Protein AF-0000000081541476 (afdb_homodimer)

Secondary structure (DSSP, 8-state):
--HHHHHHHHHHHHHHHHHHHHHHHHHHHHSS---HHHHHHHHHHHHHHHTS-HHHHHHHHHHHHHHHHHHHHHHTS--HHHHHHHHHHHHHHHHHHHHIIIIIHHHHHHHHSTT-HHHHHTSHHHHHHHHHHHHHHHHHTPPPPSS---SSPPPHHHHHHHHHHHHHHHHHHHHHHHHHHHHHHHHHHHHHHHHHHHHHHHHHHHHHHHHHHTT--------------------------------------/--HHHHHHHHHHHHHHHHHHHHHHHHHHHHSS---HHHHHHHHHHHHHHHTS-HHHHHHHHHHHHHHHHHHHHHHTS--HHHHHHHHHHHHHHHHHHHHIIIIIHHHHHHHHSTT-HHHHHTSHHHHHHHHHHHHHHHHHTPPPPSS---SSPPPHHHHHHHHHHHHHHHHHHHHHHHHHHHHHHHHHHHHHHHHHHHHHHHHHHHHHHHHHHTT--------------------------------------

Nearest PDB structures (foldseek):
  8otz-assembly1_Cp  TM=2.220E-01  e=2.799E+00  Bos taurus
  8wa3-assembly1_R  TM=1.636E-01  e=1.707E+00  Homo sapiens

Sequence (506 aa):
MGFRAGFVLSSTFFLYGVLFLCSVVDFPLVYHDWKAESADAAETFYISFFRAPTAIHALLHGMISLGLVGLLAKLHRWSEVAKYYDGGSLVLFVSALCMYLGVVLPNVRLLSDPGNAELLARSSVTTQRRMVADAIAKEAGLEPPETIDITSPLTPDERIQGLRVIAASNTIVMLLLAGVVLMQATEWYLAHLDAAAAEKERRRLMRELAASAGSTPGPSSSRAIEGEGSSTTSALASSTAVSTGADKLKKRSMGFRAGFVLSSTFFLYGVLFLCSVVDFPLVYHDWKAESADAAETFYISFFRAPTAIHALLHGMISLGLVGLLAKLHRWSEVAKYYDGGSLVLFVSALCMYLGVVLPNVRLLSDPGNAELLARSSVTTQRRMVADAIAKEAGLEPPETIDITSPLTPDERIQGLRVIAASNTIVMLLLAGVVLMQATEWYLAHLDAAAAEKERRRLMRELAASAGSTPGPSSSRAIEGEGSSTTSALASSTAVSTGADKLKKRS

Organism: NCBI:txid157183

Foldseek 3Di:
DDPLLCLQVVLLVVLLVVLVVLLVLLVLLQDPPHDPVSLVVNLVVLLCQVVDDPVSVCVNVVSLVSNLVSLVVQCVVDDPVSNVLSVLLNVLSVVLVCLCVPQQVLLSVCSNPQQDLVSQVSHCVQVVQQVVQCVVCVVVVHDRDPDGDSRDGDDPVNSSVSSNSNSVSSVSSSVSSVSSVVSSVVVVVVVVVVVVVVVVVVVVVVVVVVVVVVPPDDPPPPPDPPPPDPPDDDDDDDPDDDDDDDDDPPDDD/DDPLLCLQVVLLVVLLVVLVVLLVLLVLLQDPPRDPVSLVVNLVVLLCQVVDDPVSVCVNVVSLVSNLVSLVVQCVVCDPVSNVLSVLLNVLSVVLVCLCVPQQVLLSVCSNPQQDLVSQVSHCVQVVQQVVQCVVQVVVVHDRDPDGDSRDGDDPVRSSVSSNSNSVSSVSSSVSSVSSVVSSVVVVVVVVVVVVVVVVVVVVVVVVVVVVVVPPDDPPPPPPPPDPPPPVPPPDDPPPDPPDPDDDDPPDD

Solvent-accessible surface area (backbone atoms only — not comparable to full-atom values): 28034 Å² total; per-residue (Å²): 74,58,74,43,56,49,33,30,41,31,22,49,25,18,52,47,17,35,48,53,54,50,43,53,53,27,45,48,63,69,46,76,88,54,50,73,65,51,55,52,51,36,50,52,48,52,40,44,54,71,68,42,59,65,67,58,55,48,51,53,51,46,35,52,46,39,23,52,53,17,38,56,59,51,55,68,68,55,49,72,73,52,38,55,36,38,46,50,27,41,54,32,50,51,49,31,49,44,46,41,64,68,46,39,48,55,44,49,51,32,68,68,40,46,55,40,40,71,52,37,65,73,34,69,59,46,55,48,51,43,51,52,44,37,49,54,18,55,75,69,72,45,76,59,70,90,74,70,89,46,70,63,51,64,49,75,66,54,50,51,51,44,51,36,51,36,37,53,48,52,51,49,35,51,52,31,51,49,48,29,50,50,32,52,50,50,50,50,50,51,52,50,50,50,51,50,50,49,51,51,49,51,52,51,50,52,51,52,52,54,55,59,64,70,62,63,76,64,81,74,71,78,69,74,78,70,82,76,78,80,69,84,76,83,66,90,70,86,79,88,81,92,94,83,96,92,72,92,73,88,73,87,136,72,57,74,43,55,51,32,30,42,30,22,51,24,18,51,47,17,34,47,52,54,48,43,53,52,26,47,52,62,72,43,96,74,57,50,73,65,50,53,52,50,36,51,53,48,52,39,44,55,69,69,41,59,68,68,60,55,47,51,54,51,47,34,54,48,40,23,53,52,18,38,56,59,53,54,69,68,56,48,73,72,52,38,55,37,39,48,51,27,43,54,31,50,50,51,30,49,45,46,42,64,68,45,37,48,55,47,48,51,31,70,69,40,47,56,40,39,71,53,36,66,73,34,70,60,46,56,48,52,42,50,51,42,38,48,53,18,56,74,69,72,45,78,56,70,90,73,71,88,45,70,63,50,65,47,75,68,54,49,51,50,46,52,38,50,37,37,52,47,52,52,50,33,50,53,31,51,48,48,29,50,51,34,51,50,48,49,50,51,50,52,50,50,50,51,50,50,51,50,51,50,50,51,50,51,50,52,51,53,54,56,60,62,70,62,63,78,64,81,76,72,78,69,74,79,70,83,74,75,70,82,67,79,76,81,80,74,84,74,84,81,82,82,71,92,74,87,78,80,80,82,74,129

Structure (mmCIF, N/CA/C/O backbone):
data_AF-0000000081541476-model_v1
#
loop_
_entity.id
_entity.type
_entity.pdbx_description
1 polymer 'Shr3 amino acid permease chaperone'
#
loop_
_atom_site.group_PDB
_atom_site.id
_atom_site.type_symbol
_atom_site.label_atom_id
_atom_site.label_alt_id
_atom_site.label_comp_id
_atom_site.label_asym_id
_atom_site.label_entity_id
_atom_site.label_seq_id
_atom_site.pdbx_PDB_ins_code
_atom_site.Cartn_x
_atom_site.Cartn_y
_atom_site.Cartn_z
_atom_site.occupancy
_atom_site.B_iso_or_equiv
_atom_site.auth_seq_id
_atom_site.auth_comp_id
_atom_site.auth_asym_id
_atom_site.auth_atom_id
_atom_site.pdbx_PDB_model_num
ATOM 1 N N . MET A 1 1 ? 0.657 19.625 9.695 1 50.62 1 MET A N 1
ATOM 2 C CA . MET A 1 1 ? 1.625 18.984 8.805 1 50.62 1 MET A CA 1
ATOM 3 C C . MET A 1 1 ? 1.552 19.594 7.406 1 50.62 1 MET A C 1
ATOM 5 O O . MET A 1 1 ? 0.463 19.891 6.906 1 50.62 1 MET A O 1
ATOM 9 N N . GLY A 1 2 ? 2.609 20.062 7.008 1 65.81 2 GLY A N 1
ATOM 10 C CA . GLY A 1 2 ? 2.609 20.703 5.699 1 65.81 2 GLY A CA 1
ATOM 11 C C . GLY A 1 2 ? 2.463 19.719 4.555 1 65.81 2 GLY A C 1
ATOM 12 O O . GLY A 1 2 ? 2.402 18.5 4.777 1 65.81 2 GLY A O 1
ATOM 13 N N . PHE A 1 3 ? 2.182 20.062 3.385 1 71.25 3 PHE A N 1
ATOM 14 C CA . PHE A 1 3 ? 2.049 19.328 2.133 1 71.25 3 PHE A CA 1
ATOM 15 C C . PHE A 1 3 ? 3.199 18.344 1.959 1 71.25 3 PHE A C 1
ATOM 17 O O . PHE A 1 3 ? 2.992 17.219 1.521 1 71.25 3 PHE A O 1
ATOM 24 N N . ARG A 1 4 ? 4.32 18.734 2.506 1 79 4 ARG A N 1
ATOM 25 C CA . ARG A 1 4 ? 5.516 17.938 2.273 1 79 4 ARG A CA 1
ATOM 26 C C . ARG A 1 4 ? 5.492 16.672 3.109 1 79 4 ARG A C 1
ATOM 28 O O . ARG A 1 4 ? 5.844 15.586 2.619 1 79 4 ARG A O 1
ATOM 35 N N . ALA A 1 5 ? 4.996 16.734 4.289 1 79.75 5 ALA A N 1
ATOM 36 C CA . ALA A 1 5 ? 4.895 15.57 5.16 1 79.75 5 ALA A CA 1
ATOM 37 C C . ALA A 1 5 ? 3.84 14.594 4.648 1 79.75 5 ALA A C 1
ATOM 39 O O . ALA A 1 5 ? 4.008 13.383 4.762 1 79.75 5 ALA A O 1
ATOM 40 N N . GLY A 1 6 ? 2.828 15.133 4.07 1 85.38 6 GLY A N 1
ATOM 41 C CA . GLY A 1 6 ? 1.791 14.297 3.496 1 85.38 6 GLY A CA 1
ATOM 42 C C . GLY A 1 6 ? 2.279 13.453 2.328 1 85.38 6 GLY A C 1
ATOM 43 O O . GLY A 1 6 ? 1.901 12.289 2.193 1 85.38 6 GLY A O 1
ATOM 44 N N . PHE A 1 7 ? 3.154 14.039 1.557 1 88.38 7 PHE A N 1
ATOM 45 C CA . PHE A 1 7 ? 3.709 13.32 0.418 1 88.38 7 PHE A CA 1
ATOM 46 C C . PHE A 1 7 ? 4.555 12.141 0.883 1 88.38 7 PHE A C 1
ATOM 48 O O . PHE A 1 7 ? 4.434 11.039 0.356 1 88.38 7 PHE A O 1
ATOM 55 N N . VAL A 1 8 ? 5.359 12.414 1.886 1 92.12 8 VAL A N 1
ATOM 56 C CA . VAL A 1 8 ? 6.266 11.383 2.379 1 92.12 8 VAL A CA 1
ATOM 57 C C . VAL A 1 8 ? 5.461 10.25 3.01 1 92.12 8 VAL A C 1
ATOM 59 O O . VAL A 1 8 ? 5.707 9.07 2.734 1 92.12 8 VAL A O 1
ATOM 62 N N . LEU A 1 9 ? 4.516 10.625 3.754 1 91.56 9 LEU A N 1
ATOM 63 C CA . LEU A 1 9 ? 3.725 9.609 4.441 1 91.56 9 LEU A CA 1
ATOM 64 C C . LEU A 1 9 ? 2.881 8.812 3.451 1 91.56 9 LEU A C 1
ATOM 66 O O . LEU A 1 9 ? 2.801 7.586 3.543 1 91.56 9 LEU A O 1
ATOM 70 N N . SER A 1 10 ? 2.25 9.531 2.562 1 93.56 10 SER A N 1
ATOM 71 C CA . SER A 1 10 ? 1.436 8.859 1.556 1 93.56 10 SER A CA 1
ATOM 72 C C . SER A 1 10 ? 2.268 7.879 0.734 1 93.56 10 SER A C 1
ATOM 74 O O . SER A 1 10 ? 1.87 6.73 0.536 1 93.56 10 SER A O 1
ATOM 76 N N . SER A 1 11 ? 3.395 8.367 0.312 1 96.69 11 SER A N 1
ATOM 77 C CA . SER A 1 11 ? 4.289 7.531 -0.48 1 96.69 11 SER A CA 1
ATOM 78 C C . SER A 1 11 ? 4.758 6.316 0.316 1 96.69 11 SER A C 1
ATOM 80 O O . SER A 1 11 ? 4.668 5.184 -0.159 1 96.69 11 SER A O 1
ATOM 82 N N . THR A 1 12 ? 5.223 6.539 1.494 1 96.81 12 THR A N 1
ATOM 83 C CA . THR A 1 12 ? 5.797 5.48 2.316 1 96.81 12 THR A CA 1
ATOM 84 C C . THR A 1 12 ? 4.75 4.418 2.645 1 96.81 12 THR A C 1
ATOM 86 O O . THR A 1 12 ? 5.023 3.221 2.557 1 96.81 12 THR A O 1
ATOM 89 N N . PHE A 1 13 ? 3.586 4.84 2.971 1 95.5 13 PHE A N 1
ATOM 90 C CA . PHE A 1 13 ? 2.572 3.865 3.363 1 95.5 13 PHE A CA 1
ATOM 91 C C . PHE A 1 13 ? 2.016 3.143 2.143 1 95.5 13 PHE A C 1
ATOM 93 O O . PHE A 1 13 ? 1.63 1.975 2.227 1 95.5 13 PHE A O 1
ATOM 100 N N . PHE A 1 14 ? 1.927 3.822 0.999 1 97 14 PHE A N 1
ATOM 101 C CA . PHE A 1 14 ? 1.611 3.117 -0.237 1 97 14 PHE A CA 1
ATOM 102 C C . PHE A 1 14 ? 2.611 1.996 -0.493 1 97 14 PHE A C 1
ATOM 104 O O . PHE A 1 14 ? 2.223 0.858 -0.762 1 97 14 PHE A O 1
ATOM 111 N N . LEU A 1 15 ? 3.85 2.359 -0.406 1 97.88 15 LEU A N 1
ATOM 112 C CA . LEU A 1 15 ? 4.906 1.38 -0.643 1 97.88 15 LEU A CA 1
ATOM 113 C C . LEU A 1 15 ? 4.848 0.257 0.387 1 97.88 15 LEU A C 1
ATOM 115 O O . LEU A 1 15 ? 5.094 -0.905 0.06 1 97.88 15 LEU A O 1
ATOM 119 N N . TYR A 1 16 ? 4.582 0.609 1.588 1 96.06 16 TYR A N 1
ATOM 120 C CA . TYR A 1 16 ? 4.441 -0.4 2.631 1 96.06 16 TYR A CA 1
ATOM 121 C C . TYR A 1 16 ? 3.285 -1.345 2.324 1 96.06 16 TYR A C 1
ATOM 123 O O . TYR A 1 16 ? 3.367 -2.545 2.596 1 96.06 16 TYR A O 1
ATOM 131 N N . GLY A 1 17 ? 2.164 -0.832 1.803 1 95 17 GLY A N 1
ATOM 132 C CA . GLY A 1 17 ? 1.066 -1.689 1.386 1 95 17 GLY A CA 1
ATOM 133 C C . GLY A 1 17 ? 1.458 -2.68 0.305 1 95 17 GLY A C 1
ATOM 134 O O . GLY A 1 17 ? 1.094 -3.855 0.371 1 95 17 GLY A O 1
ATOM 135 N N . VAL A 1 18 ? 2.199 -2.168 -0.636 1 95.5 18 VAL A N 1
ATOM 136 C CA . VAL A 1 18 ? 2.699 -3.02 -1.711 1 95.5 18 VAL A CA 1
ATOM 137 C C . VAL A 1 18 ? 3.559 -4.137 -1.127 1 95.5 18 VAL A C 1
ATOM 139 O O . VAL A 1 18 ? 3.359 -5.312 -1.446 1 95.5 18 VAL A O 1
ATOM 142 N N . LEU A 1 19 ? 4.453 -3.775 -0.214 1 95.75 19 LEU A N 1
ATOM 143 C CA . LEU A 1 19 ? 5.387 -4.734 0.372 1 95.75 19 LEU A CA 1
ATOM 144 C C . LEU A 1 19 ? 4.664 -5.691 1.312 1 95.75 19 LEU A C 1
ATOM 146 O O . LEU A 1 19 ? 5.051 -6.855 1.438 1 95.75 19 LEU A O 1
ATOM 150 N N . PHE A 1 20 ? 3.721 -5.238 1.917 1 92.81 20 PHE A N 1
ATOM 151 C CA . PHE A 1 20 ? 2.883 -6.07 2.773 1 92.81 20 PHE A CA 1
ATOM 152 C C . PHE A 1 20 ? 2.281 -7.227 1.986 1 92.81 20 PHE A C 1
ATOM 154 O O . PHE A 1 20 ? 2.334 -8.375 2.426 1 92.81 20 PHE A O 1
ATOM 161 N N . LEU A 1 21 ? 1.763 -6.848 0.835 1 90.25 21 LEU A N 1
ATOM 162 C CA . LEU A 1 21 ? 1.168 -7.914 0.034 1 90.25 21 LEU A CA 1
ATOM 163 C C . LEU A 1 21 ? 2.244 -8.828 -0.537 1 90.25 21 LEU A C 1
ATOM 165 O O . LEU A 1 21 ? 2.029 -10.039 -0.672 1 90.25 21 LEU A O 1
ATOM 169 N N . CYS A 1 22 ? 3.373 -8.281 -0.895 1 91.88 22 CYS A N 1
ATOM 170 C CA . CYS A 1 22 ? 4.488 -9.117 -1.326 1 91.88 22 CYS A CA 1
ATOM 171 C C . CYS A 1 22 ? 4.898 -10.094 -0.23 1 91.88 22 CYS A C 1
ATOM 173 O O . CYS A 1 22 ? 5.348 -11.203 -0.519 1 91.88 22 CYS A O 1
ATOM 175 N N . SER A 1 23 ? 4.789 -9.711 0.97 1 89.75 23 SER A N 1
ATOM 176 C CA . SER A 1 23 ? 5.211 -10.555 2.086 1 89.75 23 SER A CA 1
ATOM 177 C C . SER A 1 23 ? 4.375 -11.828 2.17 1 89.75 23 SER A C 1
ATOM 179 O O . SER A 1 23 ? 4.828 -12.836 2.707 1 89.75 23 SER A O 1
ATOM 181 N N . VAL A 1 24 ? 3.188 -11.781 1.641 1 85.81 24 VAL A N 1
ATOM 182 C CA . VAL A 1 24 ? 2.322 -12.961 1.63 1 85.81 24 VAL A CA 1
ATOM 183 C C . VAL A 1 24 ? 2.936 -14.047 0.752 1 85.81 24 VAL A C 1
ATOM 185 O O . VAL A 1 24 ? 2.936 -15.227 1.12 1 85.81 24 VAL A O 1
ATOM 188 N N . VAL A 1 25 ? 3.467 -13.602 -0.345 1 86.25 25 VAL A N 1
ATOM 189 C CA . VAL A 1 25 ? 4.078 -14.539 -1.283 1 86.25 25 VAL A CA 1
ATOM 190 C C . VAL A 1 25 ? 5.477 -14.914 -0.796 1 86.25 25 VAL A C 1
ATOM 192 O O . VAL A 1 25 ? 5.945 -16.031 -1.042 1 86.25 25 VAL A O 1
ATOM 195 N N 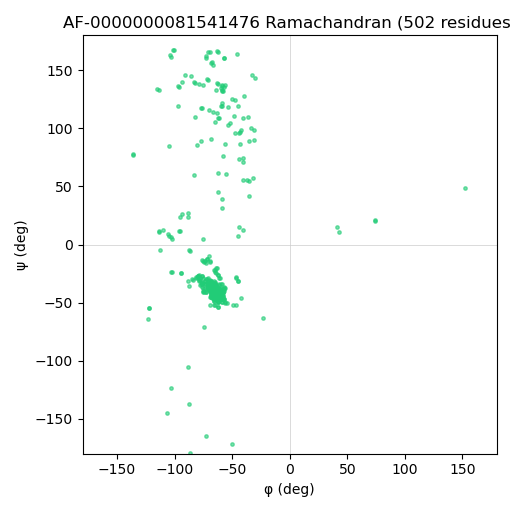. ASP A 1 26 ? 6.086 -14.047 -0.063 1 89.38 26 ASP A N 1
ATOM 196 C CA . ASP A 1 26 ? 7.477 -14.219 0.344 1 89.38 26 ASP A CA 1
ATOM 197 C C . ASP A 1 26 ? 7.574 -15.086 1.597 1 89.38 26 ASP A C 1
ATOM 199 O O . ASP A 1 26 ? 8.562 -15.805 1.783 1 89.38 26 ASP A O 1
ATOM 203 N N . PHE A 1 27 ? 6.652 -15.062 2.373 1 84.5 27 PHE A N 1
ATOM 204 C CA . PHE A 1 27 ? 6.73 -15.648 3.707 1 84.5 27 PHE A CA 1
ATOM 205 C C . PHE A 1 27 ? 7.059 -17.141 3.629 1 84.5 27 PHE A C 1
ATOM 207 O O . PHE A 1 27 ? 7.957 -17.609 4.324 1 84.5 27 PHE A O 1
ATOM 214 N N . PRO A 1 28 ? 6.387 -17.875 2.783 1 82.62 28 PRO A N 1
ATOM 215 C CA . PRO A 1 28 ? 6.695 -19.297 2.719 1 82.62 28 PRO A CA 1
ATOM 216 C C . PRO A 1 28 ? 8.109 -19.578 2.223 1 82.62 28 PRO A C 1
ATOM 218 O O . PRO A 1 28 ? 8.656 -20.656 2.477 1 82.62 28 PRO A O 1
ATOM 221 N N . LEU A 1 29 ? 8.664 -18.641 1.531 1 83.25 29 LEU A N 1
ATOM 222 C CA . LEU A 1 29 ? 9.984 -18.859 0.946 1 83.25 29 LEU A CA 1
ATOM 223 C C . LEU A 1 29 ? 11.078 -18.625 1.979 1 83.25 29 LEU A C 1
ATOM 225 O O . LEU A 1 29 ? 12.195 -19.109 1.824 1 83.25 29 LEU A O 1
ATOM 229 N N . VAL A 1 30 ? 10.75 -17.781 2.865 1 76.12 30 VAL A N 1
ATOM 230 C CA . VAL A 1 30 ? 11.75 -17.406 3.859 1 76.12 30 VAL A CA 1
ATOM 231 C C . VAL A 1 30 ? 11.695 -18.375 5.035 1 76.12 30 VAL A C 1
ATOM 233 O O . VAL A 1 30 ? 12.727 -18.688 5.637 1 76.12 30 VAL A O 1
ATOM 236 N N . TYR A 1 31 ? 10.531 -18.734 5.262 1 68.94 31 TYR A N 1
ATOM 237 C CA . TYR A 1 31 ? 10.445 -19.641 6.406 1 68.94 31 TYR A CA 1
ATOM 238 C C . TYR A 1 31 ? 10.414 -21.094 5.953 1 68.94 31 TYR A C 1
ATOM 240 O O . TYR A 1 31 ? 9.961 -21.391 4.844 1 68.94 31 TYR A O 1
ATOM 248 N N . HIS A 1 32 ? 11.352 -21.922 6.332 1 60.34 32 HIS A N 1
ATOM 249 C CA . HIS A 1 32 ? 11.961 -23.219 6.043 1 60.34 32 HIS A CA 1
ATOM 250 C C . HIS A 1 32 ? 10.984 -24.125 5.301 1 60.34 32 HIS A C 1
ATOM 252 O O . HIS A 1 32 ? 11.367 -24.781 4.332 1 60.34 32 HIS A O 1
ATOM 258 N N . ASP A 1 33 ? 9.922 -24.516 5.773 1 59.97 33 ASP A N 1
ATOM 259 C CA . ASP A 1 33 ? 9.383 -25.719 5.145 1 59.97 33 ASP A CA 1
ATOM 260 C C . ASP A 1 33 ? 8.609 -25.359 3.873 1 59.97 33 ASP A C 1
ATOM 262 O O . ASP A 1 33 ? 7.414 -25.656 3.768 1 59.97 33 ASP A O 1
ATOM 266 N N . TRP A 1 34 ? 9.453 -24.719 2.973 1 63.41 34 TRP A N 1
ATOM 267 C CA . TRP A 1 34 ? 8.727 -24.328 1.769 1 63.41 34 TRP A CA 1
ATOM 268 C C . TRP A 1 34 ? 8.531 -25.516 0.835 1 63.41 34 TRP A C 1
ATOM 270 O O . TRP A 1 34 ? 9.344 -26.438 0.824 1 63.41 34 TRP A O 1
ATOM 280 N N . LYS A 1 35 ? 7.32 -25.453 0.365 1 67.25 35 LYS A N 1
ATOM 281 C CA . LYS A 1 35 ? 6.949 -26.438 -0.658 1 67.25 35 LYS A CA 1
ATOM 282 C C . LYS A 1 35 ? 7.234 -25.891 -2.057 1 67.25 35 LYS A C 1
ATOM 284 O O . LYS A 1 35 ? 7.273 -24.688 -2.268 1 67.25 35 LYS A O 1
ATOM 289 N N . ALA A 1 36 ? 7.602 -26.672 -2.924 1 75.5 36 ALA A N 1
ATOM 290 C CA . ALA A 1 36 ? 7.852 -26.359 -4.328 1 75.5 36 ALA A CA 1
ATOM 291 C C . ALA A 1 36 ? 6.711 -25.531 -4.914 1 75.5 36 ALA A C 1
ATOM 293 O O . ALA A 1 36 ? 6.941 -24.625 -5.723 1 75.5 36 ALA A O 1
ATOM 294 N N . GLU A 1 37 ? 5.582 -25.703 -4.375 1 76.88 37 GLU A N 1
ATOM 295 C CA . GLU A 1 37 ? 4.402 -25.016 -4.887 1 76.88 37 GLU A CA 1
ATOM 296 C C . GLU A 1 37 ? 4.434 -23.531 -4.535 1 76.88 37 GLU A C 1
ATOM 298 O O . GLU A 1 37 ? 3.998 -22.688 -5.324 1 76.88 37 GLU A O 1
ATOM 303 N N . SER A 1 38 ? 5.062 -23.297 -3.459 1 80.75 38 SER A N 1
ATOM 304 C CA . SER A 1 38 ? 5.141 -21.906 -3.031 1 80.75 38 SER A CA 1
ATOM 305 C C . SER A 1 38 ? 6.121 -21.109 -3.896 1 80.75 38 SER A C 1
ATOM 307 O O . SER A 1 38 ? 5.883 -19.938 -4.195 1 80.75 38 SER A O 1
ATOM 309 N N . ALA A 1 39 ? 7.141 -21.797 -4.312 1 85.5 39 ALA A N 1
ATOM 310 C CA . ALA A 1 39 ? 8.125 -21.141 -5.168 1 85.5 39 ALA A CA 1
ATOM 311 C C . ALA A 1 39 ? 7.531 -20.828 -6.539 1 85.5 39 ALA A C 1
ATOM 313 O O . ALA A 1 39 ? 7.77 -19.75 -7.098 1 85.5 39 ALA A O 1
ATOM 314 N N . ASP A 1 40 ? 6.801 -21.703 -7.027 1 85.88 40 ASP A N 1
ATOM 315 C CA . ASP A 1 40 ? 6.164 -21.516 -8.328 1 85.88 40 ASP A CA 1
ATOM 316 C C . ASP A 1 40 ? 5.164 -20.359 -8.273 1 85.88 40 ASP A C 1
ATOM 318 O O . ASP A 1 40 ? 5.09 -19.547 -9.203 1 85.88 40 ASP A O 1
ATOM 322 N N . ALA A 1 41 ? 4.438 -20.391 -7.203 1 83.5 41 ALA A N 1
ATOM 323 C CA . ALA A 1 41 ? 3.455 -19.312 -7.039 1 83.5 41 ALA A CA 1
ATOM 324 C C . ALA A 1 41 ? 4.133 -17.953 -6.945 1 83.5 41 ALA A C 1
ATOM 326 O O . ALA A 1 41 ? 3.676 -16.984 -7.551 1 83.5 41 ALA A O 1
ATOM 327 N N . ALA A 1 42 ? 5.191 -17.922 -6.207 1 89.12 42 ALA A N 1
ATOM 328 C CA . ALA A 1 42 ? 5.926 -16.672 -6.051 1 89.12 42 ALA A CA 1
ATOM 329 C C . ALA A 1 42 ? 6.527 -16.219 -7.375 1 89.12 42 ALA A C 1
ATOM 331 O O . ALA A 1 42 ? 6.461 -15.031 -7.727 1 89.12 42 ALA A O 1
ATOM 332 N N . GLU A 1 43 ? 7.078 -17.125 -8.039 1 91.25 43 GLU A N 1
ATOM 333 C CA . GLU A 1 43 ? 7.68 -16.812 -9.328 1 91.25 43 GLU A CA 1
ATOM 334 C C . GLU A 1 43 ? 6.637 -16.281 -10.305 1 91.25 43 GLU A C 1
ATOM 336 O O . GLU A 1 43 ? 6.871 -15.273 -10.984 1 91.25 43 GLU A O 1
ATOM 341 N N . THR A 1 44 ? 5.539 -16.953 -10.352 1 86.62 44 THR A N 1
ATOM 342 C CA . THR A 1 44 ? 4.461 -16.516 -11.234 1 86.62 44 THR A CA 1
ATOM 343 C C . THR A 1 44 ? 3.996 -15.102 -10.859 1 86.62 44 THR A C 1
ATOM 345 O O . THR A 1 44 ? 3.744 -14.273 -11.742 1 86.62 44 THR A O 1
ATOM 348 N N . PHE A 1 45 ? 3.924 -14.914 -9.609 1 87.62 45 PHE A N 1
ATOM 349 C CA . PHE A 1 45 ? 3.488 -13.617 -9.109 1 87.62 45 PHE A CA 1
ATOM 350 C C . PHE A 1 45 ? 4.457 -12.523 -9.539 1 87.62 45 PHE A C 1
ATOM 352 O O . PHE A 1 45 ? 4.047 -11.516 -10.125 1 87.62 45 PHE A O 1
ATOM 359 N N . TYR A 1 46 ? 5.688 -12.633 -9.297 1 92.69 46 TYR A N 1
ATOM 360 C CA . TYR A 1 46 ? 6.676 -11.594 -9.562 1 92.69 46 TYR A CA 1
ATOM 361 C C . TYR A 1 46 ? 6.848 -11.383 -11.062 1 92.69 46 TYR A C 1
ATOM 363 O O . TYR A 1 46 ? 7.055 -10.258 -11.523 1 92.69 46 TYR A O 1
ATOM 371 N N . ILE A 1 47 ? 6.746 -12.438 -11.836 1 90.25 47 ILE A N 1
ATOM 372 C CA . ILE A 1 47 ? 6.832 -12.305 -13.281 1 90.25 47 ILE A CA 1
ATOM 373 C C . ILE A 1 47 ? 5.602 -11.562 -13.805 1 90.25 47 ILE A C 1
ATOM 375 O O . ILE A 1 47 ? 5.707 -10.719 -14.695 1 90.25 47 ILE A O 1
ATOM 379 N N . SER A 1 48 ? 4.434 -11.891 -13.203 1 85.94 48 SER A N 1
ATOM 380 C CA . SER A 1 48 ? 3.223 -11.164 -13.586 1 85.94 48 SER A CA 1
ATOM 381 C C . SER A 1 48 ? 3.346 -9.68 -13.266 1 85.94 48 SER A C 1
ATOM 383 O O . SER A 1 48 ? 2.877 -8.836 -14.039 1 85.94 48 SER A O 1
ATOM 385 N N . PHE A 1 49 ? 3.93 -9.414 -12.18 1 88.06 49 PHE A N 1
ATOM 386 C CA . PHE A 1 49 ? 4.148 -8.023 -11.797 1 88.06 49 PHE A CA 1
ATOM 387 C C . PHE A 1 49 ? 5.094 -7.34 -12.773 1 88.06 49 PHE A C 1
ATOM 389 O O . PHE A 1 49 ? 4.848 -6.207 -13.195 1 88.06 49 PHE A O 1
ATOM 396 N N . PHE A 1 50 ? 6.133 -8.102 -13.141 1 89.94 50 PHE A N 1
ATOM 397 C CA . PHE A 1 50 ? 7.125 -7.566 -14.07 1 89.94 50 PHE A CA 1
ATOM 398 C C . PHE A 1 50 ? 6.5 -7.305 -15.438 1 89.94 50 PHE A C 1
ATOM 400 O O . PHE A 1 50 ? 6.855 -6.336 -16.109 1 89.94 50 PHE A O 1
ATOM 407 N N . ARG A 1 51 ? 5.562 -8.109 -15.82 1 87.56 51 ARG A N 1
ATOM 408 C CA . ARG A 1 51 ? 4.953 -8.016 -17.141 1 87.56 51 ARG A CA 1
ATOM 409 C C . ARG A 1 51 ? 3.664 -7.203 -17.094 1 87.56 51 ARG A C 1
ATOM 411 O O . ARG A 1 51 ? 2.92 -7.152 -18.078 1 87.56 51 ARG A O 1
ATOM 418 N N . ALA A 1 52 ? 3.451 -6.574 -16.031 1 87.88 52 ALA A N 1
ATOM 419 C CA . ALA A 1 52 ? 2.234 -5.785 -15.867 1 87.88 52 ALA A CA 1
ATOM 420 C C . ALA A 1 52 ? 2.238 -4.57 -16.781 1 87.88 52 ALA A C 1
ATOM 422 O O . ALA A 1 52 ? 3.297 -4.121 -17.234 1 87.88 52 ALA A O 1
ATOM 423 N N . PRO A 1 53 ? 1.075 -4.016 -17.125 1 86.12 53 PRO A N 1
ATOM 424 C CA . PRO A 1 53 ? 0.991 -2.83 -17.984 1 86.12 53 PRO A CA 1
ATOM 425 C C . PRO A 1 53 ? 1.779 -1.645 -17.422 1 86.12 53 PRO A C 1
ATOM 427 O O . PRO A 1 53 ? 2.055 -1.587 -16.219 1 86.12 53 PRO A O 1
ATOM 430 N N . THR A 1 54 ? 2.066 -0.764 -18.266 1 90.38 54 THR A N 1
ATOM 431 C CA . THR A 1 54 ? 2.891 0.397 -17.953 1 90.38 54 THR A CA 1
ATOM 432 C C . THR A 1 54 ? 2.234 1.238 -16.859 1 90.38 54 THR A C 1
ATOM 434 O O . THR A 1 54 ? 2.924 1.857 -16.047 1 90.38 54 THR A O 1
ATOM 437 N N . ALA A 1 55 ? 0.906 1.188 -16.812 1 86.5 55 ALA A N 1
ATOM 438 C CA . ALA A 1 55 ? 0.184 1.979 -15.828 1 86.5 55 ALA A CA 1
ATOM 439 C C . ALA A 1 55 ? 0.557 1.55 -14.406 1 86.5 55 ALA A C 1
ATOM 441 O O . ALA A 1 55 ? 0.698 2.389 -13.516 1 86.5 55 ALA A O 1
ATOM 442 N N . ILE A 1 56 ? 0.748 0.314 -14.195 1 88.69 56 ILE A N 1
ATOM 443 C CA . ILE A 1 56 ? 1.088 -0.229 -12.883 1 88.69 56 ILE A CA 1
ATOM 444 C C . ILE A 1 56 ? 2.49 0.224 -12.484 1 88.69 56 ILE A C 1
ATOM 446 O O . ILE A 1 56 ? 2.697 0.726 -11.383 1 88.69 56 ILE A O 1
ATOM 450 N N . HIS A 1 57 ? 3.438 0.145 -13.398 1 93.12 57 HIS A N 1
ATOM 451 C CA . HIS A 1 57 ? 4.809 0.554 -13.109 1 93.12 57 HIS A CA 1
ATOM 452 C C . HIS A 1 57 ? 4.902 2.062 -12.906 1 93.12 57 HIS A C 1
ATOM 454 O O . HIS A 1 57 ? 5.641 2.529 -12.031 1 93.12 57 HIS A O 1
ATOM 460 N N . ALA A 1 58 ? 4.125 2.742 -13.664 1 92.5 58 ALA A N 1
ATOM 461 C CA . ALA A 1 58 ? 4.125 4.199 -13.555 1 92.5 58 ALA A CA 1
ATOM 462 C C . ALA A 1 58 ? 3.627 4.645 -12.18 1 92.5 58 ALA A C 1
ATOM 464 O O . ALA A 1 58 ? 4.188 5.562 -11.578 1 92.5 58 ALA A O 1
ATOM 465 N N . LEU A 1 59 ? 2.604 4.008 -11.711 1 92 59 LEU A N 1
ATOM 466 C CA . LEU A 1 59 ? 2.07 4.367 -10.398 1 92 59 LEU A CA 1
ATOM 467 C C . LEU A 1 59 ? 3.068 4.035 -9.297 1 92 59 LEU A C 1
ATOM 469 O O . LEU A 1 59 ? 3.287 4.84 -8.391 1 92 59 LEU A O 1
ATOM 473 N N . LEU A 1 60 ? 3.641 2.865 -9.383 1 95.12 60 LEU A N 1
ATOM 474 C CA . LEU A 1 60 ? 4.617 2.467 -8.375 1 95.12 60 LEU A CA 1
ATOM 475 C C . LEU A 1 60 ? 5.785 3.447 -8.336 1 95.12 60 LEU A C 1
ATOM 477 O O . LEU A 1 60 ? 6.129 3.967 -7.27 1 95.12 60 LEU A O 1
ATOM 481 N N . HIS A 1 61 ? 6.359 3.768 -9.492 1 96.12 61 HIS A N 1
ATOM 482 C CA . HIS A 1 61 ? 7.516 4.652 -9.547 1 96.12 61 HIS A CA 1
ATOM 483 C C . HIS A 1 61 ? 7.121 6.098 -9.273 1 96.12 61 HIS A C 1
ATOM 485 O O . HIS A 1 61 ? 7.906 6.867 -8.719 1 96.12 61 HIS A O 1
ATOM 491 N N . GLY A 1 62 ? 5.945 6.391 -9.664 1 95.75 62 GLY A N 1
ATOM 492 C CA . GLY A 1 62 ? 5.434 7.699 -9.289 1 95.75 62 GLY A CA 1
ATOM 493 C C . GLY A 1 62 ? 5.352 7.906 -7.789 1 95.75 62 GLY A C 1
ATOM 494 O O . GLY A 1 62 ? 5.738 8.961 -7.277 1 95.75 62 GLY A O 1
ATOM 495 N N . MET A 1 63 ? 4.852 6.934 -7.125 1 96 63 MET A N 1
ATOM 496 C CA . MET A 1 63 ? 4.738 7.008 -5.672 1 96 63 MET A CA 1
ATOM 497 C C . MET A 1 63 ? 6.117 7.031 -5.02 1 96 63 MET A C 1
ATOM 499 O O . MET A 1 63 ? 6.332 7.734 -4.031 1 96 63 MET A O 1
ATOM 503 N N . ILE A 1 64 ? 7.031 6.258 -5.535 1 97.38 64 ILE A N 1
ATOM 504 C CA . ILE A 1 64 ? 8.398 6.293 -5.035 1 97.38 64 ILE A CA 1
ATOM 505 C C . ILE A 1 64 ? 8.977 7.699 -5.211 1 97.38 64 ILE A C 1
ATOM 507 O O . ILE A 1 64 ? 9.562 8.258 -4.277 1 97.38 64 ILE A O 1
ATOM 511 N N . SER A 1 65 ? 8.766 8.266 -6.348 1 97.19 65 SER A N 1
ATOM 512 C CA . SER A 1 65 ? 9.281 9.602 -6.641 1 97.19 65 SER A CA 1
ATOM 513 C C . SER A 1 65 ? 8.648 10.648 -5.73 1 97.19 65 SER A C 1
ATOM 515 O O . SER A 1 65 ? 9.312 11.586 -5.297 1 97.19 65 SER A O 1
ATOM 517 N N . LEU A 1 66 ? 7.398 10.445 -5.48 1 96.12 66 LEU A N 1
ATOM 518 C CA . LEU A 1 66 ? 6.691 11.359 -4.594 1 96.12 66 LEU A CA 1
ATOM 519 C C . LEU A 1 66 ? 7.348 11.406 -3.219 1 96.12 66 LEU A C 1
ATOM 521 O O . LEU A 1 66 ? 7.496 12.484 -2.633 1 96.12 66 LEU A O 1
ATOM 525 N N . GLY A 1 67 ? 7.703 10.258 -2.725 1 96.31 67 GLY A N 1
ATOM 526 C CA . GLY A 1 67 ? 8.383 10.211 -1.44 1 96.31 67 GLY A CA 1
ATOM 527 C C . GLY A 1 67 ? 9.742 10.875 -1.458 1 96.31 67 GLY A C 1
ATOM 528 O O . GLY A 1 67 ? 10.086 11.633 -0.545 1 96.31 67 GLY A O 1
ATOM 529 N N . LEU A 1 68 ? 10.469 10.641 -2.518 1 96.25 68 LEU A N 1
ATOM 530 C CA . LEU A 1 68 ? 11.797 11.227 -2.643 1 96.25 68 LEU A CA 1
ATOM 531 C C . LEU A 1 68 ? 11.719 12.742 -2.75 1 96.25 68 LEU A C 1
ATOM 533 O O . LEU A 1 68 ? 12.438 13.461 -2.049 1 96.25 68 LEU A O 1
ATOM 537 N N . VAL A 1 69 ? 10.852 13.211 -3.576 1 94.19 69 VAL A N 1
ATOM 538 C CA . VAL A 1 69 ? 10.672 14.648 -3.764 1 94.19 69 VAL A CA 1
ATOM 539 C C . VAL A 1 69 ? 10.172 15.281 -2.467 1 94.19 69 VAL A C 1
ATOM 541 O O . VAL A 1 69 ? 10.609 16.375 -2.092 1 94.19 69 VAL A O 1
ATOM 544 N N . GLY A 1 70 ? 9.281 14.562 -1.811 1 93.06 70 GLY A N 1
ATOM 545 C CA . GLY A 1 70 ? 8.797 15.055 -0.532 1 93.06 70 GLY A CA 1
ATOM 546 C C . GLY A 1 70 ? 9.898 15.219 0.502 1 93.06 70 GLY A C 1
ATOM 547 O O . GLY A 1 70 ? 9.961 16.234 1.197 1 93.06 70 GLY A O 1
ATOM 548 N N . LEU A 1 71 ? 10.75 14.281 0.568 1 93.5 71 LEU A N 1
ATOM 549 C CA . LEU A 1 71 ? 11.844 14.336 1.536 1 93.5 71 LEU A CA 1
ATOM 550 C C . LEU A 1 71 ? 12.844 15.43 1.163 1 93.5 71 LEU A C 1
ATOM 552 O O . LEU A 1 71 ? 13.359 16.125 2.037 1 93.5 71 LEU A O 1
ATOM 556 N N . LEU A 1 72 ? 13.094 15.625 -0.12 1 91.75 72 LEU A N 1
ATOM 557 C CA . LEU A 1 72 ? 14.016 16.656 -0.576 1 91.75 72 LEU A CA 1
ATOM 558 C C . LEU A 1 72 ? 13.445 18.047 -0.318 1 91.75 72 LEU A C 1
ATOM 560 O O . LEU A 1 72 ? 14.18 18.969 0.05 1 91.75 72 LEU A O 1
ATOM 564 N N . ALA A 1 73 ? 12.203 18.156 -0.475 1 88.75 73 ALA A N 1
ATOM 565 C CA . ALA A 1 73 ? 11.531 19.438 -0.239 1 88.75 73 ALA A CA 1
ATOM 566 C C . ALA A 1 73 ? 11.555 19.797 1.243 1 88.75 73 ALA A C 1
ATOM 568 O O . ALA A 1 73 ? 11.625 20.984 1.597 1 88.75 73 ALA A O 1
ATOM 569 N N . LYS A 1 74 ? 11.492 18.797 2.041 1 87.19 74 LYS A N 1
ATOM 570 C CA . LYS A 1 74 ? 11.531 19.031 3.482 1 87.19 74 LYS A CA 1
ATOM 571 C C . LYS A 1 74 ? 12.922 19.469 3.932 1 87.19 74 LYS A C 1
ATOM 573 O O . LYS A 1 74 ? 13.062 20.203 4.91 1 87.19 74 LYS A O 1
ATOM 578 N N . LEU A 1 75 ? 13.922 18.969 3.381 1 82.5 75 LEU A N 1
ATOM 579 C CA . LEU A 1 75 ? 15.289 19.281 3.766 1 82.5 75 LEU A CA 1
ATOM 580 C C . LEU A 1 75 ? 15.594 20.766 3.51 1 82.5 75 LEU A C 1
ATOM 582 O O . LEU A 1 75 ? 16.453 21.344 4.184 1 82.5 75 LEU A O 1
ATOM 586 N N . HIS A 1 76 ? 14.867 21.359 2.717 1 76.25 76 HIS A N 1
ATOM 587 C CA . HIS A 1 76 ? 15.109 22.766 2.393 1 76.25 76 HIS A CA 1
ATOM 588 C C . HIS A 1 76 ? 14.594 23.688 3.494 1 76.25 76 HIS A C 1
ATOM 590 O O . HIS A 1 76 ? 15.047 24.828 3.625 1 76.25 76 HIS A O 1
ATOM 596 N N . ARG A 1 77 ? 13.602 23.281 4.273 1 63.28 77 ARG A N 1
ATOM 597 C CA . ARG A 1 77 ? 13.023 24.203 5.234 1 63.28 77 ARG A CA 1
ATOM 598 C C . ARG A 1 77 ? 13.766 24.156 6.562 1 63.28 77 ARG A C 1
ATOM 600 O O . ARG A 1 77 ? 13.617 25.062 7.398 1 63.28 77 ARG A O 1
ATOM 607 N N . TRP A 1 78 ? 14.805 23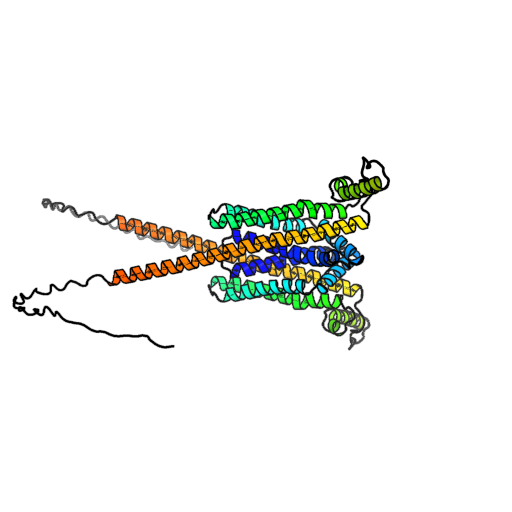.875 6.668 1 60.69 78 TRP A N 1
ATOM 608 C CA . TRP A 1 78 ? 16.047 24.031 7.426 1 60.69 78 TRP A CA 1
ATOM 609 C C . TRP A 1 78 ? 15.773 24.031 8.922 1 60.69 78 TRP A C 1
ATOM 611 O O . TRP A 1 78 ? 16.609 24.484 9.719 1 60.69 78 TRP A O 1
ATOM 621 N N . SER A 1 79 ? 14.539 23.688 9.461 1 62.62 79 SER A N 1
ATOM 622 C CA . SER A 1 79 ? 14.766 23.797 10.898 1 62.62 79 SER A CA 1
ATOM 623 C C . SER A 1 79 ? 15.805 22.797 11.383 1 62.62 79 SER A C 1
ATOM 625 O O . SER A 1 79 ? 15.969 21.719 10.781 1 62.62 79 SER A O 1
ATOM 627 N N . GLU A 1 80 ? 16.656 23.188 12.242 1 63.75 80 GLU A N 1
ATOM 628 C CA . GLU A 1 80 ? 17.812 22.422 12.672 1 63.75 80 GLU A CA 1
ATOM 629 C C . GLU A 1 80 ? 17.422 21 13.055 1 63.75 80 GLU A C 1
ATOM 631 O O . GLU A 1 80 ? 18.078 20.031 12.633 1 63.75 80 GLU A O 1
ATOM 636 N N . VAL A 1 81 ? 16.438 20.797 13.914 1 66.88 81 VAL A N 1
ATOM 637 C CA . VAL A 1 81 ? 16.047 19.469 14.383 1 66.88 81 VAL A CA 1
ATOM 638 C C . VAL A 1 81 ? 15.43 18.688 13.234 1 66.88 81 VAL A C 1
ATOM 640 O O . VAL A 1 81 ? 15.68 17.484 13.094 1 66.88 81 VAL A O 1
ATOM 643 N N . ALA A 1 82 ? 14.82 19.359 12.383 1 71.5 82 ALA A N 1
ATOM 644 C CA . ALA A 1 82 ? 14.133 18.734 11.258 1 71.5 82 ALA A CA 1
ATOM 645 C C . ALA A 1 82 ? 15.133 18.219 10.227 1 71.5 82 ALA A C 1
ATOM 647 O O . ALA A 1 82 ? 14.867 17.219 9.539 1 71.5 82 ALA A O 1
ATOM 648 N N . LYS A 1 83 ? 16.297 18.734 10.43 1 81.94 83 LYS A N 1
ATOM 649 C CA . LYS A 1 83 ? 17.312 18.312 9.461 1 81.94 83 LYS A CA 1
ATOM 650 C C . LYS A 1 83 ? 17.797 16.891 9.742 1 81.94 83 LYS A C 1
ATOM 652 O O . LYS A 1 83 ? 18.031 16.109 8.82 1 81.94 83 LYS A O 1
ATOM 657 N N . TYR A 1 84 ? 17.828 16.578 11.008 1 85.12 84 TYR A N 1
ATOM 658 C CA . TYR A 1 84 ? 18.312 15.25 11.367 1 85.12 84 TYR A CA 1
ATOM 659 C C . TYR A 1 84 ? 17.25 14.195 11.055 1 85.12 84 TYR A C 1
ATOM 661 O O . TYR A 1 84 ? 17.578 13.125 10.531 1 85.12 84 TYR A O 1
ATOM 669 N N . TYR A 1 85 ? 16.094 14.531 11.312 1 89.69 85 TYR A N 1
ATOM 670 C CA . TYR A 1 85 ? 15.023 13.555 11.078 1 89.69 85 TYR A CA 1
ATOM 671 C C . TYR A 1 85 ? 14.727 13.422 9.586 1 89.69 85 TYR A C 1
ATOM 673 O O . TYR A 1 85 ? 14.57 12.312 9.078 1 89.69 85 TYR A O 1
ATOM 681 N N . ASP A 1 86 ? 14.711 14.484 8.914 1 91.31 86 ASP A N 1
ATOM 682 C CA . ASP A 1 86 ? 14.461 14.453 7.48 1 91.31 86 ASP A CA 1
ATOM 683 C C . ASP A 1 86 ? 15.664 13.898 6.723 1 91.31 86 ASP A C 1
ATOM 685 O O . ASP A 1 86 ? 15.5 13.164 5.742 1 91.31 86 ASP A O 1
ATOM 689 N N . GLY A 1 87 ? 16.828 14.344 7.207 1 91.88 87 GLY A N 1
ATOM 690 C CA . GLY A 1 87 ? 18.016 13.758 6.605 1 91.88 87 GLY A CA 1
ATOM 691 C C . GLY A 1 87 ? 18.125 12.258 6.816 1 91.88 87 GLY A C 1
ATOM 692 O O . GLY A 1 87 ? 18.453 11.516 5.891 1 91.88 87 GLY A O 1
ATOM 693 N N . GLY A 1 88 ? 17.875 11.844 8.062 1 94.81 88 GLY A N 1
ATOM 694 C CA . GLY A 1 88 ? 17.844 10.414 8.344 1 94.81 88 GLY A CA 1
ATOM 695 C C . GLY A 1 88 ? 16.812 9.664 7.512 1 94.81 88 GLY A C 1
ATOM 696 O O . GLY A 1 88 ? 17.094 8.578 7 1 94.81 88 GLY A O 1
ATOM 697 N N . SER A 1 89 ? 15.664 10.266 7.359 1 96.25 89 SER A N 1
ATOM 698 C CA . SER A 1 89 ? 14.633 9.664 6.531 1 96.25 89 SER A CA 1
ATOM 699 C C . SER A 1 89 ? 15.078 9.547 5.078 1 96.25 89 SER A C 1
ATOM 701 O O . SER A 1 89 ? 14.773 8.562 4.406 1 96.25 89 SER A O 1
ATOM 703 N N . LEU A 1 90 ? 15.742 10.555 4.613 1 96 90 LEU A N 1
ATOM 704 C CA . LEU A 1 90 ? 16.203 10.547 3.23 1 96 90 LEU A CA 1
ATOM 705 C C . LEU A 1 90 ? 17.203 9.422 3 1 96 90 LEU A C 1
ATOM 707 O O . LEU A 1 90 ? 17.125 8.695 2.006 1 96 90 LEU A O 1
ATOM 711 N N . VAL A 1 91 ? 18.141 9.297 3.967 1 97.12 91 VAL A N 1
ATOM 712 C CA . VAL A 1 91 ? 19.156 8.25 3.855 1 97.12 91 VAL A CA 1
ATOM 713 C C . VAL A 1 91 ? 18.469 6.879 3.84 1 97.12 91 VAL A C 1
ATOM 715 O O . VAL A 1 91 ? 18.812 6.023 3.016 1 97.12 91 VAL A O 1
ATOM 718 N N . LEU A 1 92 ? 17.547 6.691 4.703 1 98.44 92 LEU A N 1
ATOM 719 C CA . LEU A 1 92 ? 16.828 5.422 4.789 1 98.44 92 LEU A CA 1
ATOM 720 C C . LEU A 1 92 ? 16.031 5.164 3.516 1 98.44 92 LEU A C 1
ATOM 722 O O . LEU A 1 92 ? 16.047 4.051 2.984 1 98.44 92 LEU A O 1
ATOM 726 N N . PHE A 1 93 ? 15.367 6.152 3.006 1 98.5 93 PHE A N 1
ATOM 727 C CA . PHE A 1 93 ? 14.547 6.027 1.809 1 98.5 93 PHE A CA 1
ATOM 728 C C . PHE A 1 93 ? 15.406 5.723 0.588 1 98.5 93 PHE A C 1
ATOM 730 O O . PHE A 1 93 ? 15.055 4.871 -0.229 1 98.5 93 PHE A O 1
ATOM 737 N N . VAL A 1 94 ? 16.516 6.375 0.437 1 98.38 94 VAL A N 1
ATOM 738 C CA . VAL A 1 94 ? 17.422 6.16 -0.689 1 98.38 94 VAL A CA 1
ATOM 739 C C . VAL A 1 94 ? 18.016 4.762 -0.604 1 98.38 94 VAL A C 1
ATOM 741 O O . VAL A 1 94 ? 18.188 4.09 -1.623 1 98.38 94 VAL A O 1
ATOM 744 N N . SER A 1 95 ? 18.328 4.391 0.598 1 98.5 95 SER A N 1
ATOM 745 C CA . SER A 1 95 ? 18.828 3.031 0.78 1 98.5 95 SER A CA 1
ATOM 746 C C . SER A 1 95 ? 17.797 2.002 0.317 1 98.5 95 SER A C 1
ATOM 748 O O . SER A 1 95 ? 18.156 1.01 -0.322 1 98.5 95 SER A O 1
ATOM 750 N N . ALA A 1 96 ? 16.562 2.197 0.646 1 98.56 96 ALA A N 1
ATOM 751 C CA . ALA A 1 96 ? 15.484 1.321 0.186 1 98.56 96 ALA A CA 1
ATOM 752 C C . ALA A 1 96 ? 15.391 1.314 -1.338 1 98.56 96 ALA A C 1
ATOM 754 O O . ALA A 1 96 ? 15.219 0.26 -1.951 1 98.56 96 ALA A O 1
ATOM 755 N N . LEU A 1 97 ? 15.539 2.465 -1.938 1 98.12 97 LEU A N 1
ATOM 756 C CA . LEU A 1 97 ? 15.5 2.596 -3.389 1 98.12 97 LEU A CA 1
ATOM 757 C C . LEU A 1 97 ? 16.656 1.832 -4.035 1 98.12 97 LEU A C 1
ATOM 759 O O . LEU A 1 97 ? 16.469 1.167 -5.055 1 98.12 97 LEU A O 1
ATOM 763 N N . CYS A 1 98 ? 17.781 1.914 -3.385 1 97.12 98 CYS A N 1
ATOM 764 C CA . CYS A 1 98 ? 18.938 1.197 -3.893 1 97.12 98 CYS A CA 1
ATOM 765 C C . CYS A 1 98 ? 18.734 -0.31 -3.805 1 97.12 98 CYS A C 1
ATOM 767 O O . CYS A 1 98 ? 19.094 -1.047 -4.723 1 97.12 98 CYS A O 1
ATOM 769 N N . MET A 1 99 ? 18.203 -0.719 -2.752 1 97.25 99 MET A N 1
ATOM 770 C CA . MET A 1 99 ? 17.891 -2.137 -2.594 1 97.25 99 MET A CA 1
ATOM 771 C C . MET A 1 99 ? 16.891 -2.596 -3.648 1 97.25 99 MET A C 1
ATOM 773 O O . MET A 1 99 ? 17.031 -3.682 -4.215 1 97.25 99 MET A O 1
ATOM 777 N N . TYR A 1 100 ? 15.906 -1.831 -3.932 1 97.62 100 TYR A N 1
ATOM 778 C CA . TYR A 1 100 ? 14.883 -2.139 -4.926 1 97.62 100 TYR A CA 1
ATOM 779 C C . TYR A 1 100 ? 15.477 -2.174 -6.328 1 97.62 100 TYR A C 1
ATOM 781 O O . TYR A 1 100 ? 15.312 -3.16 -7.051 1 97.62 100 TYR A O 1
ATOM 789 N N . LEU A 1 101 ? 16.234 -1.175 -6.695 1 95.44 101 LEU A N 1
ATOM 790 C CA . LEU A 1 101 ? 16.766 -1.033 -8.047 1 95.44 101 LEU A CA 1
ATOM 791 C C . LEU A 1 101 ? 17.984 -1.942 -8.258 1 95.44 101 LEU A C 1
ATOM 793 O O . LEU A 1 101 ? 18.188 -2.447 -9.359 1 95.44 101 LEU A O 1
ATOM 797 N N . GLY A 1 102 ? 18.719 -2.172 -7.191 1 93.06 102 GLY A N 1
ATOM 798 C CA . GLY A 1 102 ? 19.969 -2.885 -7.332 1 93.06 102 GLY A CA 1
ATOM 799 C C . GLY A 1 102 ? 19.844 -4.375 -7.086 1 93.06 102 GLY A C 1
ATOM 800 O O . GLY A 1 102 ? 20.672 -5.16 -7.539 1 93.06 102 GLY A O 1
ATOM 801 N N . VAL A 1 103 ? 18.844 -4.738 -6.324 1 93.88 103 VAL A N 1
ATOM 802 C CA . VAL A 1 103 ? 18.781 -6.152 -5.973 1 93.88 103 VAL A CA 1
ATOM 803 C C . VAL A 1 103 ? 17.453 -6.738 -6.438 1 93.88 103 VAL A C 1
ATOM 805 O O . VAL A 1 103 ? 17.422 -7.676 -7.238 1 93.88 103 VAL A O 1
ATOM 808 N N . VAL A 1 104 ? 16.312 -6.164 -6.051 1 95.38 104 VAL A N 1
ATOM 809 C CA . VAL A 1 104 ? 15.008 -6.746 -6.316 1 95.38 104 VAL A CA 1
ATOM 810 C C . VAL A 1 104 ? 14.742 -6.766 -7.82 1 95.38 104 VAL A C 1
ATOM 812 O O . VAL A 1 104 ? 14.477 -7.824 -8.391 1 95.38 104 VAL A O 1
ATOM 815 N N . LEU A 1 105 ? 14.891 -5.652 -8.469 1 94.19 105 LEU A N 1
ATOM 816 C CA . LEU A 1 105 ? 14.516 -5.508 -9.875 1 94.19 105 LEU A CA 1
ATOM 817 C C . LEU A 1 105 ? 15.398 -6.383 -10.766 1 94.19 105 LEU A C 1
ATOM 819 O O . LEU A 1 105 ? 14.891 -7.117 -11.609 1 94.19 105 LEU A O 1
ATOM 823 N N . PRO A 1 106 ? 16.719 -6.453 -10.625 1 92.12 106 PRO A N 1
ATOM 824 C CA . PRO A 1 106 ? 17.531 -7.312 -11.477 1 92.12 106 PRO A CA 1
ATOM 825 C C . PRO A 1 106 ? 17.219 -8.797 -11.305 1 92.12 106 PRO A C 1
ATOM 827 O O . PRO A 1 106 ? 17.281 -9.562 -12.273 1 92.12 106 PRO A O 1
ATOM 830 N N . ASN A 1 107 ? 16.891 -9.156 -10.094 1 92.75 107 ASN A N 1
ATOM 831 C CA . ASN A 1 107 ? 16.562 -10.562 -9.867 1 92.75 107 ASN A CA 1
ATOM 832 C C . ASN A 1 107 ? 15.219 -10.922 -10.5 1 92.75 107 ASN A C 1
ATOM 834 O O . ASN A 1 107 ? 15.055 -12.023 -11.031 1 92.75 107 ASN A O 1
ATOM 838 N N . VAL A 1 108 ? 14.273 -10.039 -10.453 1 94.12 108 VAL A N 1
ATOM 839 C CA . VAL A 1 108 ? 12.984 -10.281 -11.094 1 94.12 108 VAL A CA 1
ATOM 840 C C . VAL A 1 108 ? 13.172 -10.336 -12.609 1 94.12 108 VAL A C 1
ATOM 842 O O . VAL A 1 108 ? 12.578 -11.188 -13.281 1 94.12 108 VAL A O 1
ATOM 845 N N . ARG A 1 109 ? 14 -9.477 -13.133 1 93.31 109 ARG A N 1
ATOM 846 C CA . ARG A 1 109 ? 14.289 -9.477 -14.57 1 93.31 109 ARG A CA 1
ATOM 847 C C . ARG A 1 109 ? 14.945 -10.789 -14.992 1 93.31 109 ARG A C 1
ATOM 849 O O . ARG A 1 109 ? 14.617 -11.336 -16.047 1 93.31 109 ARG A O 1
ATOM 856 N N . LEU A 1 110 ? 15.789 -11.227 -14.195 1 92 110 LEU A N 1
ATOM 857 C CA . LEU A 1 110 ? 16.484 -12.477 -14.492 1 92 110 LEU A CA 1
ATOM 858 C C . LEU A 1 110 ? 15.516 -13.656 -14.469 1 92 110 LEU A C 1
ATOM 860 O O . LEU A 1 110 ? 15.617 -14.555 -15.305 1 92 110 LEU A O 1
ATOM 864 N N . LEU A 1 111 ? 14.594 -13.664 -13.531 1 92.25 111 LEU A N 1
ATOM 865 C CA . LEU A 1 111 ? 13.602 -14.727 -13.453 1 92.25 111 LEU A CA 1
ATOM 866 C C . LEU A 1 111 ? 12.688 -14.711 -14.672 1 92.25 111 LEU A C 1
ATOM 868 O O . LEU A 1 111 ? 12.203 -15.758 -15.109 1 92.25 111 LEU A O 1
ATOM 872 N N . SER A 1 112 ? 12.422 -13.562 -15.234 1 91.75 112 SER A N 1
ATOM 873 C CA . SER A 1 112 ? 11.555 -13.414 -16.391 1 91.75 112 SER A CA 1
ATOM 874 C C . SER A 1 112 ? 12.258 -13.852 -17.672 1 91.75 112 SER A C 1
ATOM 876 O O . SER A 1 112 ? 11.609 -14.227 -18.656 1 91.75 112 SER A O 1
ATOM 878 N N . ASP A 1 113 ? 13.562 -13.742 -17.656 1 91.75 113 ASP A N 1
ATOM 879 C CA . ASP A 1 113 ? 14.398 -14.18 -18.766 1 91.75 113 ASP A CA 1
ATOM 880 C C . ASP A 1 113 ? 15.617 -14.945 -18.281 1 91.75 113 ASP A C 1
ATOM 882 O O . ASP A 1 113 ? 16.75 -14.453 -18.359 1 91.75 113 ASP A O 1
ATOM 886 N N . PRO A 1 114 ? 15.391 -16.203 -17.906 1 88.44 114 PRO A N 1
ATOM 887 C CA . PRO A 1 114 ? 16.422 -16.969 -17.203 1 88.44 114 PRO A CA 1
ATOM 888 C C . PRO A 1 114 ? 17.609 -17.312 -18.094 1 88.44 114 PRO A C 1
ATOM 890 O O . PRO A 1 114 ? 18.688 -17.672 -17.594 1 88.44 114 PRO A O 1
ATOM 893 N N . GLY A 1 115 ? 17.562 -17.203 -19.344 1 85.88 115 GLY A N 1
ATOM 894 C CA . GLY A 1 115 ? 18.656 -17.562 -20.234 1 85.88 115 GLY A CA 1
ATOM 895 C C . GLY A 1 115 ? 19.375 -16.359 -20.797 1 85.88 115 GLY A C 1
ATOM 896 O O . GLY A 1 115 ? 20.25 -16.5 -21.656 1 85.88 115 GLY A O 1
ATOM 897 N N . ASN A 1 116 ? 19.047 -15.219 -20.281 1 89.06 116 ASN A N 1
ATOM 898 C CA . ASN A 1 116 ? 19.703 -14.008 -20.781 1 89.06 116 ASN A CA 1
ATOM 899 C C . ASN A 1 116 ? 21.109 -13.859 -20.234 1 89.06 116 ASN A C 1
ATOM 901 O O . ASN A 1 116 ? 21.297 -13.609 -19.031 1 89.06 116 ASN A O 1
ATOM 905 N N . ALA A 1 117 ? 22 -13.883 -21.047 1 86.19 117 ALA A N 1
ATOM 906 C CA . ALA A 1 117 ? 23.422 -13.906 -20.672 1 86.19 117 ALA A CA 1
ATOM 907 C C . ALA A 1 117 ? 23.828 -12.586 -20.031 1 86.19 117 ALA A C 1
ATOM 909 O O . ALA A 1 117 ? 24.625 -12.57 -19.078 1 86.19 117 ALA A O 1
ATOM 910 N N . GLU A 1 118 ? 23.359 -11.539 -20.531 1 86.69 118 GLU A N 1
ATOM 911 C CA . GLU A 1 118 ? 23.719 -10.227 -20 1 86.69 118 GLU A CA 1
ATOM 912 C C . GLU A 1 118 ? 23.234 -10.055 -18.562 1 86.69 118 GLU A C 1
ATOM 914 O O . GLU A 1 118 ? 23.969 -9.555 -17.703 1 86.69 118 GLU A O 1
ATOM 919 N N . LEU A 1 119 ? 22.047 -10.508 -18.328 1 87.75 119 LEU A N 1
ATOM 920 C CA . LEU A 1 119 ? 21.484 -10.406 -16.984 1 87.75 119 LEU A CA 1
ATOM 921 C C . LEU A 1 119 ? 22.203 -11.352 -16.031 1 87.75 119 LEU A C 1
ATOM 923 O O . LEU A 1 119 ? 22.453 -11 -14.875 1 87.75 119 LEU A O 1
ATOM 927 N N . LEU A 1 120 ? 22.5 -12.453 -16.516 1 86.31 120 LEU A N 1
ATOM 928 C CA . LEU A 1 120 ? 23.203 -13.438 -15.711 1 86.31 120 LEU A CA 1
ATOM 929 C C . LEU A 1 120 ? 24.594 -12.922 -15.312 1 86.31 120 LEU A C 1
ATOM 931 O O . LEU A 1 120 ? 25.016 -13.102 -14.172 1 86.31 120 LEU A O 1
ATOM 935 N N . ALA A 1 121 ? 25.188 -12.32 -16.219 1 82.56 121 ALA A N 1
ATOM 936 C CA . ALA A 1 121 ? 26.531 -11.812 -15.984 1 82.56 121 ALA A CA 1
ATOM 937 C C . ALA A 1 121 ? 26.531 -10.766 -14.867 1 82.56 121 ALA A C 1
ATOM 939 O O . ALA A 1 121 ? 27.516 -10.641 -14.133 1 82.56 121 ALA A O 1
ATOM 940 N N . ARG A 1 122 ? 25.422 -10.148 -14.711 1 80.38 122 ARG A N 1
ATOM 941 C CA . ARG A 1 122 ? 25.344 -9.055 -13.742 1 80.38 122 ARG A CA 1
ATOM 942 C C . ARG A 1 122 ? 24.656 -9.516 -12.461 1 80.38 122 ARG A C 1
ATOM 944 O O . ARG A 1 122 ? 24.531 -8.742 -11.508 1 80.38 122 ARG A O 1
ATOM 951 N N . SER A 1 123 ? 24.375 -10.758 -12.422 1 81.62 123 SER A N 1
ATOM 952 C CA . SER A 1 123 ? 23.578 -11.234 -11.289 1 81.62 123 SER A CA 1
ATOM 953 C C . SER A 1 123 ? 24.469 -11.906 -10.242 1 81.62 123 SER A C 1
ATOM 955 O O . SER A 1 123 ? 25.641 -12.172 -10.5 1 81.62 123 SER A O 1
ATOM 957 N N . SER A 1 124 ? 23.844 -12.094 -9.133 1 77.06 124 SER A N 1
ATOM 958 C CA . SER A 1 124 ? 24.531 -12.766 -8.039 1 77.06 124 SER A CA 1
ATOM 959 C C . SER A 1 124 ? 24.703 -14.25 -8.32 1 77.06 124 SER A C 1
ATOM 961 O O . SER A 1 124 ? 25.5 -14.93 -7.664 1 77.06 124 SER A O 1
ATOM 963 N N . VAL A 1 125 ? 24.031 -14.703 -9.297 1 82.5 125 VAL A N 1
ATOM 964 C CA . VAL A 1 125 ? 24.109 -16.109 -9.648 1 82.5 125 VAL A CA 1
ATOM 965 C C . VAL A 1 125 ? 25.5 -16.438 -10.18 1 82.5 125 VAL A C 1
ATOM 967 O O . VAL A 1 125 ? 26.031 -17.516 -9.914 1 82.5 125 VAL A O 1
ATOM 970 N N . THR A 1 126 ? 26 -15.5 -10.93 1 83.5 126 THR A N 1
ATOM 971 C CA . THR A 1 126 ? 27.344 -15.703 -11.453 1 83.5 126 THR A CA 1
ATOM 972 C C . THR A 1 126 ? 28.359 -15.852 -10.312 1 83.5 126 THR A C 1
ATOM 974 O O . THR A 1 126 ? 29.266 -16.688 -10.383 1 83.5 126 THR A O 1
ATOM 977 N N . THR A 1 127 ? 28.141 -15 -9.352 1 80.12 127 THR A N 1
ATOM 978 C CA . THR A 1 127 ? 29 -15.094 -8.188 1 80.12 127 THR A CA 1
ATOM 979 C C . THR A 1 127 ? 28.828 -16.438 -7.484 1 80.12 127 THR A C 1
ATOM 981 O O . THR A 1 127 ? 29.797 -17.047 -7.035 1 80.12 127 THR A O 1
ATOM 984 N N . GLN A 1 128 ? 27.688 -16.844 -7.418 1 80.88 128 GLN A N 1
ATOM 985 C CA . GLN A 1 128 ? 27.406 -18.125 -6.785 1 80.88 128 GLN A CA 1
ATOM 986 C C . GLN A 1 128 ? 28 -19.281 -7.602 1 80.88 128 GLN A C 1
ATOM 988 O O . GLN A 1 128 ? 28.562 -20.219 -7.043 1 80.88 128 GLN A O 1
ATOM 993 N N . ARG A 1 129 ? 27.812 -19.203 -8.883 1 86.5 129 ARG A N 1
ATOM 994 C CA . ARG A 1 129 ? 28.375 -20.219 -9.758 1 86.5 129 ARG A CA 1
ATOM 995 C C . ARG A 1 129 ? 29.906 -20.281 -9.625 1 86.5 129 ARG A C 1
ATOM 997 O O . ARG A 1 129 ? 30.5 -21.359 -9.641 1 86.5 129 ARG A O 1
ATOM 1004 N N . ARG A 1 130 ? 30.422 -19.094 -9.492 1 86 130 ARG A N 1
ATOM 1005 C CA . ARG A 1 130 ? 31.859 -19.016 -9.312 1 86 130 ARG A CA 1
ATOM 1006 C C . ARG A 1 130 ? 32.281 -19.656 -8 1 86 130 ARG A C 1
ATOM 1008 O O . ARG A 1 130 ? 33.281 -20.375 -7.949 1 86 130 ARG A O 1
ATOM 1015 N N . MET A 1 131 ? 31.547 -19.344 -7.031 1 84.94 131 MET A N 1
ATOM 1016 C CA . MET A 1 131 ? 31.875 -19.891 -5.719 1 84.94 131 MET A CA 1
ATOM 1017 C C . MET A 1 131 ? 31.766 -21.422 -5.734 1 84.94 131 MET A C 1
ATOM 1019 O O . MET A 1 131 ? 32.625 -22.109 -5.152 1 84.94 131 MET A O 1
ATOM 1023 N N . VAL A 1 132 ? 30.781 -21.922 -6.344 1 83.31 132 VAL A N 1
ATOM 1024 C CA . VAL A 1 132 ? 30.594 -23.375 -6.434 1 83.31 132 VAL A CA 1
ATOM 1025 C C . VAL A 1 132 ? 31.703 -23.984 -7.281 1 83.31 132 VAL A C 1
ATOM 1027 O O . VAL A 1 132 ? 32.25 -25.031 -6.926 1 83.31 132 VAL A O 1
ATOM 1030 N N . ALA A 1 133 ? 32.031 -23.312 -8.359 1 86.81 133 ALA A N 1
ATOM 1031 C CA . ALA A 1 133 ? 33.094 -23.797 -9.227 1 86.81 133 ALA A CA 1
ATOM 1032 C C . ALA A 1 133 ? 34.438 -23.781 -8.508 1 86.81 133 ALA A C 1
ATOM 1034 O O . ALA A 1 133 ? 35.219 -24.734 -8.633 1 86.81 133 ALA A O 1
ATOM 1035 N N . ASP A 1 134 ? 34.656 -22.719 -7.781 1 87.88 134 ASP A N 1
ATOM 1036 C CA . ASP A 1 134 ? 35.875 -22.609 -7.004 1 87.88 134 ASP A CA 1
ATOM 1037 C C . ASP A 1 134 ? 35.969 -23.719 -5.949 1 87.88 134 ASP A C 1
ATOM 1039 O O . ASP A 1 134 ? 37.031 -24.281 -5.715 1 87.88 134 ASP A O 1
ATOM 1043 N N . ALA A 1 135 ? 34.875 -23.953 -5.371 1 87.38 135 ALA A N 1
ATOM 1044 C CA . ALA A 1 135 ? 34.812 -24.984 -4.34 1 87.38 135 ALA A CA 1
ATOM 1045 C C . ALA A 1 135 ? 35.094 -26.375 -4.93 1 87.38 135 ALA A C 1
ATOM 1047 O O . ALA A 1 135 ? 35.812 -27.172 -4.344 1 87.38 135 ALA A O 1
ATOM 1048 N N . ILE A 1 136 ? 34.469 -26.656 -6.02 1 86.94 136 ILE A N 1
ATOM 1049 C CA . ILE A 1 136 ? 34.688 -27.938 -6.699 1 86.94 136 ILE A CA 1
ATOM 1050 C C . ILE A 1 136 ? 36.125 -28.078 -7.133 1 86.94 136 ILE A C 1
ATOM 1052 O O . ILE A 1 136 ? 36.75 -29.141 -6.977 1 86.94 136 ILE A O 1
ATOM 1056 N N . ALA A 1 137 ? 36.688 -26.906 -7.602 1 88.75 137 ALA A N 1
ATOM 1057 C CA . ALA A 1 137 ? 38.094 -26.906 -8.031 1 88.75 137 ALA A CA 1
ATOM 1058 C C . ALA A 1 137 ? 39.031 -27.141 -6.855 1 88.75 137 ALA A C 1
ATOM 1060 O O . ALA A 1 137 ? 40 -27.906 -6.965 1 88.75 137 ALA A O 1
ATOM 1061 N N . LYS A 1 138 ? 38.75 -26.453 -5.852 1 89.31 138 LYS A N 1
ATOM 1062 C CA . LYS A 1 138 ? 39.562 -26.594 -4.648 1 89.31 138 LYS A CA 1
ATOM 1063 C C . LYS A 1 138 ? 39.562 -28.031 -4.141 1 89.31 138 LYS A C 1
ATOM 1065 O O . LYS A 1 138 ? 40.594 -28.578 -3.744 1 89.31 138 LYS A O 1
ATOM 1070 N N . GLU A 1 139 ? 38.438 -28.625 -4.125 1 89.38 139 GLU A N 1
ATOM 1071 C CA . GLU A 1 139 ? 38.281 -30 -3.662 1 89.38 139 GLU A CA 1
ATOM 1072 C C . GLU A 1 139 ? 39 -30.969 -4.594 1 89.38 139 GLU A C 1
ATOM 1074 O O . GLU A 1 139 ? 39.531 -31.984 -4.148 1 89.38 139 GLU A O 1
ATOM 1079 N N . ALA A 1 140 ? 39 -30.641 -5.789 1 90.19 140 ALA A N 1
ATOM 1080 C CA . ALA A 1 140 ? 39.656 -31.484 -6.781 1 90.19 140 ALA A CA 1
ATOM 1081 C C . ALA A 1 140 ? 41.125 -31.156 -6.914 1 90.19 140 ALA A C 1
ATOM 1083 O O . ALA A 1 140 ? 41.875 -31.844 -7.617 1 90.19 140 ALA A O 1
ATOM 1084 N N . GLY A 1 141 ? 41.656 -30.125 -6.254 1 87.88 141 GLY A N 1
ATOM 1085 C CA . GLY A 1 141 ? 43.031 -29.719 -6.332 1 87.88 141 GLY A CA 1
ATOM 1086 C C . GLY A 1 141 ? 43.375 -29.031 -7.637 1 87.88 141 GLY A C 1
ATOM 1087 O O . GLY A 1 141 ? 44.531 -29.125 -8.109 1 87.88 141 GLY A O 1
ATOM 1088 N N . LEU A 1 142 ? 42.469 -28.547 -8.273 1 87.56 142 LEU A N 1
ATOM 1089 C CA . LEU A 1 142 ? 42.656 -27.906 -9.57 1 87.56 142 LEU A CA 1
ATOM 1090 C C . LEU A 1 142 ? 42.594 -26.391 -9.438 1 87.56 142 LEU A C 1
ATOM 1092 O O . LEU A 1 142 ? 42.188 -25.875 -8.391 1 87.56 142 LEU A O 1
ATOM 1096 N N . GLU A 1 143 ? 43.094 -25.703 -10.461 1 86.31 143 GLU A N 1
ATOM 1097 C CA . GLU A 1 143 ? 42.938 -24.25 -10.508 1 86.31 143 GLU A CA 1
ATOM 1098 C C . GLU A 1 143 ? 41.5 -23.844 -10.812 1 86.31 143 GLU A C 1
ATOM 1100 O O . GLU A 1 143 ? 40.812 -24.5 -11.594 1 86.31 143 GLU A O 1
ATOM 1105 N N . PRO A 1 144 ? 40.969 -22.812 -10.234 1 81.12 144 PRO A N 1
ATOM 1106 C CA . PRO A 1 144 ? 39.625 -22.344 -10.508 1 81.12 144 PRO A CA 1
ATOM 1107 C C . PRO A 1 144 ? 39.406 -22.016 -11.977 1 81.12 144 PRO A C 1
ATOM 1109 O O . PRO A 1 144 ? 40.312 -21.5 -12.641 1 81.12 144 PRO A O 1
ATOM 1112 N N . PRO A 1 145 ? 38.219 -22.516 -12.422 1 79.94 145 PRO A N 1
ATOM 1113 C CA . PRO A 1 145 ? 37.938 -22.203 -13.828 1 79.94 145 PRO A CA 1
ATOM 1114 C C . PRO A 1 145 ? 37.969 -20.703 -14.117 1 79.94 145 PRO A C 1
ATOM 1116 O O . PRO A 1 145 ? 37.531 -19.906 -13.281 1 79.94 145 PRO A O 1
ATOM 1119 N N . GLU A 1 146 ? 38.594 -20.359 -15.242 1 78 146 GLU A N 1
ATOM 1120 C CA . GLU A 1 146 ? 38.719 -18.953 -15.633 1 78 146 GLU A CA 1
ATOM 1121 C C . GLU A 1 146 ? 37.375 -18.375 -16.047 1 78 146 GLU A C 1
ATOM 1123 O O . GLU A 1 146 ? 37.062 -17.234 -15.719 1 78 146 GLU A O 1
ATOM 1128 N N . THR A 1 147 ? 36.531 -19.328 -16.75 1 81.69 147 THR A N 1
ATOM 1129 C CA . THR A 1 147 ? 35.25 -18.812 -17.25 1 81.69 147 THR A CA 1
ATOM 1130 C C . THR A 1 147 ? 34.062 -19.5 -16.531 1 81.69 147 THR A C 1
ATOM 1132 O O . THR A 1 147 ? 34.188 -20.656 -16.125 1 81.69 147 THR A O 1
ATOM 1135 N N . ILE A 1 148 ? 33.156 -18.734 -16.125 1 80.75 148 ILE A N 1
ATOM 1136 C CA . ILE A 1 148 ? 31.922 -19.234 -15.5 1 80.75 148 ILE A CA 1
ATOM 1137 C C . ILE A 1 148 ? 30.812 -19.328 -16.547 1 80.75 148 ILE A C 1
ATOM 1139 O O . ILE A 1 148 ? 30.719 -18.5 -17.438 1 80.75 148 ILE A O 1
ATOM 1143 N N . ASP A 1 149 ? 30.125 -20.438 -16.469 1 80.94 149 ASP A N 1
ATOM 1144 C CA . ASP A 1 149 ? 29.031 -20.656 -17.422 1 80.94 149 ASP A CA 1
ATOM 1145 C C . ASP A 1 149 ? 27.938 -19.594 -17.25 1 80.94 149 ASP A C 1
ATOM 1147 O O . ASP A 1 149 ? 27.234 -19.578 -16.234 1 80.94 149 ASP A O 1
ATOM 1151 N N . ILE A 1 150 ? 27.844 -18.703 -18.219 1 79.69 150 ILE A N 1
ATOM 1152 C CA .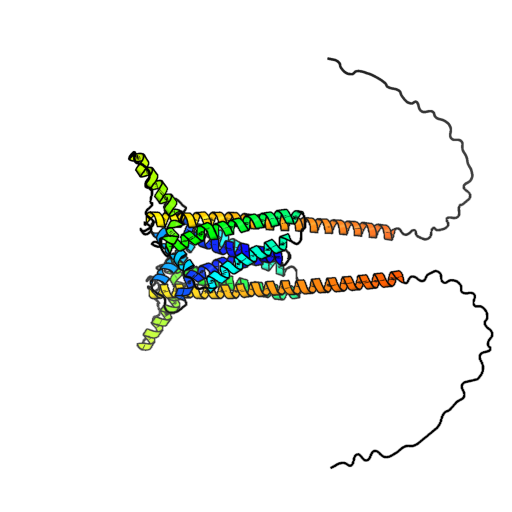 ILE A 1 150 ? 26.812 -17.672 -18.203 1 79.69 150 ILE A CA 1
ATOM 1153 C C . ILE A 1 150 ? 25.828 -17.906 -19.359 1 79.69 150 ILE A C 1
ATOM 1155 O O . ILE A 1 150 ? 24.984 -17.062 -19.625 1 79.69 150 ILE A O 1
ATOM 1159 N N . THR A 1 151 ? 25.938 -19.062 -20 1 80.88 151 THR A N 1
ATOM 1160 C CA . THR A 1 151 ? 25.125 -19.312 -21.188 1 80.88 151 THR A CA 1
ATOM 1161 C C . THR A 1 151 ? 23.953 -20.234 -20.859 1 80.88 151 THR A C 1
ATOM 1163 O O . THR A 1 151 ? 22.938 -20.234 -21.547 1 80.88 151 THR A O 1
ATOM 1166 N N . SER A 1 152 ? 24.125 -20.984 -19.812 1 85.94 152 SER A N 1
ATOM 1167 C CA . SER A 1 152 ? 23.047 -21.875 -19.422 1 85.94 152 SER A CA 1
ATOM 1168 C C . SER A 1 152 ? 22 -21.141 -18.594 1 85.94 152 SER A C 1
ATOM 1170 O O . SER A 1 152 ? 22.328 -20.266 -17.781 1 85.94 152 SER A O 1
ATOM 1172 N N . PRO A 1 153 ? 20.812 -21.516 -18.922 1 89 153 PRO A N 1
ATOM 1173 C CA . PRO A 1 153 ? 19.75 -20.875 -18.141 1 89 153 PRO A CA 1
ATOM 1174 C C . PRO A 1 153 ? 19.812 -21.219 -16.656 1 89 153 PRO A C 1
ATOM 1176 O O . PRO A 1 153 ? 20.562 -22.125 -16.266 1 89 153 PRO A O 1
ATOM 1179 N N . LEU A 1 154 ? 19.078 -20.469 -15.914 1 91.06 154 LEU A N 1
ATOM 1180 C CA . LEU A 1 154 ? 19.016 -20.703 -14.477 1 91.06 154 LEU A CA 1
ATOM 1181 C C . LEU A 1 154 ? 18.531 -22.109 -14.164 1 91.06 154 LEU A C 1
ATOM 1183 O O . LEU A 1 154 ? 17.578 -22.594 -14.789 1 91.06 154 LEU A O 1
ATOM 1187 N N . THR A 1 155 ? 19.25 -22.75 -13.266 1 88.69 155 THR A N 1
ATOM 1188 C CA . THR A 1 155 ? 18.781 -24.031 -12.75 1 88.69 155 THR A CA 1
ATOM 1189 C C . THR A 1 155 ? 17.594 -23.828 -11.805 1 88.69 155 THR A C 1
ATOM 1191 O O . THR A 1 155 ? 17.359 -22.719 -11.32 1 88.69 155 THR A O 1
ATOM 1194 N N . PRO A 1 156 ? 16.828 -24.891 -11.539 1 88.12 156 PRO A N 1
ATOM 1195 C CA . PRO A 1 156 ? 15.711 -24.766 -10.594 1 88.12 156 PRO A CA 1
ATOM 1196 C C . PRO A 1 156 ? 16.156 -24.281 -9.219 1 88.12 156 PRO A C 1
ATOM 1198 O O . PRO A 1 156 ? 15.453 -23.484 -8.586 1 88.12 156 PRO A O 1
ATOM 1201 N N . ASP A 1 157 ? 17.297 -24.75 -8.805 1 86.75 157 ASP A N 1
ATOM 1202 C CA . ASP A 1 157 ? 17.797 -24.328 -7.504 1 86.75 157 ASP A CA 1
ATOM 1203 C C . ASP A 1 157 ? 18.172 -22.859 -7.504 1 86.75 157 ASP A C 1
ATOM 1205 O O . ASP A 1 157 ? 17.922 -22.141 -6.52 1 86.75 157 ASP A O 1
ATOM 1209 N N . GLU A 1 158 ? 18.781 -22.406 -8.562 1 89.5 158 GLU A N 1
ATOM 1210 C CA . GLU A 1 158 ? 19.172 -21.016 -8.68 1 89.5 158 GLU A CA 1
ATOM 1211 C C . GLU A 1 158 ? 17.938 -20.109 -8.742 1 89.5 158 GLU A C 1
ATOM 1213 O O . GLU A 1 158 ? 17.969 -18.984 -8.234 1 89.5 158 GLU A O 1
ATOM 1218 N N . ARG A 1 159 ? 16.891 -20.547 -9.312 1 90.69 159 ARG A N 1
ATOM 1219 C CA . ARG A 1 159 ? 15.641 -19.812 -9.375 1 90.69 159 ARG A CA 1
ATOM 1220 C C . ARG A 1 159 ? 15.055 -19.609 -7.98 1 90.69 159 ARG A C 1
ATOM 1222 O O . ARG A 1 159 ? 14.617 -18.516 -7.633 1 90.69 159 ARG A O 1
ATOM 1229 N N . ILE A 1 160 ? 15.117 -20.688 -7.215 1 88.5 160 ILE A N 1
ATOM 1230 C CA . ILE A 1 160 ? 14.602 -20.625 -5.852 1 88.5 160 ILE A CA 1
ATOM 1231 C C . ILE A 1 160 ? 15.453 -19.672 -5.02 1 88.5 160 ILE A C 1
ATOM 1233 O O . ILE A 1 160 ? 14.922 -18.906 -4.211 1 88.5 160 ILE A O 1
ATOM 1237 N N . GLN A 1 161 ? 16.719 -19.734 -5.234 1 87.75 161 GLN A N 1
ATOM 1238 C CA . GLN A 1 161 ? 17.609 -18.812 -4.523 1 87.75 161 GLN A CA 1
ATOM 1239 C C . GLN A 1 161 ? 17.328 -17.375 -4.895 1 87.75 161 GLN A C 1
ATOM 1241 O O . GLN A 1 161 ? 17.359 -16.484 -4.039 1 87.75 161 GLN A O 1
ATOM 1246 N N . GLY A 1 162 ? 17.109 -17.156 -6.164 1 90.19 162 GLY A N 1
ATOM 1247 C CA . GLY A 1 162 ? 16.734 -15.82 -6.602 1 90.19 162 GLY A CA 1
ATOM 1248 C C . GLY A 1 162 ? 15.469 -15.305 -5.93 1 90.19 162 GLY A C 1
ATOM 1249 O O . GLY A 1 162 ? 15.406 -14.148 -5.52 1 90.19 162 GLY A O 1
ATOM 1250 N N . LEU A 1 163 ? 14.523 -16.156 -5.777 1 92.44 163 LEU A N 1
ATOM 1251 C CA . LEU A 1 163 ? 13.273 -15.789 -5.125 1 92.44 163 LEU A CA 1
ATOM 1252 C C . LEU A 1 163 ? 13.5 -15.477 -3.65 1 92.44 163 LEU A C 1
ATOM 1254 O O . LEU A 1 163 ? 12.891 -14.547 -3.109 1 92.44 163 LEU A O 1
ATOM 1258 N N . ARG A 1 164 ? 14.375 -16.219 -3.08 1 90.69 164 ARG A N 1
ATOM 1259 C CA . ARG A 1 164 ? 14.68 -15.969 -1.675 1 90.69 164 ARG A CA 1
ATOM 1260 C C . ARG A 1 164 ? 15.391 -14.625 -1.499 1 90.69 164 ARG A C 1
ATOM 1262 O O . ARG A 1 164 ? 15.172 -13.93 -0.506 1 90.69 164 ARG A O 1
ATOM 1269 N N . VAL A 1 165 ? 16.25 -14.328 -2.424 1 91.19 165 VAL A N 1
ATOM 1270 C CA . VAL A 1 165 ? 16.938 -13.047 -2.393 1 91.19 165 VAL A CA 1
ATOM 1271 C C . VAL A 1 165 ? 15.922 -11.914 -2.533 1 91.19 165 VAL A C 1
ATOM 1273 O O . VAL A 1 165 ? 16 -10.906 -1.825 1 91.19 165 VAL A O 1
ATOM 1276 N N . ILE A 1 166 ? 14.953 -12.062 -3.402 1 94 166 ILE A N 1
ATOM 1277 C CA . ILE A 1 166 ? 13.891 -11.078 -3.566 1 94 166 ILE A CA 1
ATOM 1278 C C . ILE A 1 166 ? 13.117 -10.922 -2.258 1 94 166 ILE A C 1
ATOM 1280 O O . ILE A 1 166 ? 12.898 -9.805 -1.786 1 94 166 ILE A O 1
ATOM 1284 N N . ALA A 1 167 ? 12.805 -12.047 -1.679 1 93.38 167 ALA A N 1
ATOM 1285 C CA . ALA A 1 167 ? 12.047 -12.039 -0.43 1 93.38 167 ALA A CA 1
ATOM 1286 C C . ALA A 1 167 ? 12.82 -11.336 0.681 1 93.38 167 ALA A C 1
ATOM 1288 O O . ALA A 1 167 ? 12.273 -10.5 1.396 1 93.38 167 ALA A O 1
ATOM 1289 N N . ALA A 1 168 ? 14.039 -11.727 0.819 1 93.12 168 ALA A N 1
ATOM 1290 C CA . ALA A 1 168 ? 14.883 -11.109 1.838 1 93.12 168 ALA A CA 1
ATOM 1291 C C . ALA A 1 168 ? 15.023 -9.609 1.6 1 93.12 168 ALA A C 1
ATOM 1293 O O . ALA A 1 168 ? 14.969 -8.82 2.543 1 93.12 168 ALA A O 1
ATOM 1294 N N . SER A 1 169 ? 15.242 -9.258 0.397 1 95.31 169 SER A N 1
ATOM 1295 C CA . SER A 1 169 ? 15.406 -7.848 0.063 1 95.31 169 SER A CA 1
ATOM 1296 C C . SER A 1 169 ? 14.133 -7.062 0.336 1 95.31 169 SER A C 1
ATOM 1298 O O . SER A 1 169 ? 14.188 -5.938 0.84 1 95.31 169 SER A O 1
ATOM 1300 N N . ASN A 1 170 ? 12.984 -7.586 -0.002 1 96.31 170 ASN A N 1
ATOM 1301 C CA . ASN A 1 170 ? 11.719 -6.945 0.329 1 96.31 170 ASN A CA 1
ATOM 1302 C C . ASN A 1 170 ? 11.578 -6.723 1.831 1 96.31 170 ASN A C 1
ATOM 1304 O O . ASN A 1 170 ? 11.055 -5.691 2.264 1 96.31 170 ASN A O 1
ATOM 1308 N N . THR A 1 171 ? 12.055 -7.648 2.594 1 94.38 171 THR A N 1
ATOM 1309 C CA . THR A 1 171 ? 12 -7.523 4.047 1 94.38 171 THR A CA 1
ATOM 1310 C C . THR A 1 171 ? 12.891 -6.379 4.523 1 94.38 171 THR A C 1
ATOM 1312 O O . THR A 1 171 ? 12.5 -5.598 5.391 1 94.38 171 THR A O 1
ATOM 1315 N N . ILE A 1 172 ? 14.023 -6.328 3.943 1 95.88 172 ILE A N 1
ATOM 1316 C CA . ILE A 1 172 ? 14.938 -5.254 4.293 1 95.88 172 ILE A CA 1
ATOM 1317 C C . ILE A 1 172 ? 14.312 -3.904 3.947 1 95.88 172 ILE A C 1
ATOM 1319 O O . ILE A 1 172 ? 14.359 -2.967 4.746 1 95.88 172 ILE A O 1
ATOM 1323 N N . VAL A 1 173 ? 13.789 -3.814 2.791 1 97.81 173 VAL A N 1
ATOM 1324 C CA . VAL A 1 173 ? 13.156 -2.572 2.361 1 97.81 173 VAL A CA 1
ATOM 1325 C C . VAL A 1 173 ? 12.031 -2.201 3.328 1 97.81 173 VAL A C 1
ATOM 1327 O O . VAL A 1 173 ? 11.875 -1.031 3.688 1 97.81 173 VAL A O 1
ATOM 1330 N N . MET A 1 174 ? 11.281 -3.145 3.795 1 96.94 174 MET A N 1
ATOM 1331 C CA . MET A 1 174 ? 10.219 -2.895 4.762 1 96.94 174 MET A CA 1
ATOM 1332 C C . MET A 1 174 ? 10.781 -2.322 6.059 1 96.94 174 MET A C 1
ATOM 1334 O O . MET A 1 174 ? 10.211 -1.395 6.633 1 96.94 174 MET A O 1
ATOM 1338 N N . LEU A 1 175 ? 11.867 -2.832 6.492 1 96.75 175 LEU A N 1
ATOM 1339 C CA . LEU A 1 175 ? 12.492 -2.357 7.723 1 96.75 175 LEU A CA 1
ATOM 1340 C C . LEU A 1 175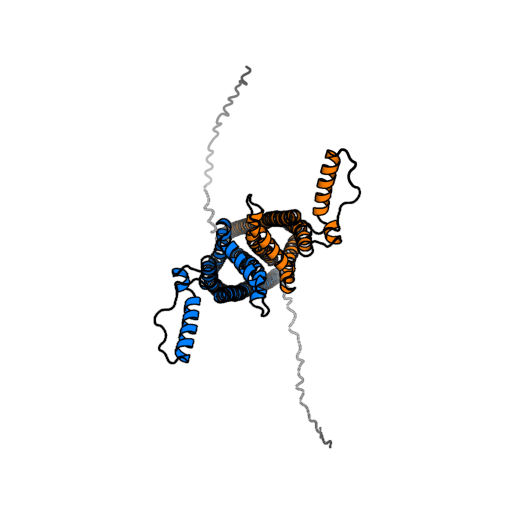 ? 13.008 -0.933 7.559 1 96.75 175 LEU A C 1
ATOM 1342 O O . LEU A 1 175 ? 12.852 -0.104 8.461 1 96.75 175 LEU A O 1
ATOM 1346 N N . LEU A 1 176 ? 13.57 -0.713 6.406 1 97.94 176 LEU A N 1
ATOM 1347 C CA . LEU A 1 176 ? 14.07 0.628 6.125 1 97.94 176 LEU A CA 1
ATOM 1348 C C . LEU A 1 176 ? 12.93 1.64 6.098 1 97.94 176 LEU A C 1
ATOM 1350 O O . LEU A 1 176 ? 13.047 2.725 6.676 1 97.94 176 LEU A O 1
ATOM 1354 N N . LEU A 1 177 ? 11.836 1.282 5.465 1 97.88 177 LEU A N 1
ATOM 1355 C CA . LEU A 1 177 ? 10.695 2.186 5.391 1 97.88 177 LEU A CA 1
ATOM 1356 C C . LEU A 1 177 ? 10.055 2.361 6.766 1 97.88 177 LEU A C 1
ATOM 1358 O O . LEU A 1 177 ? 9.539 3.438 7.082 1 97.88 177 LEU A O 1
ATOM 1362 N N . ALA A 1 178 ? 10.125 1.307 7.598 1 96.62 178 ALA A N 1
ATOM 1363 C CA . ALA A 1 178 ? 9.672 1.445 8.984 1 96.62 178 ALA A CA 1
ATOM 1364 C C . ALA A 1 178 ? 10.492 2.502 9.719 1 96.62 178 ALA A C 1
ATOM 1366 O O . ALA A 1 178 ? 9.961 3.244 10.547 1 96.62 178 ALA A O 1
ATOM 1367 N N . GLY A 1 179 ? 11.734 2.484 9.414 1 97.25 179 GLY A N 1
ATOM 1368 C CA . GLY A 1 179 ? 12.586 3.533 9.961 1 97.25 179 GLY A CA 1
ATOM 1369 C C . GLY A 1 179 ? 12.164 4.926 9.531 1 97.25 179 GLY A C 1
ATOM 1370 O O . GLY A 1 179 ? 12.172 5.859 10.336 1 97.25 179 GLY A O 1
ATOM 1371 N N . VAL A 1 180 ? 11.789 5.078 8.273 1 96.62 180 VAL A N 1
ATOM 1372 C CA . VAL A 1 180 ? 11.312 6.359 7.766 1 96.62 180 VAL A CA 1
ATOM 1373 C C . VAL A 1 180 ? 10.062 6.785 8.539 1 96.62 180 VAL A C 1
ATOM 1375 O O . VAL A 1 180 ? 9.953 7.93 8.984 1 96.62 180 VAL A O 1
ATOM 1378 N N . VAL A 1 181 ? 9.156 5.879 8.758 1 95.12 181 VAL A N 1
ATOM 1379 C CA . VAL A 1 181 ? 7.91 6.168 9.461 1 95.12 181 VAL A CA 1
ATOM 1380 C C . VAL A 1 181 ? 8.211 6.574 10.906 1 95.12 181 VAL A C 1
ATOM 1382 O O . VAL A 1 181 ? 7.629 7.531 11.422 1 95.12 181 VAL A O 1
ATOM 1385 N N . LEU A 1 182 ? 9.102 5.875 11.469 1 94.81 182 LEU A N 1
ATOM 1386 C CA . LEU A 1 182 ? 9.477 6.172 12.844 1 94.81 182 LEU A CA 1
ATOM 1387 C C . LEU A 1 182 ? 10.078 7.566 12.961 1 94.81 182 LEU A C 1
ATOM 1389 O O . LEU A 1 182 ? 9.734 8.328 13.867 1 94.81 182 LEU A O 1
ATOM 1393 N N . MET A 1 183 ? 10.93 7.836 12.008 1 94.19 183 MET A N 1
ATOM 1394 C CA . MET A 1 183 ? 11.555 9.156 12.016 1 94.19 183 MET A CA 1
ATOM 1395 C C . MET A 1 183 ? 10.516 10.25 11.797 1 94.19 183 MET A C 1
ATOM 1397 O O . MET A 1 183 ? 10.523 11.266 12.492 1 94.19 183 MET A O 1
ATOM 1401 N N . GLN A 1 184 ? 9.672 10.047 10.883 1 90.88 184 GLN A N 1
ATOM 1402 C CA . GLN A 1 184 ? 8.641 11.039 10.57 1 90.88 184 GLN A CA 1
ATOM 1403 C C . GLN A 1 184 ? 7.664 11.195 11.734 1 90.88 184 GLN A C 1
ATOM 1405 O O . GLN A 1 184 ? 7.238 12.312 12.047 1 90.88 184 GLN A O 1
ATOM 1410 N N . ALA A 1 185 ? 7.324 10.133 12.406 1 90.25 185 ALA A N 1
ATOM 1411 C CA . ALA A 1 185 ? 6.422 10.18 13.547 1 90.25 185 ALA A CA 1
ATOM 1412 C C . ALA A 1 185 ? 7.059 10.922 14.727 1 90.25 185 ALA A C 1
ATOM 1414 O O . ALA A 1 185 ? 6.391 11.688 15.422 1 90.25 185 ALA A O 1
ATOM 1415 N N . THR A 1 186 ? 8.312 10.617 14.883 1 90.62 186 THR A N 1
ATOM 1416 C CA . THR A 1 186 ? 9.031 11.289 15.961 1 90.62 186 THR A CA 1
ATOM 1417 C C . THR A 1 186 ? 9.125 12.789 15.703 1 90.62 186 THR A C 1
ATOM 1419 O O . THR A 1 186 ? 8.93 13.594 16.609 1 90.62 186 THR A O 1
ATOM 1422 N N . GLU A 1 187 ? 9.453 13.133 14.492 1 87.75 187 GLU A N 1
ATOM 1423 C CA . GLU A 1 187 ? 9.5 14.539 14.125 1 87.75 187 GLU A CA 1
ATOM 1424 C C . GLU A 1 187 ? 8.156 15.219 14.375 1 87.75 187 GLU A C 1
ATOM 1426 O O . GLU A 1 187 ? 8.109 16.328 14.922 1 87.75 187 GLU A O 1
ATOM 1431 N N . TRP A 1 188 ? 7.203 14.602 13.969 1 84.19 188 TRP A N 1
ATOM 1432 C CA . TRP A 1 188 ? 5.863 15.141 14.172 1 84.19 188 TRP A CA 1
ATOM 1433 C C . TRP A 1 188 ? 5.543 15.258 15.664 1 84.19 188 TRP A C 1
ATOM 1435 O O . TRP A 1 188 ? 4.949 16.25 16.094 1 84.19 188 TRP A O 1
ATOM 1445 N N . TYR A 1 189 ? 5.875 14.297 16.391 1 85.75 189 TYR A N 1
ATOM 1446 C CA . TYR A 1 189 ? 5.641 14.305 17.828 1 85.75 189 TYR A CA 1
ATOM 1447 C C . TYR A 1 189 ? 6.383 15.461 18.5 1 85.75 189 TYR A C 1
ATOM 1449 O O . TYR A 1 189 ? 5.824 16.156 19.344 1 85.75 189 TYR A O 1
ATOM 1457 N N . LEU A 1 190 ? 7.52 15.672 18.188 1 85.81 190 LEU A N 1
ATOM 1458 C CA . LEU A 1 190 ? 8.328 16.75 18.75 1 85.81 190 LEU A CA 1
ATOM 1459 C C . LEU A 1 190 ? 7.785 18.109 18.328 1 85.81 190 LEU A C 1
ATOM 1461 O O . LEU A 1 190 ? 7.785 19.047 19.125 1 85.81 190 LEU A O 1
ATOM 1465 N N . ALA A 1 191 ? 7.383 18.156 17.078 1 82.69 191 ALA A N 1
ATOM 1466 C CA . ALA A 1 191 ? 6.777 19.406 16.609 1 82.69 191 ALA A CA 1
ATOM 1467 C C . ALA A 1 191 ? 5.516 19.734 17.406 1 82.69 191 ALA A C 1
ATOM 1469 O O . ALA A 1 191 ? 5.25 20.891 17.703 1 82.69 191 ALA A O 1
ATOM 1470 N N . HIS A 1 192 ? 4.82 18.734 17.766 1 83.69 192 HIS A N 1
ATOM 1471 C CA . HIS A 1 192 ? 3.605 18.906 18.562 1 83.69 192 HIS A CA 1
ATOM 1472 C C . HIS A 1 192 ? 3.932 19.359 19.984 1 83.69 192 HIS A C 1
ATOM 1474 O O . HIS A 1 192 ? 3.24 20.203 20.547 1 83.69 192 HIS A O 1
ATOM 1480 N N . LEU A 1 193 ? 4.945 18.828 20.469 1 84.81 193 LEU A N 1
ATOM 1481 C CA . LEU A 1 193 ? 5.383 19.219 21.812 1 84.81 193 LEU A CA 1
ATOM 1482 C C . LEU A 1 193 ? 5.852 20.672 21.828 1 84.81 193 LEU A C 1
ATOM 1484 O O . LEU A 1 193 ? 5.539 21.406 22.766 1 84.81 193 LEU A O 1
ATOM 1488 N N . ASP A 1 194 ? 6.543 21.031 20.844 1 84.38 194 ASP A N 1
ATOM 1489 C CA . ASP A 1 194 ? 7.027 22.406 20.75 1 84.38 194 ASP A CA 1
ATOM 1490 C C . ASP A 1 194 ? 5.867 23.391 20.594 1 84.38 194 ASP A C 1
ATOM 1492 O O . ASP A 1 194 ? 5.875 24.469 21.188 1 84.38 194 ASP A O 1
ATOM 1496 N N . ALA A 1 195 ? 4.941 22.984 19.781 1 81.62 195 ALA A N 1
ATOM 1497 C CA . ALA A 1 195 ? 3.775 23.844 19.594 1 81.62 195 ALA A CA 1
ATOM 1498 C C . ALA A 1 195 ? 2.973 23.984 20.875 1 81.62 195 ALA A C 1
ATOM 1500 O O . ALA A 1 195 ? 2.494 25.062 21.203 1 81.62 195 ALA A O 1
ATOM 1501 N N . ALA A 1 196 ? 2.896 22.953 21.609 1 85.06 196 ALA A N 1
ATOM 1502 C CA . ALA A 1 196 ? 2.193 22.984 22.891 1 85.06 196 ALA A CA 1
ATOM 1503 C C . ALA A 1 196 ? 2.938 23.844 23.906 1 85.06 196 ALA A C 1
ATOM 1505 O O . ALA A 1 196 ? 2.318 24.594 24.656 1 85.06 196 ALA A O 1
ATOM 1506 N N . ALA A 1 197 ? 4.172 23.734 23.859 1 86.94 197 ALA A N 1
ATOM 1507 C CA . ALA A 1 197 ? 5.004 24.531 24.766 1 86.94 197 ALA A CA 1
ATOM 1508 C C . ALA A 1 197 ? 4.922 26.016 24.406 1 86.94 197 ALA A C 1
ATOM 1510 O O . ALA A 1 197 ? 4.844 26.875 25.297 1 86.94 197 ALA A O 1
ATOM 1511 N N . ALA A 1 198 ? 4.977 26.219 23.141 1 86.19 198 ALA A N 1
ATOM 1512 C CA . ALA A 1 198 ? 4.879 27.594 22.688 1 86.19 198 ALA A CA 1
ATOM 1513 C C . ALA A 1 198 ? 3.529 28.203 23.047 1 86.19 198 ALA A C 1
ATOM 1515 O O . ALA A 1 198 ? 3.451 29.375 23.422 1 86.19 198 ALA A O 1
ATOM 1516 N N . GLU A 1 199 ? 2.523 27.422 22.922 1 86.12 199 GLU A N 1
ATOM 1517 C CA . GLU A 1 199 ? 1.185 27.891 23.266 1 86.12 199 GLU A CA 1
ATOM 1518 C C . GLU A 1 199 ? 1.063 28.125 24.781 1 86.12 199 GLU A C 1
ATOM 1520 O O . GLU A 1 199 ? 0.429 29.078 25.203 1 86.12 199 GLU A O 1
ATOM 1525 N N . LYS A 1 200 ? 1.626 27.344 25.562 1 88.25 200 LYS A N 1
ATOM 1526 C CA . LYS A 1 200 ? 1.636 27.516 27.016 1 88.25 200 LYS A CA 1
ATOM 1527 C C . LYS A 1 200 ? 2.371 28.797 27.406 1 88.25 200 LYS A C 1
ATOM 1529 O O . LYS A 1 200 ? 1.921 29.531 28.281 1 88.25 200 LYS A O 1
ATOM 1534 N N . GLU A 1 201 ? 3.479 29.031 26.75 1 89.25 201 GLU A N 1
ATOM 1535 C CA . GLU A 1 201 ? 4.25 30.234 27 1 89.25 201 GLU A CA 1
ATOM 1536 C C . GLU A 1 201 ? 3.475 31.484 26.594 1 89.25 201 GLU A C 1
ATOM 1538 O O . GLU A 1 201 ? 3.482 32.5 27.312 1 89.25 201 GLU A O 1
ATOM 1543 N N . ARG A 1 202 ? 2.898 31.375 25.469 1 87.56 202 ARG A N 1
ATOM 1544 C CA . ARG A 1 202 ? 2.084 32.5 25 1 87.56 202 ARG A CA 1
ATOM 1545 C C . ARG A 1 202 ? 0.941 32.781 25.969 1 87.56 202 ARG A C 1
ATOM 1547 O O . ARG A 1 202 ? 0.661 33.938 26.281 1 87.56 202 ARG A O 1
ATOM 1554 N N . ARG A 1 203 ? 0.352 31.797 26.516 1 88 203 ARG A N 1
ATOM 1555 C CA . ARG A 1 203 ? -0.726 31.953 27.5 1 88 203 ARG A CA 1
ATOM 1556 C C . ARG A 1 203 ? -0.206 32.531 28.797 1 88 203 ARG A C 1
ATOM 1558 O O . ARG A 1 203 ? -0.877 33.375 29.422 1 88 203 ARG A O 1
ATOM 1565 N N . ARG A 1 204 ? 0.928 32.156 29.109 1 87.81 204 ARG A N 1
ATOM 1566 C CA . ARG A 1 204 ? 1.554 32.719 30.312 1 87.81 204 ARG A CA 1
ATOM 1567 C C . ARG A 1 204 ? 1.859 34.188 30.156 1 87.81 204 ARG A C 1
ATOM 1569 O O . ARG A 1 204 ? 1.577 35 31.062 1 87.81 204 ARG A O 1
ATOM 1576 N N . LEU A 1 205 ? 2.377 34.531 28.984 1 88.81 205 LEU A N 1
ATOM 1577 C CA . LEU A 1 205 ? 2.717 35.906 28.703 1 88.81 205 LEU A CA 1
ATOM 1578 C C . LEU A 1 205 ? 1.464 36.781 28.656 1 88.81 205 LEU A C 1
ATOM 1580 O O . LEU A 1 205 ? 1.459 37.906 29.156 1 88.81 205 LEU A O 1
ATOM 1584 N N . MET A 1 206 ? 0.477 36.188 28.109 1 88.81 206 MET A N 1
ATOM 1585 C CA . MET A 1 206 ? -0.781 36.938 28.031 1 88.81 206 MET A CA 1
ATOM 1586 C C . MET A 1 206 ? -1.38 37.156 29.422 1 88.81 206 MET A C 1
ATOM 1588 O O . MET A 1 206 ? -1.946 38.219 29.703 1 88.81 206 MET A O 1
ATOM 1592 N N . ARG A 1 207 ? -1.204 36.281 30.25 1 88.19 207 ARG A N 1
ATOM 1593 C CA . ARG A 1 207 ? -1.686 36.406 31.625 1 88.19 207 ARG A CA 1
ATOM 1594 C C . ARG A 1 207 ? -0.873 37.438 32.406 1 88.19 207 ARG A C 1
ATOM 1596 O O . ARG A 1 207 ? -1.427 38.188 33.188 1 88.19 207 ARG A O 1
ATOM 1603 N N . GLU A 1 208 ? 0.356 37.531 32.156 1 88.5 208 GLU A N 1
ATOM 1604 C CA . GLU A 1 208 ? 1.23 38.5 32.812 1 88.5 208 GLU A CA 1
ATOM 1605 C C . GLU A 1 208 ? 0.955 39.906 32.312 1 88.5 208 GLU A C 1
ATOM 1607 O O . GLU A 1 208 ? 0.945 40.875 33.094 1 88.5 208 GLU A O 1
ATOM 1612 N N . LEU A 1 209 ? 0.684 40 31.078 1 88.06 209 LEU A N 1
ATOM 1613 C CA . LEU A 1 209 ? 0.352 41.281 30.5 1 88.06 209 LEU A CA 1
ATOM 1614 C C . LEU A 1 209 ? -1.01 41.781 31 1 88.06 209 LEU A C 1
ATOM 1616 O O . LEU A 1 209 ? -1.183 42.938 31.297 1 88.06 209 LEU A O 1
ATOM 1620 N N . ALA A 1 210 ? -1.88 40.875 31.156 1 85.69 210 ALA A N 1
ATOM 1621 C CA . ALA A 1 210 ? -3.203 41.219 31.672 1 85.69 210 ALA A CA 1
ATOM 1622 C C . ALA A 1 210 ? -3.129 41.594 33.156 1 85.69 210 ALA A C 1
ATOM 1624 O O . ALA A 1 210 ? -3.801 42.531 33.594 1 85.69 210 ALA A O 1
ATOM 1625 N N . ALA A 1 211 ? -2.24 41.094 33.844 1 85.12 211 ALA A N 1
ATOM 1626 C CA . ALA A 1 211 ? -2.045 41.375 35.25 1 85.12 211 ALA A CA 1
ATOM 1627 C C . ALA A 1 211 ? -1.349 42.75 35.438 1 85.12 211 ALA A C 1
ATOM 1629 O O . ALA A 1 211 ? -1.667 43.5 36.344 1 85.12 211 ALA A O 1
ATOM 1630 N N . SER A 1 212 ? -0.496 43.125 34.594 1 81.5 212 SER A N 1
ATOM 1631 C CA . SER A 1 212 ? 0.228 44.406 34.656 1 81.5 212 SER A CA 1
ATOM 1632 C C . SER A 1 212 ? -0.642 45.562 34.188 1 81.5 212 SER A C 1
ATOM 1634 O O . SER A 1 212 ? -0.511 46.688 34.656 1 81.5 212 SER A O 1
ATOM 1636 N N . ALA A 1 213 ? -1.542 45.406 33.312 1 74.06 213 ALA A N 1
ATOM 1637 C CA . ALA A 1 213 ? -2.453 46.438 32.844 1 74.06 213 ALA A CA 1
ATOM 1638 C C . ALA A 1 213 ? -3.547 46.719 33.875 1 74.06 213 ALA A C 1
ATOM 1640 O O . ALA A 1 213 ? -4.035 47.844 33.969 1 74.06 213 ALA A O 1
ATOM 1641 N N . GLY A 1 214 ? -3.963 45.906 34.656 1 66.69 214 GLY A N 1
ATOM 1642 C CA . GLY A 1 214 ? -4.902 46.125 35.75 1 66.69 214 GLY A CA 1
ATOM 1643 C C . GLY A 1 214 ? -4.281 46.844 36.938 1 66.69 214 GLY A C 1
ATOM 1644 O O . GLY A 1 214 ? -4.992 47.344 37.781 1 66.69 214 GLY A O 1
ATOM 1645 N N . SER A 1 215 ? -3.041 46.969 37.094 1 61.12 215 SER A N 1
ATOM 1646 C CA . SER A 1 215 ? -2.398 47.688 38.188 1 61.12 215 SER A CA 1
ATOM 1647 C C . SER A 1 215 ? -2.066 49.125 37.781 1 61.12 215 SER A C 1
ATOM 1649 O O . SER A 1 215 ? -1.264 49.781 38.438 1 61.12 215 SER A O 1
ATOM 1651 N N . THR A 1 216 ? -2.682 49.812 36.812 1 54.03 216 THR A N 1
ATOM 1652 C CA . THR A 1 216 ? -2.541 51.25 36.719 1 54.03 216 THR A CA 1
ATOM 1653 C C . THR A 1 216 ? -3.02 51.938 38 1 54.03 216 THR A C 1
ATOM 1655 O O . THR A 1 216 ? -4.133 51.688 38.469 1 54.03 216 THR A O 1
ATOM 1658 N N . PRO A 1 217 ? -2.229 52.688 38.688 1 49.69 217 PRO A N 1
ATOM 1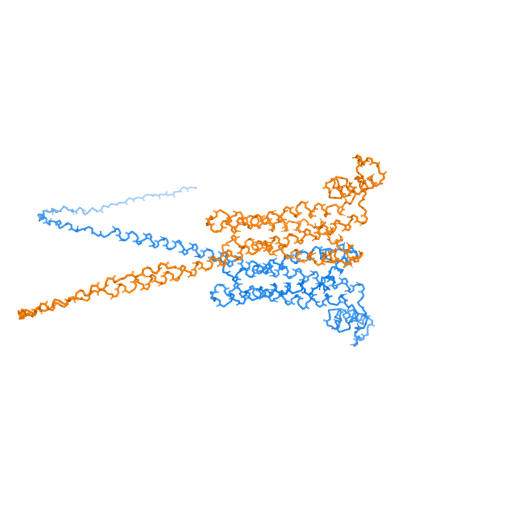659 C CA . PRO A 1 217 ? -2.537 53.375 39.938 1 49.69 217 PRO A CA 1
ATOM 1660 C C . PRO A 1 217 ? -3.785 54.25 39.844 1 49.69 217 PRO A C 1
ATOM 1662 O O . PRO A 1 217 ? -3.992 54.906 38.812 1 49.69 217 PRO A O 1
ATOM 1665 N N . GLY A 1 218 ? -4.922 54 40.281 1 43.75 218 GLY A N 1
ATOM 1666 C CA . GLY A 1 218 ? -5.949 55 40.531 1 43.75 218 GLY A CA 1
ATOM 1667 C C . GLY A 1 218 ? -5.387 56.344 40.906 1 43.75 218 GLY A C 1
ATOM 1668 O O . GLY A 1 218 ? -4.211 56.469 41.281 1 43.75 218 GLY A O 1
ATOM 1669 N N . PRO A 1 219 ? -6.012 57.469 40.469 1 44.28 219 PRO A N 1
ATOM 1670 C CA . PRO A 1 219 ? -5.516 58.781 40.938 1 44.28 219 PRO A CA 1
ATOM 1671 C C . PRO A 1 219 ? -5.047 58.75 42.375 1 44.28 219 PRO A C 1
ATOM 1673 O O . PRO A 1 219 ? -5.617 58.031 43.219 1 44.28 219 PRO A O 1
ATOM 1676 N N . SER A 1 220 ? -3.869 58.844 42.531 1 39.62 220 SER A N 1
ATOM 1677 C CA . SER A 1 220 ? -3.309 59.031 43.875 1 39.62 220 SER A CA 1
ATOM 1678 C C . SER A 1 220 ? -4.117 60.062 44.656 1 39.62 220 SER A C 1
ATOM 1680 O O . SER A 1 220 ? -4.266 61.219 44.25 1 39.62 220 SER A O 1
ATOM 1682 N N . SER A 1 221 ? -5.312 59.781 45.125 1 36.69 221 SER A N 1
ATOM 1683 C CA . SER A 1 221 ? -5.902 60.656 46.125 1 36.69 221 SER A CA 1
ATOM 1684 C C . SER A 1 221 ? -4.828 61.312 47.031 1 36.69 221 SER A C 1
ATOM 1686 O O . SER A 1 221 ? -3.975 60.594 47.562 1 36.69 221 SER A O 1
ATOM 1688 N N . SER A 1 222 ? -4.441 62.594 46.719 1 37.56 222 SER A N 1
ATOM 1689 C CA . SER A 1 222 ? -3.664 63.5 47.531 1 37.56 222 SER A CA 1
ATOM 1690 C C . SER A 1 222 ? -3.979 63.344 49.031 1 37.56 222 SER A C 1
ATOM 1692 O O . SER A 1 222 ? -5.039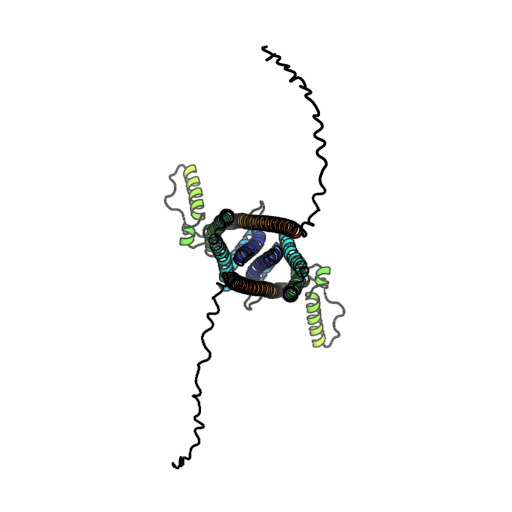 63.75 49.5 1 37.56 222 SER A O 1
ATOM 1694 N N . ARG A 1 223 ? -3.861 62.219 49.469 1 35.84 223 ARG A N 1
ATOM 1695 C CA . ARG A 1 223 ? -3.986 62.156 50.938 1 35.84 223 ARG A CA 1
ATOM 1696 C C . ARG A 1 223 ? -3.232 63.281 51.594 1 35.84 223 ARG A C 1
ATOM 1698 O O . ARG A 1 223 ? -2.049 63.5 51.312 1 35.84 223 ARG A O 1
ATOM 1705 N N . ALA A 1 224 ? -3.965 64.375 51.938 1 36.47 224 ALA A N 1
ATOM 1706 C CA . ALA A 1 224 ? -3.619 65.438 52.844 1 36.47 224 ALA A CA 1
ATOM 1707 C C . ALA A 1 224 ? -2.723 65 53.969 1 36.47 224 ALA A C 1
ATOM 1709 O O . ALA A 1 224 ? -3.041 64 54.656 1 36.47 224 ALA A O 1
ATOM 1710 N N . ILE A 1 225 ? -1.397 65.062 53.812 1 35.56 225 ILE A N 1
ATOM 1711 C CA . ILE A 1 225 ? -0.354 64.875 54.812 1 35.56 225 ILE A CA 1
ATOM 1712 C C . ILE A 1 225 ? -0.791 65.562 56.125 1 35.56 225 ILE A C 1
ATOM 1714 O O . ILE A 1 225 ? -0.83 66.75 56.25 1 35.56 225 ILE A O 1
ATOM 1718 N N . GLU A 1 226 ? -1.945 65.188 56.625 1 31.19 226 GLU A N 1
ATOM 1719 C CA . GLU A 1 226 ? -2.174 65.75 57.938 1 31.19 226 GLU A CA 1
ATOM 1720 C C . GLU A 1 226 ? -0.956 65.562 58.844 1 31.19 226 GLU A C 1
ATOM 1722 O O . GLU A 1 226 ? -0.302 64.5 58.781 1 31.19 226 GLU A O 1
ATOM 1727 N N . GLY A 1 227 ? -0.191 66.688 59.219 1 27.84 227 GLY A N 1
ATOM 1728 C CA . GLY A 1 227 ? 0.923 67 60.094 1 27.84 227 GLY A CA 1
ATOM 1729 C C . GLY A 1 227 ? 0.907 66.188 61.375 1 27.84 227 GLY A C 1
ATOM 1730 O O . GLY A 1 227 ? 0.212 66.562 62.344 1 27.84 227 GLY A O 1
ATOM 1731 N N . GLU A 1 228 ? 0.602 64.875 61.375 1 29.75 228 GLU A N 1
ATOM 1732 C CA . GLU A 1 228 ? 0.562 64.25 62.719 1 29.75 228 GLU A CA 1
ATOM 1733 C C . GLU A 1 228 ? 1.87 64.5 63.469 1 29.75 228 GLU A C 1
ATOM 1735 O O . GLU A 1 228 ? 2.951 64.375 62.875 1 29.75 228 GLU A O 1
ATOM 1740 N N . GLY A 1 229 ? 1.883 65.188 64.625 1 26.33 229 GLY A N 1
ATOM 1741 C CA . GLY A 1 229 ? 2.736 65.562 65.75 1 26.33 229 GLY A CA 1
ATOM 1742 C C . GLY A 1 229 ? 3.619 64.438 66.188 1 26.33 229 GLY A C 1
ATOM 1743 O O . GLY A 1 229 ? 3.34 63.25 65.938 1 26.33 229 GLY A O 1
ATOM 1744 N N . SER A 1 230 ? 4.938 64.625 66.312 1 28.31 230 SER A N 1
ATOM 1745 C CA . SER A 1 230 ? 6.227 64 66.625 1 28.31 230 SER A CA 1
ATOM 1746 C C . SER A 1 230 ? 6.121 63.094 67.875 1 28.31 230 SER A C 1
ATOM 1748 O O . SER A 1 230 ? 7.137 62.688 68.375 1 28.31 230 SER A O 1
ATOM 1750 N N . SER A 1 231 ? 5.004 62.781 68.5 1 24.5 231 SER A N 1
ATOM 1751 C CA . SER A 1 231 ? 5.285 62.5 69.875 1 24.5 231 SER A CA 1
ATOM 1752 C C . SER A 1 231 ? 6.047 61.188 70.062 1 24.5 231 SER A C 1
ATOM 1754 O O . SER A 1 231 ? 6.305 60.75 71.125 1 24.5 231 SER A O 1
ATOM 1756 N N . THR A 1 232 ? 6.234 60.344 69.125 1 26.47 232 THR A N 1
ATOM 1757 C CA . THR A 1 232 ? 6.383 58.969 69.625 1 26.47 232 THR A CA 1
ATOM 1758 C C . THR A 1 232 ? 7.656 58.844 70.438 1 26.47 232 THR A C 1
ATOM 1760 O O . THR A 1 232 ? 8.742 59.219 70 1 26.47 232 THR A O 1
ATOM 1763 N N . THR A 1 233 ? 7.547 58.594 71.75 1 23.81 233 THR A N 1
ATOM 1764 C CA . THR A 1 233 ? 8.234 58.281 73 1 23.81 233 THR A CA 1
ATOM 1765 C C . THR A 1 233 ? 9.266 57.188 72.812 1 23.81 233 THR A C 1
ATOM 1767 O O . THR A 1 233 ? 9.156 56.375 71.875 1 23.81 233 THR A O 1
ATOM 1770 N N . SER A 1 234 ? 10.195 57.062 73.812 1 25.2 234 SER A N 1
ATOM 1771 C CA . SER A 1 234 ? 11.523 56.656 74.25 1 25.2 234 SER A CA 1
ATOM 1772 C C . SER A 1 234 ? 11.633 55.125 74.375 1 25.2 234 SER A C 1
ATOM 1774 O O . SER A 1 234 ? 12.633 54.594 74.875 1 25.2 234 SER A O 1
ATOM 1776 N N . ALA A 1 235 ? 10.602 54.312 74 1 20.3 235 ALA A N 1
ATOM 1777 C CA . ALA A 1 235 ? 10.594 53.219 75 1 20.3 235 ALA A CA 1
ATOM 1778 C C . ALA A 1 235 ? 11.836 52.344 74.812 1 20.3 235 ALA A C 1
ATOM 1780 O O . ALA A 1 235 ? 12.328 51.781 75.812 1 20.3 235 ALA A O 1
ATOM 1781 N N . LEU A 1 236 ? 12.258 51.781 73.688 1 22.3 236 LEU A N 1
ATOM 1782 C CA . LEU A 1 236 ? 12.555 50.375 73.875 1 22.3 236 LEU A CA 1
ATOM 1783 C C . LEU A 1 236 ? 13.938 50.188 74.5 1 22.3 236 LEU A C 1
ATOM 1785 O O . LEU A 1 236 ? 14.953 50.469 73.812 1 22.3 236 LEU A O 1
ATOM 1789 N N . ALA A 1 237 ? 14.164 50.219 75.75 1 20.91 237 ALA A N 1
ATOM 1790 C CA . ALA A 1 237 ? 15.453 50.062 76.438 1 20.91 237 ALA A CA 1
ATOM 1791 C C . ALA A 1 237 ? 15.977 48.625 76.25 1 20.91 237 ALA A C 1
ATOM 1793 O O . ALA A 1 237 ? 17.188 48.406 76.125 1 20.91 237 ALA A O 1
ATOM 1794 N N . SER A 1 238 ? 15.172 47.469 76.375 1 20.67 238 SER A N 1
ATOM 1795 C CA . SER A 1 238 ? 15.648 46.5 77.375 1 20.67 238 SER A CA 1
ATOM 1796 C C . SER A 1 238 ? 16.75 45.625 76.75 1 20.67 238 SER A C 1
ATOM 1798 O O . SER A 1 238 ? 16.594 45.031 75.688 1 20.67 238 SER A O 1
ATOM 1800 N N . SER A 1 239 ? 18.078 45.656 77.062 1 22.36 239 SER A N 1
ATOM 1801 C CA . SER A 1 239 ? 19.375 45 76.875 1 22.36 239 SER A CA 1
ATOM 1802 C C . SER A 1 239 ? 19.328 43.562 77.438 1 22.36 239 SER A C 1
ATOM 1804 O O . SER A 1 239 ? 19.719 43.312 78.562 1 22.36 239 SER A O 1
ATOM 1806 N N . THR A 1 240 ? 18.312 42.625 77.25 1 20.8 240 THR A N 1
ATOM 1807 C CA . THR A 1 240 ? 18.391 41.469 78.125 1 20.8 240 THR A CA 1
ATOM 1808 C C . THR A 1 240 ? 19.641 40.656 77.875 1 20.8 240 THR A C 1
ATOM 1810 O O . THR A 1 240 ? 19.953 40.344 76.688 1 20.8 240 THR A O 1
ATOM 1813 N N . ALA A 1 241 ? 20.578 40.125 78.875 1 21.45 241 ALA A N 1
ATOM 1814 C CA . ALA A 1 241 ? 21.828 39.469 79.375 1 21.45 241 ALA A CA 1
ATOM 1815 C C . ALA A 1 241 ? 21.797 37.969 79.125 1 21.45 241 ALA A C 1
ATOM 1817 O O . ALA A 1 241 ? 22.75 37.406 78.562 1 21.45 241 ALA A O 1
ATOM 1818 N N . VAL A 1 242 ? 20.938 36.938 79.812 1 20.42 242 VAL A N 1
ATOM 1819 C CA . VAL A 1 242 ? 21.516 36.062 80.812 1 20.42 242 VAL A CA 1
ATOM 1820 C C . VAL A 1 242 ? 22.109 34.812 80.125 1 20.42 242 VAL A C 1
ATOM 1822 O O . VAL A 1 242 ? 21.797 34.531 78.938 1 20.42 242 VAL A O 1
ATOM 1825 N N . SER A 1 243 ? 21.891 33.406 80.75 1 19.39 243 SER A N 1
ATOM 1826 C CA . SER A 1 243 ? 22.547 32.375 81.5 1 19.39 243 SER A CA 1
ATOM 1827 C C . SER A 1 243 ? 22.891 31.156 80.688 1 19.39 243 SER A C 1
ATOM 1829 O O . SER A 1 243 ? 22.391 31 79.562 1 19.39 243 SER A O 1
ATOM 1831 N N . THR A 1 244 ? 22.859 29.719 81.25 1 21.7 244 THR A N 1
ATOM 1832 C CA . THR A 1 244 ? 23.703 28.688 81.812 1 21.7 244 THR A CA 1
ATOM 1833 C C . THR A 1 244 ? 23.641 27.406 81.062 1 21.7 244 THR A C 1
ATOM 1835 O O . THR A 1 244 ? 24.656 26.766 80.75 1 21.7 244 THR A O 1
ATOM 1838 N N . GLY A 1 245 ? 22.5 26.5 80.875 1 19.86 245 GLY A N 1
ATOM 1839 C CA . GLY A 1 245 ? 22.516 25.203 81.5 1 19.86 245 GLY A CA 1
ATOM 1840 C C . GLY A 1 245 ? 23.203 24.141 80.688 1 19.86 245 GLY A C 1
ATOM 1841 O O . GLY A 1 245 ? 23.406 24.312 79.5 1 19.86 245 GLY A O 1
ATOM 1842 N N . ALA A 1 246 ? 23.297 22.641 81.25 1 22.47 246 ALA A N 1
ATOM 1843 C CA . ALA A 1 246 ? 24 21.453 81.688 1 22.47 246 ALA A CA 1
ATOM 1844 C C . ALA A 1 246 ? 23.969 20.359 80.625 1 22.47 246 ALA A C 1
ATOM 1846 O O . ALA A 1 246 ? 25.031 19.875 80.188 1 22.47 246 ALA A O 1
ATOM 1847 N N . ASP A 1 247 ? 23.391 19 81 1 22.2 247 ASP A N 1
ATOM 1848 C CA . ASP A 1 247 ? 23.859 17.672 81.438 1 22.2 247 ASP A CA 1
ATOM 1849 C C . ASP A 1 247 ? 23.641 16.641 80.312 1 22.2 247 ASP A C 1
ATOM 1851 O O . ASP A 1 247 ? 23.906 15.453 80.5 1 22.2 247 ASP A O 1
ATOM 1855 N N . LYS A 1 248 ? 23.359 16.641 79.125 1 22.16 248 LYS A N 1
ATOM 1856 C CA . LYS A 1 248 ? 22.703 15.414 78.625 1 22.16 248 LYS A CA 1
ATOM 1857 C C . LYS A 1 248 ? 23.719 14.289 78.438 1 22.16 248 LYS A C 1
ATOM 1859 O O . LYS A 1 248 ? 24.578 14.359 77.562 1 22.16 248 LYS A O 1
ATOM 1864 N N . LEU A 1 249 ? 24.016 13.398 79.5 1 23.11 249 LEU A N 1
ATOM 1865 C CA . LEU A 1 249 ? 24.797 12.164 79.625 1 23.11 249 LEU A CA 1
ATOM 1866 C C . LEU A 1 249 ? 24.219 11.07 78.75 1 23.11 249 LEU A C 1
ATOM 1868 O O . LEU A 1 249 ? 23.125 10.562 79.062 1 23.11 249 LEU A O 1
ATOM 1872 N N . LYS A 1 250 ? 24.125 11.117 77.5 1 24.73 250 LYS A N 1
ATOM 1873 C CA . LYS A 1 250 ? 23.609 9.93 76.875 1 24.73 250 LYS A CA 1
ATOM 1874 C C . LYS A 1 250 ? 24.453 8.703 77.188 1 24.73 250 LYS A C 1
ATOM 1876 O O . LYS A 1 250 ? 25.594 8.578 76.75 1 24.73 250 LYS A O 1
ATOM 1881 N N . LYS A 1 251 ? 24.375 8.047 78.5 1 23.16 251 LYS A N 1
ATOM 1882 C CA . LYS A 1 251 ? 25 6.84 79 1 23.16 251 LYS A CA 1
ATOM 1883 C C . LYS A 1 251 ? 24.719 5.629 78.125 1 23.16 251 LYS A C 1
ATOM 1885 O O . LYS A 1 251 ? 25.438 4.629 78.188 1 23.16 251 LYS A O 1
ATOM 1890 N N . ARG A 1 252 ? 23.469 5.305 77.75 1 24.67 252 ARG A N 1
ATOM 1891 C CA . ARG A 1 252 ? 23.047 3.93 78 1 24.67 252 ARG A CA 1
ATOM 1892 C C . ARG A 1 252 ? 23.844 2.945 77.125 1 24.67 252 ARG A C 1
ATOM 1894 O O . ARG A 1 252 ? 24.203 3.252 76 1 24.67 252 ARG A O 1
ATOM 1901 N N . SER A 1 253 ? 23.984 1.446 77.688 1 23.77 253 SER A N 1
ATOM 1902 C CA . SER A 1 253 ? 24.453 0.111 77.312 1 23.77 253 SER A CA 1
ATOM 1903 C C . SER A 1 253 ? 23.953 -0.33 75.938 1 23.77 253 SER A C 1
ATOM 1905 O O . SER A 1 253 ? 22.812 -0.048 75.562 1 23.77 253 SER A O 1
ATOM 1907 N N . MET B 1 1 ? -1.062 19.875 9.016 1 49.97 1 MET B N 1
ATOM 1908 C CA . MET B 1 1 ? -2.01 18.766 9.094 1 49.97 1 MET B CA 1
ATOM 1909 C C . MET B 1 1 ? -1.932 18.078 10.453 1 49.97 1 MET B C 1
ATOM 1911 O O . MET B 1 1 ? -0.844 17.922 11.008 1 49.97 1 MET B O 1
ATOM 1915 N N . GLY B 1 2 ? -3.006 18.062 11.062 1 65.25 2 GLY B N 1
ATOM 1916 C CA . GLY B 1 2 ? -2.998 17.453 12.391 1 65.25 2 GLY B CA 1
ATOM 1917 C C . GLY B 1 2 ? -2.805 15.953 12.367 1 65.25 2 GLY B C 1
ATOM 1918 O O . GLY B 1 2 ? -2.713 15.352 11.289 1 65.25 2 GLY B O 1
ATOM 1919 N N . PHE B 1 3 ? -2.518 15.281 13.375 1 70.62 3 PHE B N 1
ATOM 1920 C CA . PHE B 1 3 ? -2.342 13.852 13.617 1 70.62 3 PHE B CA 1
ATOM 1921 C C . PHE B 1 3 ? -3.457 13.055 12.953 1 70.62 3 PHE B C 1
ATOM 1923 O O . PHE B 1 3 ? -3.209 12 12.367 1 70.62 3 PHE B O 1
ATOM 1930 N N . ARG B 1 4 ? -4.598 13.688 12.883 1 79 4 ARG B N 1
ATOM 1931 C CA . ARG B 1 4 ? -5.766 12.961 12.398 1 79 4 ARG B CA 1
ATOM 1932 C C . ARG B 1 4 ? -5.715 12.789 10.883 1 79 4 ARG B C 1
ATOM 1934 O O . ARG B 1 4 ? -6.031 11.719 10.359 1 79 4 ARG B O 1
ATOM 1941 N N . ALA B 1 5 ? -5.246 13.758 10.195 1 79.81 5 ALA B N 1
ATOM 1942 C CA . ALA B 1 5 ? -5.129 13.695 8.742 1 79.81 5 ALA B CA 1
ATOM 1943 C C . ALA B 1 5 ? -4.039 12.711 8.328 1 79.81 5 ALA B C 1
ATOM 1945 O O . ALA B 1 5 ? -4.168 12.023 7.312 1 79.81 5 ALA B O 1
ATOM 1946 N N . GLY B 1 6 ? -3.02 12.641 9.125 1 85.25 6 GLY B N 1
ATOM 1947 C CA . GLY B 1 6 ? -1.95 11.688 8.859 1 85.25 6 GLY B CA 1
ATOM 1948 C C . GLY B 1 6 ? -2.398 10.242 8.945 1 85.25 6 GLY B C 1
ATOM 1949 O O . GLY B 1 6 ? -1.986 9.414 8.133 1 85.25 6 GLY B O 1
ATOM 1950 N N . PHE B 1 7 ? -3.283 9.992 9.875 1 88.38 7 PHE B N 1
ATOM 1951 C CA . PHE B 1 7 ? -3.805 8.641 10.023 1 88.38 7 PHE B CA 1
ATOM 1952 C C . PHE B 1 7 ? -4.621 8.234 8.805 1 88.38 7 PHE B C 1
ATOM 1954 O O . PHE B 1 7 ? -4.457 7.125 8.281 1 88.38 7 PHE B O 1
ATOM 1961 N N . VAL B 1 8 ? -5.445 9.156 8.375 1 92.19 8 VAL B N 1
ATOM 1962 C CA . VAL B 1 8 ? -6.324 8.859 7.246 1 92.19 8 VAL B CA 1
ATOM 1963 C C . VAL B 1 8 ? -5.492 8.656 5.98 1 92.19 8 VAL B C 1
ATOM 1965 O O . VAL B 1 8 ? -5.703 7.688 5.242 1 92.19 8 VAL B O 1
ATOM 1968 N N . LEU B 1 9 ? -4.574 9.5 5.805 1 91.62 9 LEU B N 1
ATOM 1969 C CA . LEU B 1 9 ? -3.762 9.406 4.594 1 91.62 9 LEU B CA 1
ATOM 1970 C C . LEU B 1 9 ? -2.887 8.156 4.621 1 91.62 9 LEU B C 1
ATOM 1972 O O . LEU B 1 9 ? -2.773 7.453 3.617 1 91.62 9 LEU B O 1
ATOM 1976 N N . SER B 1 10 ? -2.271 7.941 5.75 1 93.5 10 SER B N 1
ATOM 1977 C CA . SER B 1 10 ? -1.426 6.758 5.879 1 93.5 10 SER B CA 1
ATOM 1978 C C . SER B 1 10 ? -2.219 5.48 5.633 1 93.5 10 SER B C 1
ATOM 1980 O O . SER B 1 10 ? -1.784 4.609 4.875 1 93.5 10 SER B O 1
ATOM 1982 N N . SER B 1 11 ? -3.346 5.434 6.254 1 96.69 11 SER B N 1
ATOM 1983 C CA . SER B 1 11 ? -4.207 4.266 6.098 1 96.69 11 SER B CA 1
ATOM 1984 C C . SER B 1 11 ? -4.652 4.098 4.648 1 96.69 11 SER B C 1
ATOM 1986 O O . SER B 1 11 ? -4.523 3.016 4.074 1 96.69 11 SER B O 1
ATOM 1988 N N . THR B 1 12 ? -5.137 5.137 4.066 1 96.88 12 THR B N 1
ATOM 1989 C CA . THR B 1 12 ? -5.695 5.082 2.721 1 96.88 12 THR B CA 1
ATOM 1990 C C . THR B 1 12 ? -4.621 4.695 1.708 1 96.88 12 THR B C 1
ATOM 1992 O O . THR B 1 12 ? -4.859 3.859 0.833 1 96.88 12 THR B O 1
ATOM 1995 N N . PHE B 1 13 ? -3.477 5.246 1.843 1 95.44 13 PHE B N 1
ATOM 1996 C CA . PHE B 1 13 ? -2.439 4.961 0.857 1 95.44 13 PHE B CA 1
ATOM 1997 C C . PHE B 1 13 ? -1.849 3.574 1.08 1 95.44 13 PHE B C 1
ATOM 1999 O O . PHE B 1 13 ? -1.432 2.912 0.129 1 95.44 13 PHE B O 1
ATOM 2006 N N . PHE B 1 14 ? -1.764 3.123 2.344 1 96.94 14 PHE B N 1
ATOM 2007 C CA . PHE B 1 14 ? -1.411 1.729 2.588 1 96.94 14 PHE B CA 1
ATOM 2008 C C . PHE B 1 14 ? -2.377 0.792 1.871 1 96.94 14 PHE B C 1
ATOM 2010 O O . PHE B 1 14 ? -1.954 -0.127 1.168 1 96.94 14 PHE B O 1
ATOM 2017 N N . LEU B 1 15 ? -3.621 1.05 2.068 1 97.94 15 LEU B N 1
ATOM 2018 C CA . LEU B 1 15 ? -4.645 0.214 1.449 1 97.94 15 LEU B CA 1
ATOM 2019 C C . LEU B 1 15 ? -4.57 0.301 -0.071 1 97.94 15 LEU B C 1
ATOM 2021 O O . LEU B 1 15 ? -4.781 -0.696 -0.765 1 97.94 15 LEU B O 1
ATOM 2025 N N . TYR B 1 16 ? -4.336 1.464 -0.555 1 96.06 16 TYR B N 1
ATOM 2026 C CA . TYR B 1 16 ? -4.18 1.635 -1.995 1 96.06 16 TYR B CA 1
ATOM 2027 C C . TYR B 1 16 ? -2.992 0.833 -2.516 1 96.06 16 TYR B C 1
ATOM 2029 O O . TYR B 1 16 ? -3.043 0.28 -3.615 1 96.06 16 TYR B O 1
ATOM 2037 N N . GLY B 1 17 ? -1.873 0.78 -1.773 1 95 17 GLY B N 1
ATOM 2038 C CA . GLY B 1 17 ? -0.746 -0.055 -2.154 1 95 17 GLY B CA 1
ATOM 2039 C C . GLY B 1 17 ? -1.098 -1.528 -2.24 1 95 17 GLY B C 1
ATOM 2040 O O . GLY B 1 17 ? -0.699 -2.213 -3.186 1 95 17 GLY B O 1
ATOM 2041 N N . VAL B 1 18 ? -1.851 -1.944 -1.262 1 95.56 18 VAL B N 1
ATOM 2042 C CA . VAL B 1 18 ? -2.314 -3.328 -1.246 1 95.56 18 VAL B CA 1
ATOM 2043 C C . VAL B 1 18 ? -3.146 -3.607 -2.494 1 95.56 18 VAL B C 1
ATOM 2045 O O . VAL B 1 18 ? -2.91 -4.594 -3.199 1 95.56 18 VAL B O 1
ATOM 2048 N N . LEU B 1 19 ? -4.062 -2.707 -2.797 1 95.75 19 LEU B N 1
ATOM 2049 C CA . LEU B 1 19 ? -4.973 -2.887 -3.922 1 95.75 19 LEU B CA 1
ATOM 2050 C C . LEU B 1 19 ? -4.234 -2.746 -5.25 1 95.75 19 LEU B C 1
ATOM 2052 O O . LEU B 1 19 ? -4.594 -3.396 -6.234 1 95.75 19 LEU B O 1
ATOM 2056 N N . PHE B 1 20 ? -3.312 -1.964 -5.266 1 92.81 20 PHE B N 1
ATOM 2057 C CA . PHE B 1 20 ? -2.463 -1.803 -6.441 1 92.81 20 PHE B CA 1
ATOM 2058 C C . PHE B 1 20 ? -1.819 -3.129 -6.828 1 92.81 20 PHE B C 1
ATOM 2060 O O . PHE B 1 20 ? -1.844 -3.518 -8 1 92.81 20 PHE B O 1
ATOM 2067 N N . LEU B 1 21 ? -1.288 -3.768 -5.805 1 90.12 21 LEU B N 1
ATOM 2068 C CA . LEU B 1 21 ? -0.653 -5.043 -6.113 1 90.12 21 LEU B CA 1
ATOM 2069 C C . LEU B 1 21 ? -1.695 -6.098 -6.473 1 90.12 21 LEU B C 1
ATOM 2071 O O . LEU B 1 21 ? -1.447 -6.957 -7.32 1 90.12 21 LEU B O 1
ATOM 2075 N N . CYS B 1 22 ? -2.838 -6.047 -5.84 1 91.94 22 CYS B N 1
ATOM 2076 C CA . CYS B 1 22 ? -3.928 -6.938 -6.223 1 91.94 22 CYS B CA 1
ATOM 2077 C C . CYS B 1 22 ? -4.32 -6.719 -7.68 1 91.94 22 CYS B C 1
ATOM 2079 O O . CYS B 1 22 ? -4.738 -7.656 -8.359 1 91.94 22 CYS B O 1
ATOM 2081 N N . SER B 1 23 ? -4.227 -5.543 -8.141 1 89.88 23 SER B N 1
ATOM 2082 C CA . SER B 1 23 ? -4.641 -5.223 -9.5 1 89.88 23 SER B CA 1
ATOM 2083 C C . SER B 1 23 ? -3.77 -5.938 -10.523 1 89.88 23 SER B C 1
ATOM 2085 O O . SER B 1 23 ? -4.203 -6.18 -11.656 1 89.88 23 SER B O 1
ATOM 2087 N N . VAL B 1 24 ? -2.582 -6.293 -10.148 1 85.81 24 VAL B N 1
ATOM 2088 C CA . VAL B 1 24 ? -1.682 -7.016 -11.039 1 85.81 24 VAL B CA 1
ATOM 2089 C C . VAL B 1 24 ? -2.252 -8.406 -11.328 1 85.81 24 VAL B C 1
ATOM 2091 O O . VAL B 1 24 ? -2.225 -8.859 -12.477 1 85.81 24 VAL B O 1
ATOM 2094 N N . VAL B 1 25 ? -2.787 -8.992 -10.305 1 86.44 25 VAL B N 1
ATOM 2095 C CA . VAL B 1 25 ? -3.361 -10.32 -10.445 1 86.44 25 VAL B CA 1
ATOM 2096 C C . VAL B 1 25 ? -4.75 -10.227 -11.062 1 86.44 25 VAL B C 1
ATOM 2098 O O . VAL B 1 25 ? -5.184 -11.133 -11.781 1 86.44 25 VAL B O 1
ATOM 2101 N N . ASP B 1 26 ? -5.395 -9.125 -10.859 1 89.75 26 ASP B N 1
ATOM 2102 C CA . ASP B 1 26 ? -6.785 -8.961 -11.266 1 89.75 26 ASP B CA 1
ATOM 2103 C C . ASP B 1 26 ? -6.883 -8.547 -12.734 1 89.75 26 ASP B C 1
ATOM 2105 O O . ASP B 1 26 ? -7.852 -8.875 -13.414 1 89.75 26 ASP B O 1
ATOM 2109 N N . PHE B 1 27 ? -5.977 -7.887 -13.195 1 84.88 27 PHE B N 1
ATOM 2110 C CA . PHE B 1 27 ? -6.055 -7.227 -14.492 1 84.88 27 PHE B CA 1
ATOM 2111 C C . PHE B 1 27 ? -6.344 -8.234 -15.602 1 84.88 27 PHE B C 1
ATOM 2113 O O . PHE B 1 27 ? -7.242 -8.023 -16.422 1 84.88 27 PHE B O 1
ATOM 2120 N N . PRO B 1 28 ? -5.648 -9.352 -15.625 1 83.12 28 PRO B N 1
ATOM 2121 C CA . PRO B 1 28 ? -5.918 -10.312 -16.688 1 83.12 28 PRO B CA 1
ATOM 2122 C C . PRO B 1 28 ? -7.32 -10.914 -16.609 1 83.12 28 PRO B C 1
ATOM 2124 O O . PRO B 1 28 ? -7.848 -11.406 -17.609 1 83.12 28 PRO B O 1
ATOM 2127 N N . LEU B 1 29 ? -7.895 -10.875 -15.469 1 83.81 29 LEU B N 1
ATOM 2128 C CA . LEU B 1 29 ? -9.195 -11.5 -15.266 1 83.81 29 LEU B CA 1
ATOM 2129 C C . LEU B 1 29 ? -10.32 -10.586 -15.75 1 83.81 29 LEU B C 1
ATOM 2131 O O . LEU B 1 29 ? -11.422 -11.047 -16.031 1 83.81 29 LEU B O 1
ATOM 2135 N N . VAL B 1 30 ? -10.039 -9.336 -15.703 1 77.25 30 VAL B N 1
ATOM 2136 C CA . VAL B 1 30 ? -11.07 -8.359 -16.047 1 77.25 30 VAL B CA 1
ATOM 2137 C C . VAL B 1 30 ? -11.039 -8.078 -17.547 1 77.25 30 VAL B C 1
ATOM 2139 O O . VAL B 1 30 ? -12.078 -7.777 -18.141 1 77.25 30 VAL B O 1
ATOM 2142 N N . TYR B 1 31 ? -9.93 -8.156 -18.078 1 69.44 31 TYR B N 1
ATOM 2143 C CA . TYR B 1 31 ? -9.867 -7.844 -19.516 1 69.44 31 TYR B CA 1
ATOM 2144 C C . TYR B 1 31 ? -10.008 -9.109 -20.344 1 69.44 31 TYR B C 1
ATOM 2146 O O . TYR B 1 31 ? -9.609 -10.195 -19.922 1 69.44 31 TYR B O 1
ATOM 2154 N N . HIS B 1 32 ? -10.758 -8.898 -21.406 1 59.03 32 HIS B N 1
ATOM 2155 C CA . HIS B 1 32 ? -11.25 -9.883 -22.375 1 59.03 32 HIS B CA 1
ATOM 2156 C C . HIS B 1 32 ? -10.102 -10.672 -23 1 59.03 32 HIS B C 1
ATOM 2158 O O . HIS B 1 32 ? -9.008 -10.133 -23.172 1 59.03 32 HIS B O 1
ATOM 2164 N N . ASP B 1 33 ? -9.586 -11.773 -22.453 1 62.16 33 ASP B N 1
ATOM 2165 C CA . ASP B 1 33 ? -8.805 -12.883 -23 1 62.16 33 ASP B CA 1
ATOM 2166 C C . ASP B 1 33 ? -7.914 -13.5 -21.922 1 62.16 33 ASP B C 1
ATOM 2168 O O . ASP B 1 33 ? -6.754 -13.82 -22.188 1 62.16 33 ASP B O 1
ATOM 2172 N N . TRP B 1 34 ? -8.625 -13.703 -20.922 1 64.44 34 TRP B N 1
ATOM 2173 C CA . TRP B 1 34 ? -7.828 -14.305 -19.859 1 64.44 34 TRP B CA 1
ATOM 2174 C C . TRP B 1 34 ? -7.559 -15.781 -20.156 1 64.44 34 TRP B C 1
ATOM 2176 O O . TRP B 1 34 ? -8.359 -16.438 -20.812 1 64.44 34 TRP B O 1
ATOM 2186 N N . LYS B 1 35 ? -6.328 -16.047 -19.875 1 68.38 35 LYS B N 1
ATOM 2187 C CA . LYS B 1 35 ? -5.906 -17.453 -19.969 1 68.38 35 LYS B CA 1
ATOM 2188 C C . LYS B 1 35 ? -6.188 -18.203 -18.672 1 68.38 35 LYS B C 1
ATOM 2190 O O . LYS B 1 35 ? -6.254 -17.594 -17.594 1 68.38 35 LYS B O 1
ATOM 2195 N N . ALA B 1 36 ? -6.527 -19.391 -18.766 1 76.44 36 ALA B N 1
ATOM 2196 C CA . ALA B 1 36 ? -6.766 -20.281 -17.641 1 76.44 36 ALA B CA 1
ATOM 2197 C C . ALA B 1 36 ? -5.637 -20.172 -16.609 1 76.44 36 ALA B C 1
ATOM 2199 O O . ALA B 1 36 ? -5.883 -20.234 -15.406 1 76.44 36 ALA B O 1
ATOM 2200 N N . GLU B 1 37 ? -4.504 -19.844 -17.078 1 76.94 37 GLU B N 1
ATOM 2201 C CA . GLU B 1 37 ? -3.336 -19.766 -16.203 1 76.94 37 GLU B CA 1
ATOM 2202 C C . GLU B 1 37 ? -3.412 -18.547 -15.281 1 76.94 37 GLU B C 1
ATOM 2204 O O . GLU B 1 37 ? -2.988 -18.609 -14.125 1 76.94 37 GLU B O 1
ATOM 2209 N N . SER B 1 38 ? -4.066 -17.578 -15.812 1 80.88 38 SER B N 1
ATOM 2210 C CA . SER B 1 38 ? -4.191 -16.375 -15.008 1 80.88 38 SER B CA 1
ATOM 2211 C C . SER B 1 38 ? -5.18 -16.562 -13.867 1 80.88 38 SER B C 1
ATOM 2213 O O . SER B 1 38 ? -4.977 -16.047 -12.766 1 80.88 38 SER B O 1
ATOM 2215 N N . ALA B 1 39 ? -6.176 -17.344 -14.164 1 85.56 39 ALA B N 1
ATOM 2216 C CA . ALA B 1 39 ? -7.168 -17.625 -13.125 1 85.56 39 ALA B CA 1
ATOM 2217 C C . ALA B 1 39 ? -6.566 -18.469 -12.008 1 85.56 39 ALA B C 1
ATOM 2219 O O . ALA B 1 39 ? -6.828 -18.234 -10.828 1 85.56 39 ALA B O 1
ATOM 2220 N N . ASP B 1 40 ? -5.812 -19.391 -12.367 1 85.94 40 ASP B N 1
ATOM 2221 C CA . ASP B 1 40 ? -5.164 -20.25 -11.375 1 85.94 40 ASP B CA 1
ATOM 2222 C C . ASP B 1 40 ? -4.199 -19.453 -10.508 1 85.94 40 ASP B C 1
ATOM 2224 O O . ASP B 1 40 ? -4.133 -19.656 -9.289 1 85.94 40 ASP B O 1
ATOM 2228 N N . ALA B 1 41 ? -3.48 -18.625 -11.203 1 83.56 41 ALA B N 1
ATOM 2229 C CA . ALA B 1 41 ? -2.529 -17.797 -10.461 1 83.56 41 ALA B CA 1
ATOM 2230 C C . ALA B 1 41 ? -3.25 -16.875 -9.477 1 83.56 41 ALA B C 1
ATOM 2232 O O . ALA B 1 41 ? -2.812 -16.719 -8.336 1 83.56 41 ALA B O 1
ATOM 2233 N N . ALA B 1 42 ? -4.312 -16.312 -9.938 1 89.12 42 ALA B N 1
ATOM 2234 C CA . ALA B 1 42 ? -5.086 -15.422 -9.078 1 89.12 42 ALA B CA 1
ATOM 2235 C C . ALA B 1 42 ? -5.688 -16.172 -7.898 1 89.12 42 ALA B C 1
ATOM 2237 O O . ALA B 1 42 ? -5.652 -15.703 -6.762 1 89.12 42 ALA B O 1
ATOM 2238 N N . GLU B 1 43 ? -6.199 -17.281 -8.188 1 91.31 43 GLU B N 1
ATOM 2239 C CA . GLU B 1 43 ? -6.793 -18.109 -7.141 1 91.31 43 GLU B CA 1
ATOM 2240 C C . GLU B 1 43 ? -5.754 -18.5 -6.09 1 91.31 43 GLU B C 1
ATOM 2242 O O . GLU B 1 43 ? -6.004 -18.391 -4.891 1 91.31 43 GLU B O 1
ATOM 2247 N N . THR B 1 44 ? -4.637 -18.922 -6.566 1 86.69 44 THR B N 1
ATOM 2248 C CA . THR B 1 44 ? -3.561 -19.297 -5.652 1 86.69 44 THR B CA 1
ATOM 2249 C C . THR B 1 44 ? -3.141 -18.094 -4.797 1 86.69 44 THR B C 1
ATOM 2251 O O . THR B 1 44 ? -2.904 -18.234 -3.598 1 86.69 44 THR B O 1
ATOM 2254 N N . PHE B 1 45 ? -3.084 -17.016 -5.441 1 87.62 45 PHE B N 1
ATOM 2255 C CA . PHE B 1 45 ? -2.693 -15.797 -4.746 1 87.62 45 PHE B CA 1
ATOM 2256 C C . PHE B 1 45 ? -3.688 -15.461 -3.639 1 87.62 45 PHE B C 1
ATOM 2258 O O . PHE B 1 45 ? -3.299 -15.258 -2.486 1 87.62 45 PHE B O 1
ATOM 2265 N N . TYR B 1 46 ? -4.914 -15.367 -3.9 1 92.69 46 TYR B N 1
ATOM 2266 C CA . TYR B 1 46 ? -5.93 -14.945 -2.941 1 92.69 46 TYR B CA 1
ATOM 2267 C C . TYR B 1 46 ? -6.09 -15.977 -1.83 1 92.69 46 TYR B C 1
ATOM 2269 O O . TYR B 1 46 ? -6.324 -15.617 -0.673 1 92.69 46 TYR B O 1
ATOM 2277 N N . ILE B 1 47 ? -5.953 -17.234 -2.162 1 90.25 47 ILE B N 1
ATOM 2278 C CA . ILE B 1 47 ? -6.023 -18.281 -1.136 1 90.25 47 ILE B CA 1
ATOM 2279 C C . ILE B 1 47 ? -4.809 -18.172 -0.218 1 90.25 47 ILE B C 1
ATOM 2281 O O . ILE B 1 47 ? -4.926 -18.328 1 1 90.25 47 ILE B O 1
ATOM 2285 N N . SER B 1 48 ? -3.645 -17.891 -0.836 1 85.94 48 SER B N 1
ATOM 2286 C CA . SER B 1 48 ? -2.451 -17.688 -0.02 1 85.94 48 SER B CA 1
ATOM 2287 C C . SER B 1 48 ? -2.621 -16.5 0.927 1 85.94 48 SER B C 1
ATOM 2289 O O . SER B 1 48 ? -2.17 -16.547 2.074 1 85.94 48 SER B O 1
ATOM 2291 N N . PHE B 1 49 ? -3.221 -15.508 0.431 1 88.19 49 PHE B N 1
ATOM 2292 C CA . PHE B 1 49 ? -3.486 -14.336 1.26 1 88.19 49 PHE B CA 1
ATOM 2293 C C . PHE B 1 49 ? -4.438 -14.688 2.4 1 88.19 49 PHE B C 1
ATOM 2295 O O . PHE B 1 49 ? -4.215 -14.289 3.545 1 88.19 49 PHE B O 1
ATOM 2302 N N . PHE B 1 50 ? -5.449 -15.492 2.045 1 89.88 50 PHE B N 1
ATOM 2303 C CA . PHE B 1 50 ? -6.441 -15.891 3.033 1 89.88 50 PHE B CA 1
ATOM 2304 C C . PHE B 1 50 ? -5.809 -16.766 4.109 1 89.88 50 PHE B C 1
ATOM 2306 O O . PHE B 1 50 ? -6.188 -16.688 5.277 1 89.88 50 PHE B O 1
ATOM 2313 N N . ARG B 1 51 ? -4.852 -17.547 3.73 1 87.5 51 ARG B N 1
ATOM 2314 C CA . ARG B 1 51 ? -4.227 -18.484 4.652 1 87.5 51 ARG B CA 1
ATOM 2315 C C . ARG B 1 51 ? -2.963 -17.906 5.27 1 87.5 51 ARG B C 1
ATOM 2317 O O . ARG B 1 51 ? -2.207 -18.609 5.938 1 87.5 51 ARG B O 1
ATOM 2324 N N . ALA B 1 52 ? -2.777 -16.688 5.082 1 87.75 52 ALA B N 1
ATOM 2325 C CA . ALA B 1 52 ? -1.586 -16.016 5.605 1 87.75 52 ALA B CA 1
ATOM 2326 C C . ALA B 1 52 ? -1.618 -15.961 7.129 1 87.75 52 ALA B C 1
ATOM 2328 O O . ALA B 1 52 ? -2.686 -16.047 7.738 1 87.75 52 ALA B O 1
ATOM 2329 N N . PRO B 1 53 ? -0.472 -15.828 7.793 1 85.94 53 PRO B N 1
ATOM 2330 C CA . PRO B 1 53 ? -0.415 -15.734 9.25 1 85.94 53 PRO B CA 1
ATOM 2331 C C . PRO B 1 53 ? -1.249 -14.586 9.805 1 85.94 53 PRO B C 1
ATOM 2333 O O . PRO B 1 53 ? -1.539 -13.625 9.086 1 85.94 53 PRO B O 1
ATOM 2336 N N . THR B 1 54 ? -1.551 -14.688 11.023 1 90.19 54 THR B N 1
ATOM 2337 C CA . THR B 1 54 ? -2.412 -13.727 11.703 1 90.19 54 THR B CA 1
ATOM 2338 C C . THR B 1 54 ? -1.793 -12.336 11.68 1 90.19 54 THR B C 1
ATOM 2340 O O . THR B 1 54 ? -2.51 -11.328 11.625 1 90.19 54 THR B O 1
ATOM 2343 N N . ALA B 1 55 ? -0.46 -12.305 11.633 1 86.19 55 ALA B N 1
ATOM 2344 C CA . ALA B 1 55 ? 0.229 -11.016 11.633 1 86.19 55 ALA B CA 1
ATOM 2345 C C . ALA B 1 55 ? -0.145 -10.195 10.398 1 86.19 55 ALA B C 1
ATOM 2347 O O . ALA B 1 55 ? -0.319 -8.977 10.477 1 86.19 55 ALA B O 1
ATOM 2348 N N . ILE B 1 56 ? -0.307 -10.82 9.289 1 88.5 56 ILE B N 1
ATOM 2349 C CA . ILE B 1 56 ? -0.645 -10.156 8.039 1 88.5 56 ILE B CA 1
ATOM 2350 C C . ILE B 1 56 ? -2.066 -9.602 8.109 1 88.5 56 ILE B C 1
ATOM 2352 O O . ILE B 1 56 ? -2.303 -8.438 7.797 1 88.5 56 ILE B O 1
ATOM 2356 N N . HIS B 1 57 ? -2.994 -10.383 8.617 1 93.12 57 HIS B N 1
ATOM 2357 C CA . HIS B 1 57 ? -4.379 -9.945 8.734 1 93.12 57 HIS B CA 1
ATOM 2358 C C . HIS B 1 57 ? -4.523 -8.836 9.766 1 93.12 57 HIS B C 1
ATOM 2360 O O . HIS B 1 57 ? -5.277 -7.883 9.562 1 93.12 57 HIS B O 1
ATOM 2366 N N . ALA B 1 58 ? -3.762 -8.977 10.781 1 92.44 58 ALA B N 1
ATOM 2367 C CA . ALA B 1 58 ? -3.805 -7.965 11.836 1 92.44 58 ALA B CA 1
ATOM 2368 C C . ALA B 1 58 ? -3.336 -6.609 11.32 1 92.44 58 ALA B C 1
ATOM 2370 O O . ALA B 1 58 ? -3.932 -5.578 11.633 1 92.44 58 ALA B O 1
ATOM 2371 N N . LEU B 1 59 ? -2.303 -6.621 10.539 1 92 59 LEU B N 1
ATOM 2372 C CA . LEU B 1 59 ? -1.793 -5.363 10 1 92 59 LEU B CA 1
ATOM 2373 C C . LEU B 1 59 ? -2.791 -4.746 9.023 1 92 59 LEU B C 1
ATOM 2375 O O . LEU B 1 59 ? -3.043 -3.541 9.07 1 92 59 LEU B O 1
ATOM 2379 N N . LEU B 1 60 ? -3.322 -5.562 8.172 1 95.19 60 LEU B N 1
ATOM 2380 C CA . LEU B 1 60 ? -4.297 -5.059 7.207 1 95.19 60 LEU B CA 1
ATOM 2381 C C . LEU B 1 60 ? -5.492 -4.438 7.922 1 95.19 60 LEU B C 1
ATOM 2383 O O . LEU B 1 60 ? -5.863 -3.295 7.645 1 95.19 60 LEU B O 1
ATOM 2387 N N . HIS B 1 61 ? -6.062 -5.152 8.898 1 96.12 61 HIS B N 1
ATOM 2388 C CA . HIS B 1 61 ? -7.246 -4.66 9.594 1 96.12 61 HIS B CA 1
ATOM 2389 C C . HIS B 1 61 ? -6.895 -3.52 10.547 1 96.12 61 HIS B C 1
ATOM 2391 O O . HIS B 1 61 ? -7.711 -2.625 10.773 1 96.12 61 HIS B O 1
ATOM 2397 N N . GLY B 1 62 ? -5.719 -3.609 11.047 1 95.69 62 GLY B N 1
ATOM 2398 C CA . GLY B 1 62 ? -5.25 -2.477 11.828 1 95.69 62 GLY B CA 1
ATOM 2399 C C . GLY B 1 62 ? -5.191 -1.187 11.039 1 95.69 62 GLY B C 1
ATOM 2400 O O . GLY B 1 62 ? -5.617 -0.134 11.516 1 95.69 62 GLY B O 1
ATOM 2401 N N . MET B 1 63 ? -4.676 -1.273 9.859 1 96 63 MET B N 1
ATOM 2402 C CA . MET B 1 63 ? -4.586 -0.099 8.992 1 96 63 MET B CA 1
ATOM 2403 C C . MET B 1 63 ? -5.973 0.379 8.578 1 96 63 MET B C 1
ATOM 2405 O O . MET B 1 63 ? -6.219 1.583 8.484 1 96 63 MET B O 1
ATOM 2409 N N . ILE B 1 64 ? -6.863 -0.53 8.305 1 97.31 64 ILE B N 1
ATOM 2410 C CA . ILE B 1 64 ? -8.242 -0.161 8 1 97.31 64 ILE B CA 1
ATOM 2411 C C . ILE B 1 64 ? -8.852 0.58 9.188 1 97.31 64 ILE B C 1
ATOM 2413 O O . ILE B 1 64 ? -9.469 1.637 9.016 1 97.31 64 ILE B O 1
ATOM 2417 N N . SER B 1 65 ? -8.641 0.073 10.352 1 97.19 65 SER B N 1
ATOM 2418 C CA . SER B 1 65 ? -9.18 0.681 11.562 1 97.19 65 SER B CA 1
ATOM 2419 C C . SER B 1 65 ? -8.594 2.066 11.797 1 97.19 65 SER B C 1
ATOM 2421 O O . SER B 1 65 ? -9.289 2.98 12.242 1 97.19 65 SER B O 1
ATOM 2423 N N . LEU B 1 66 ? -7.336 2.16 11.5 1 96.12 66 LEU B N 1
ATOM 2424 C CA . LEU B 1 66 ? -6.664 3.445 11.648 1 96.12 66 LEU B CA 1
ATOM 2425 C C . LEU B 1 66 ? -7.34 4.52 10.805 1 96.12 66 LEU B C 1
ATOM 2427 O O . LEU B 1 66 ? -7.531 5.648 11.266 1 96.12 66 LEU B O 1
ATOM 2431 N N . GLY B 1 67 ? -7.664 4.164 9.594 1 96.31 67 GLY B N 1
ATOM 2432 C CA . GLY B 1 67 ? -8.359 5.109 8.734 1 96.31 67 GLY B CA 1
ATOM 2433 C C . GLY B 1 67 ? -9.734 5.48 9.242 1 96.31 67 GLY B C 1
ATOM 2434 O O . GLY B 1 67 ? -10.109 6.656 9.242 1 96.31 67 GLY B O 1
ATOM 2435 N N . LEU B 1 68 ? -10.445 4.492 9.719 1 96.31 68 LEU B N 1
ATOM 2436 C CA . LEU B 1 68 ? -11.789 4.73 10.227 1 96.31 68 LEU B CA 1
ATOM 2437 C C . LEU B 1 68 ? -11.758 5.609 11.477 1 96.31 68 LEU B C 1
ATOM 2439 O O . LEU B 1 68 ? -12.508 6.586 11.57 1 96.31 68 LEU B O 1
ATOM 2443 N N . VAL B 1 69 ? -10.898 5.293 12.375 1 94.19 69 VAL B N 1
ATOM 2444 C CA . VAL B 1 69 ? -10.758 6.062 13.609 1 94.19 69 VAL B CA 1
ATOM 2445 C C . VAL B 1 69 ? -10.289 7.48 13.281 1 94.19 69 VAL B C 1
ATOM 2447 O O . VAL B 1 69 ? -10.766 8.445 13.883 1 94.19 69 VAL B O 1
ATOM 2450 N N . GLY B 1 70 ? -9.383 7.566 12.328 1 92.94 70 GLY B N 1
ATOM 2451 C CA . GLY B 1 70 ? -8.93 8.883 11.898 1 92.94 70 GLY B CA 1
ATOM 2452 C C . GLY B 1 70 ? -10.047 9.75 11.352 1 92.94 70 GLY B C 1
ATOM 2453 O O . GLY B 1 70 ? -10.148 10.93 11.695 1 92.94 70 GLY B O 1
ATOM 2454 N N . LEU B 1 71 ? -10.867 9.18 10.57 1 93.38 71 LEU B N 1
ATOM 2455 C CA . LEU B 1 71 ? -11.977 9.93 9.984 1 93.38 71 LEU B CA 1
ATOM 2456 C C . LEU B 1 71 ? -13 10.305 11.047 1 93.38 71 LEU B C 1
ATOM 2458 O O . LEU B 1 71 ? -13.547 11.406 11.031 1 93.38 71 LEU B O 1
ATOM 2462 N N . LEU B 1 72 ? -13.25 9.43 12.008 1 91.69 72 LEU B N 1
ATOM 2463 C CA . LEU B 1 72 ? -14.195 9.703 13.086 1 91.69 72 LEU B CA 1
ATOM 2464 C C . LEU B 1 72 ? -13.672 10.797 14.008 1 91.69 72 LEU B C 1
ATOM 2466 O O . LEU B 1 72 ? -14.438 11.648 14.469 1 91.69 72 LEU B O 1
ATOM 2470 N N . ALA B 1 73 ? -12.43 10.789 14.219 1 88.75 73 ALA B N 1
ATOM 2471 C CA . ALA B 1 73 ? -11.805 11.805 15.062 1 88.75 73 ALA B CA 1
ATOM 2472 C C . ALA B 1 73 ? -11.859 13.18 14.406 1 88.75 73 ALA B C 1
ATOM 2474 O O . ALA B 1 73 ? -11.977 14.195 15.094 1 88.75 73 ALA B O 1
ATOM 2475 N N . LYS B 1 74 ? -11.773 13.156 13.125 1 87.06 74 LYS B N 1
ATOM 2476 C CA . LYS B 1 74 ? -11.844 14.414 12.398 1 87.06 74 LYS B CA 1
ATOM 2477 C C . LYS B 1 74 ? -13.25 14.992 12.422 1 87.06 74 LYS B C 1
ATOM 2479 O O . LYS B 1 74 ? -13.43 16.219 12.383 1 87.06 74 LYS B O 1
ATOM 2484 N N . LEU B 1 75 ? -14.219 14.219 12.375 1 82.38 75 LEU B N 1
ATOM 2485 C CA . LEU B 1 75 ? -15.609 14.672 12.359 1 82.38 75 LEU B CA 1
ATOM 2486 C C . LEU B 1 75 ? -15.961 15.391 13.656 1 82.38 75 LEU B C 1
ATOM 2488 O O . LEU B 1 75 ? -16.828 16.266 13.672 1 82.38 75 LEU B O 1
ATOM 2492 N N . HIS B 1 76 ? -15.234 15.18 14.648 1 76.31 76 HIS B N 1
ATOM 2493 C CA . HIS B 1 76 ? -15.523 15.805 15.938 1 76.31 76 HIS B CA 1
ATOM 2494 C C . HIS B 1 76 ? -15.039 17.25 15.969 1 76.31 76 HIS B C 1
ATOM 2496 O O . HIS B 1 76 ? -15.555 18.062 16.75 1 76.31 76 HIS B O 1
ATOM 2502 N N . ARG B 1 77 ? -14.023 17.625 15.195 1 63.22 77 ARG B N 1
ATOM 2503 C CA . ARG B 1 77 ? -13.492 18.984 15.328 1 63.22 77 ARG B CA 1
ATOM 2504 C C . ARG B 1 77 ? -14.234 19.953 14.422 1 63.22 77 ARG B C 1
ATOM 2506 O O . ARG B 1 77 ? -14.125 21.172 14.578 1 63.22 77 ARG B O 1
ATOM 2513 N N . TRP B 1 78 ? -15.281 19.797 14.039 1 60.31 78 TRP B N 1
ATOM 2514 C CA . TRP B 1 78 ? -16.531 20.391 13.578 1 60.31 78 TRP B CA 1
ATOM 2515 C C . TRP B 1 78 ? -16.25 21.594 12.664 1 60.31 78 TRP B C 1
ATOM 2517 O O . TRP B 1 78 ? -16.812 22.672 12.859 1 60.31 78 TRP B O 1
ATOM 2527 N N . SER B 1 79 ? -15 21.844 12.109 1 62.34 79 SER B N 1
ATOM 2528 C CA . SER B 1 79 ? -15.25 23.047 11.297 1 62.34 79 SER B CA 1
ATOM 2529 C C . SER B 1 79 ? -16.266 22.766 10.195 1 62.34 79 SER B C 1
ATOM 2531 O O . SER B 1 79 ? -16.391 21.625 9.742 1 62.34 79 SER B O 1
ATOM 2533 N N . GLU B 1 80 ? -17.141 23.641 9.977 1 63.56 80 GLU B N 1
ATOM 2534 C CA . GLU B 1 80 ? -18.281 23.484 9.094 1 63.56 80 GLU B CA 1
ATOM 2535 C C . GLU B 1 80 ? -17.875 22.891 7.75 1 63.56 80 GLU B C 1
ATOM 2537 O O . GLU B 1 80 ? -18.484 21.938 7.262 1 63.56 80 GLU B O 1
ATOM 2542 N N . VAL B 1 81 ? -16.891 23.438 7.074 1 66.88 81 VAL B N 1
ATOM 2543 C CA . VAL B 1 81 ? -16.484 22.984 5.754 1 66.88 81 VAL B CA 1
ATOM 2544 C C . VAL B 1 81 ? -15.828 21.609 5.867 1 66.88 81 VAL B C 1
ATOM 2546 O O . VAL B 1 81 ? -16.047 20.734 5.023 1 66.88 81 VAL B O 1
ATOM 2549 N N . ALA B 1 82 ? -15.234 21.406 6.945 1 71.88 82 ALA B N 1
ATOM 2550 C CA . ALA B 1 82 ? -14.516 20.156 7.176 1 71.88 82 ALA B CA 1
ATOM 2551 C C . ALA B 1 82 ? -15.484 19 7.414 1 71.88 82 ALA B C 1
ATOM 2553 O O . ALA B 1 82 ? -15.172 17.844 7.09 1 71.88 82 ALA B O 1
ATOM 2554 N N . LYS B 1 83 ? -16.688 19.453 7.656 1 81.81 83 LYS B N 1
ATOM 2555 C CA . LYS B 1 83 ? -17.672 18.406 7.934 1 81.81 83 LYS B CA 1
ATOM 2556 C C . LYS B 1 83 ? -18.109 17.719 6.648 1 81.81 83 LYS B C 1
ATOM 2558 O O . LYS B 1 83 ? -18.297 16.5 6.633 1 81.81 83 LYS B O 1
ATOM 2563 N N . TYR B 1 84 ? -18.156 18.484 5.609 1 85.12 84 TYR B N 1
ATOM 2564 C CA . TYR B 1 84 ? -18.578 17.906 4.344 1 85.12 84 TYR B CA 1
ATOM 2565 C C . TYR B 1 84 ? -17.484 17.031 3.742 1 85.12 84 TYR B C 1
ATOM 2567 O O . TYR B 1 84 ? -17.766 15.938 3.242 1 85.12 84 TYR B O 1
ATOM 2575 N N . TYR B 1 85 ? -16.344 17.484 3.857 1 89.56 85 TYR B N 1
ATOM 2576 C CA . TYR B 1 85 ? -15.25 16.719 3.275 1 89.56 85 TYR B CA 1
ATOM 2577 C C . TYR B 1 85 ? -14.93 15.492 4.121 1 89.56 85 TYR B C 1
ATOM 2579 O O . TYR B 1 85 ? -14.734 14.391 3.59 1 89.56 85 TYR B O 1
ATOM 2587 N N . ASP B 1 86 ? -14.945 15.641 5.367 1 91.31 86 ASP B N 1
ATOM 2588 C CA . ASP B 1 86 ? -14.68 14.516 6.258 1 91.31 86 ASP B CA 1
ATOM 2589 C C . ASP B 1 86 ? -15.859 13.539 6.289 1 91.31 86 ASP B C 1
ATOM 2591 O O . ASP B 1 86 ? -15.664 12.328 6.348 1 91.31 86 ASP B O 1
ATOM 2595 N N . GLY B 1 87 ? -17.047 14.172 6.305 1 91.88 87 GLY B N 1
ATOM 2596 C CA . GLY B 1 87 ? -18.203 13.305 6.211 1 91.88 87 GLY B CA 1
ATOM 2597 C C . GLY B 1 87 ? -18.266 12.516 4.918 1 91.88 87 GLY B C 1
ATOM 2598 O O . GLY B 1 87 ? -18.562 11.32 4.926 1 91.88 87 GLY B O 1
ATOM 2599 N N . GLY B 1 88 ? -18.016 13.227 3.814 1 94.88 88 GLY B N 1
ATOM 2600 C CA . GLY B 1 88 ? -17.938 12.531 2.537 1 94.88 88 GLY B CA 1
ATOM 2601 C C . GLY B 1 88 ? -16.891 11.445 2.506 1 94.88 88 GLY B C 1
ATOM 2602 O O . GLY B 1 88 ? -17.125 10.352 1.986 1 94.88 88 GLY B O 1
ATOM 2603 N N . SER B 1 89 ? -15.75 11.742 3.08 1 96.19 89 SER B N 1
ATOM 2604 C CA . SER B 1 89 ? -14.68 10.75 3.156 1 96.19 89 SER B CA 1
ATOM 2605 C C . SER B 1 89 ? -15.109 9.539 3.984 1 96.19 89 SER B C 1
ATOM 2607 O O . SER B 1 89 ? -14.773 8.398 3.656 1 96.19 89 SER B O 1
ATOM 2609 N N . LEU B 1 90 ? -15.805 9.797 5.051 1 95.94 90 LEU B N 1
ATOM 2610 C CA . LEU B 1 90 ? -16.25 8.711 5.914 1 95.94 90 LEU B CA 1
ATOM 2611 C C . LEU B 1 90 ? -17.219 7.793 5.176 1 95.94 90 LEU B C 1
ATOM 2613 O O . LEU B 1 90 ? -17.094 6.566 5.246 1 95.94 90 LEU B O 1
ATOM 2617 N N . VAL B 1 91 ? -18.156 8.438 4.445 1 97.06 91 VAL B N 1
ATOM 2618 C CA . VAL B 1 91 ? -19.141 7.656 3.688 1 97.06 91 VAL B CA 1
ATOM 2619 C C . VAL B 1 91 ? -18.406 6.793 2.652 1 97.06 91 VAL B C 1
ATOM 2621 O O . VAL B 1 91 ? -18.703 5.605 2.506 1 97.06 91 VAL B O 1
ATOM 2624 N N . LEU B 1 92 ? -17.484 7.371 1.975 1 98.44 92 LEU B N 1
ATOM 2625 C CA . LEU B 1 92 ? -16.734 6.652 0.954 1 98.44 92 LEU B CA 1
ATOM 2626 C C . LEU B 1 92 ? -15.914 5.527 1.577 1 98.44 92 LEU B C 1
ATOM 2628 O O . LEU B 1 92 ? -15.883 4.41 1.053 1 98.44 92 LEU B O 1
ATOM 2632 N N . PHE B 1 93 ? -15.281 5.762 2.688 1 98.5 93 PHE B N 1
ATOM 2633 C CA . PHE B 1 93 ? -14.445 4.781 3.365 1 98.5 93 PHE B CA 1
ATOM 2634 C C . PHE B 1 93 ? -15.281 3.621 3.889 1 98.5 93 PHE B C 1
ATOM 2636 O O . PHE B 1 93 ? -14.891 2.459 3.758 1 98.5 93 PHE B O 1
ATOM 2643 N N . VAL B 1 94 ? -16.391 3.9 4.453 1 98.31 94 VAL B N 1
ATOM 2644 C CA . VAL B 1 94 ? -17.281 2.867 4.984 1 98.31 94 VAL B CA 1
ATOM 2645 C C . VAL B 1 94 ? -17.844 2.033 3.838 1 98.31 94 VAL B C 1
ATOM 2647 O O . VAL B 1 94 ? -17.984 0.815 3.961 1 98.31 94 VAL B O 1
ATOM 2650 N N . SER B 1 95 ? -18.172 2.723 2.779 1 98.5 95 SER B N 1
ATOM 2651 C CA . SER B 1 95 ? -18.625 1.988 1.604 1 98.5 95 SER B CA 1
ATOM 2652 C C . SER B 1 95 ? -17.562 1.005 1.12 1 98.5 95 SER B C 1
ATOM 2654 O O . SER B 1 95 ? -17.875 -0.128 0.751 1 98.5 95 SER B O 1
ATOM 2656 N N . ALA B 1 96 ? -16.328 1.422 1.084 1 98.56 96 ALA B N 1
ATOM 2657 C CA . ALA B 1 96 ? -15.219 0.539 0.718 1 98.56 96 ALA B CA 1
ATOM 2658 C C . ALA B 1 96 ? -15.117 -0.641 1.681 1 98.56 96 ALA B C 1
ATOM 2660 O O . ALA B 1 96 ? -14.906 -1.779 1.257 1 98.56 96 ALA B O 1
ATOM 2661 N N . LEU B 1 97 ? -15.289 -0.381 2.949 1 98.12 97 LEU B N 1
ATOM 2662 C CA . LEU B 1 97 ? -15.242 -1.421 3.971 1 98.12 97 LEU B CA 1
ATOM 2663 C C . LEU B 1 97 ? -16.359 -2.432 3.773 1 98.12 97 LEU B C 1
ATOM 2665 O O . LEU B 1 97 ? -16.156 -3.639 3.908 1 98.12 97 LEU B O 1
ATOM 2669 N N . CYS B 1 98 ? -17.5 -1.91 3.402 1 97.06 98 CYS B N 1
ATOM 2670 C CA . CYS B 1 98 ? -18.641 -2.789 3.154 1 97.06 98 CYS B CA 1
ATOM 2671 C C . CYS B 1 98 ? -18.391 -3.672 1.938 1 97.06 98 CYS B C 1
ATOM 2673 O O . CYS B 1 98 ? -18.719 -4.859 1.949 1 97.06 98 CYS B O 1
ATOM 2675 N N . MET B 1 99 ? -17.844 -3.098 0.968 1 97.19 99 MET B N 1
ATOM 2676 C CA . MET B 1 99 ? -17.5 -3.869 -0.222 1 97.19 99 MET B CA 1
ATOM 2677 C C . MET B 1 99 ? -16.469 -4.949 0.11 1 97.19 99 MET B C 1
ATOM 2679 O O . MET B 1 99 ? -16.578 -6.082 -0.368 1 97.19 99 MET B O 1
ATOM 2683 N N . TYR B 1 100 ? -15.508 -4.652 0.893 1 97.56 100 TYR B N 1
ATOM 2684 C CA . TYR B 1 100 ? -14.461 -5.59 1.3 1 97.56 100 TYR B CA 1
ATOM 2685 C C . TYR B 1 100 ? -15.039 -6.711 2.152 1 97.56 100 TYR B C 1
ATOM 2687 O O . TYR B 1 100 ? -14.844 -7.891 1.853 1 97.56 100 TYR B O 1
ATOM 2695 N N . LEU B 1 101 ? -15.836 -6.387 3.148 1 95.38 101 LEU B N 1
ATOM 2696 C CA . LEU B 1 101 ? -16.359 -7.355 4.105 1 95.38 101 LEU B CA 1
ATOM 2697 C C . LEU B 1 101 ? -17.531 -8.125 3.514 1 95.38 101 LEU B C 1
ATOM 2699 O O . LEU B 1 101 ? -17.719 -9.305 3.82 1 95.38 101 LEU B O 1
ATOM 2703 N N . GLY B 1 102 ? -18.281 -7.473 2.652 1 92.94 102 GLY B N 1
ATOM 2704 C CA . GLY B 1 102 ? -19.516 -8.07 2.168 1 92.94 102 GLY B CA 1
ATOM 2705 C C . GLY B 1 102 ? -19.344 -8.82 0.861 1 92.94 102 GLY B C 1
ATOM 2706 O O . GLY B 1 102 ? -20.141 -9.688 0.529 1 92.94 102 GLY B O 1
ATOM 2707 N N . VAL B 1 103 ? -18.344 -8.438 0.113 1 93.75 103 VAL B N 1
ATOM 2708 C CA . VAL B 1 103 ? -18.234 -9.062 -1.202 1 93.75 103 VAL B CA 1
ATOM 2709 C C . VAL B 1 103 ? -16.875 -9.758 -1.338 1 93.75 103 VAL B C 1
ATOM 2711 O O . VAL B 1 103 ? -16.812 -10.969 -1.548 1 93.75 103 VAL B O 1
ATOM 2714 N N . VAL B 1 104 ? -15.773 -9.062 -1.126 1 95.31 104 VAL B N 1
ATOM 2715 C CA . VAL B 1 104 ? -14.438 -9.594 -1.385 1 95.31 104 VAL B CA 1
ATOM 2716 C C . VAL B 1 104 ? -14.156 -10.766 -0.441 1 95.31 104 VAL B C 1
ATOM 2718 O O . VAL B 1 104 ? -13.852 -11.867 -0.888 1 95.31 104 VAL B O 1
ATOM 2721 N N . LEU B 1 105 ? -14.336 -10.555 0.836 1 94.19 105 LEU B N 1
ATOM 2722 C CA . LEU B 1 105 ? -13.953 -11.539 1.845 1 94.19 105 LEU B CA 1
ATOM 2723 C C . LEU B 1 105 ? -14.797 -12.805 1.72 1 94.19 105 LEU B C 1
ATOM 2725 O O . LEU B 1 105 ? -14.258 -13.914 1.694 1 94.19 105 LEU B O 1
ATOM 2729 N N . PRO B 1 106 ? -16.109 -12.789 1.557 1 92 106 PRO B N 1
ATOM 2730 C CA . PRO B 1 106 ? -16.891 -14.016 1.418 1 92 106 PRO B CA 1
ATOM 2731 C C . PRO B 1 106 ? -16.516 -14.812 0.167 1 92 106 PRO B C 1
ATOM 2733 O O . PRO B 1 106 ? -16.547 -16.047 0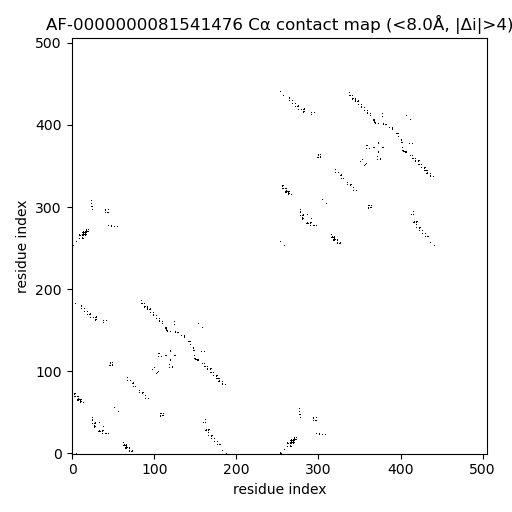.186 1 92 106 PRO B O 1
ATOM 2736 N N . ASN B 1 107 ? -16.219 -14.094 -0.877 1 92.62 107 ASN B N 1
ATOM 2737 C CA . ASN B 1 107 ? -15.836 -14.797 -2.098 1 92.62 107 ASN B CA 1
ATOM 2738 C C . ASN B 1 107 ? -14.477 -15.484 -1.953 1 92.62 107 ASN B C 1
ATOM 2740 O O . ASN B 1 107 ? -14.273 -16.578 -2.467 1 92.62 107 ASN B O 1
ATOM 2744 N N . VAL B 1 108 ? -13.555 -14.852 -1.285 1 94.06 108 VAL B N 1
ATOM 2745 C CA . VAL B 1 108 ? -12.258 -15.477 -1.047 1 94.06 108 VAL B CA 1
ATOM 2746 C C . VAL B 1 108 ? -12.422 -16.688 -0.134 1 94.06 108 VAL B C 1
ATOM 2748 O O . VAL B 1 108 ? -11.797 -17.719 -0.354 1 94.06 108 VAL B O 1
ATOM 2751 N N . ARG B 1 109 ? -13.273 -16.578 0.848 1 93.25 109 ARG B N 1
ATOM 2752 C CA . ARG B 1 109 ? -13.555 -17.688 1.751 1 93.25 109 ARG B CA 1
ATOM 2753 C C . ARG B 1 109 ? -14.164 -18.859 0.999 1 93.25 109 ARG B C 1
ATOM 2755 O O . ARG B 1 109 ? -13.805 -20.016 1.246 1 93.25 109 ARG B O 1
ATOM 2762 N N . LEU B 1 110 ? -15.008 -18.547 0.132 1 91.88 110 LEU B N 1
ATOM 2763 C CA . LEU B 1 110 ? -15.656 -19.594 -0.655 1 91.88 110 LEU B CA 1
ATOM 2764 C C . LEU B 1 110 ? -14.656 -20.297 -1.562 1 91.88 110 LEU B C 1
ATOM 2766 O O . LEU B 1 110 ? -14.719 -21.516 -1.728 1 91.88 110 LEU B O 1
ATOM 2770 N N . LEU B 1 111 ? -13.75 -19.547 -2.145 1 92.12 111 LEU B N 1
ATOM 2771 C CA . LEU B 1 111 ? -12.727 -20.141 -3.002 1 92.12 111 LEU B CA 1
ATOM 2772 C C . LEU B 1 111 ? -11.797 -21.031 -2.201 1 92.12 111 LEU B C 1
ATOM 2774 O O . LEU B 1 111 ? -11.281 -22.031 -2.727 1 92.12 111 LEU B O 1
ATOM 2778 N N . SER B 1 112 ? -11.555 -20.734 -0.952 1 91.56 112 SER B N 1
ATOM 2779 C CA . SER B 1 112 ? -10.672 -21.516 -0.088 1 91.56 112 SER B CA 1
ATOM 2780 C C . SER B 1 112 ? -11.352 -22.812 0.371 1 91.56 112 SER B C 1
ATOM 2782 O O . SER B 1 112 ? -10.68 -23.781 0.719 1 91.56 112 SER B O 1
ATOM 2784 N N . ASP B 1 113 ? -12.664 -22.75 0.411 1 91.69 113 ASP B N 1
ATOM 2785 C CA . ASP B 1 113 ? -13.477 -23.906 0.772 1 91.69 113 ASP B CA 1
ATOM 2786 C C . ASP B 1 113 ? -14.68 -24.047 -0.154 1 91.69 113 ASP B C 1
ATOM 2788 O O . ASP B 1 113 ? -15.82 -23.828 0.261 1 91.69 113 ASP B O 1
ATOM 2792 N N . PRO B 1 114 ? -14.414 -24.562 -1.354 1 88.19 114 PRO B N 1
ATOM 2793 C CA . PRO B 1 114 ? -15.438 -24.531 -2.408 1 88.19 114 PRO B CA 1
ATOM 2794 C C . PRO B 1 114 ? -16.609 -25.453 -2.121 1 88.19 114 PRO B C 1
ATOM 2796 O O . PRO B 1 114 ? -17.672 -25.328 -2.736 1 88.19 114 PRO B O 1
ATOM 2799 N N . GLY B 1 115 ? -16.547 -26.344 -1.251 1 85.44 115 GLY B N 1
ATOM 2800 C CA . GLY B 1 115 ? -17.609 -27.297 -0.971 1 85.44 115 GLY B CA 1
ATOM 2801 C C . GLY B 1 115 ? -18.375 -26.984 0.307 1 85.44 115 GLY B C 1
ATOM 2802 O O . GLY B 1 115 ? -19.219 -27.75 0.734 1 85.44 115 GLY B O 1
ATOM 2803 N N . ASN B 1 116 ? -18.078 -25.859 0.862 1 88.88 116 ASN B N 1
ATOM 2804 C CA . ASN B 1 116 ? -18.75 -25.484 2.104 1 88.88 116 ASN B CA 1
ATOM 2805 C C . ASN B 1 116 ? -20.172 -25.016 1.846 1 88.88 116 ASN B C 1
ATOM 2807 O O . ASN B 1 116 ? -20.391 -23.938 1.284 1 88.88 116 ASN B O 1
ATOM 2811 N N . ALA B 1 117 ? -21.062 -25.672 2.338 1 85.81 117 ALA B N 1
ATOM 2812 C CA . ALA B 1 117 ? -22.469 -25.438 2.057 1 85.81 117 ALA B CA 1
ATOM 2813 C C . ALA B 1 117 ? -22.938 -24.109 2.664 1 85.81 117 ALA B C 1
ATOM 2815 O O . ALA B 1 117 ? -23.734 -23.391 2.064 1 85.81 117 ALA B O 1
ATOM 2816 N N . GLU B 1 118 ? -22.5 -23.828 3.787 1 86.44 118 GLU B N 1
ATOM 2817 C CA . GLU B 1 118 ? -22.906 -22.609 4.465 1 86.44 118 GLU B CA 1
ATOM 2818 C C . GLU B 1 118 ? -22.438 -21.375 3.693 1 86.44 118 GLU B C 1
ATOM 2820 O O . GLU B 1 118 ? -23.188 -20.406 3.527 1 86.44 118 GLU B O 1
ATOM 2825 N N . LEU B 1 119 ? -21.25 -21.438 3.223 1 87.31 119 LEU B N 1
ATOM 2826 C CA . LEU B 1 119 ? -20.703 -20.312 2.463 1 87.31 119 LEU B CA 1
ATOM 2827 C C . LEU B 1 119 ? -21.391 -20.203 1.108 1 87.31 119 LEU B C 1
ATOM 2829 O O . LEU B 1 119 ? -21.672 -19.094 0.649 1 87.31 119 LEU B O 1
ATOM 2833 N N . LEU B 1 120 ? -21.656 -21.281 0.56 1 86 120 LEU B N 1
ATOM 2834 C CA . LEU B 1 120 ? -22.344 -21.297 -0.725 1 86 120 LEU B CA 1
ATOM 2835 C C . LEU B 1 120 ? -23.734 -20.703 -0.599 1 86 120 LEU B C 1
ATOM 2837 O O . LEU B 1 120 ? -24.172 -19.938 -1.469 1 86 120 LEU B O 1
ATOM 2841 N N . ALA B 1 121 ? -24.344 -21.031 0.428 1 82.12 121 ALA B N 1
ATOM 2842 C CA . ALA B 1 121 ? -25.703 -20.562 0.656 1 82.12 121 ALA B CA 1
ATOM 2843 C C . ALA B 1 121 ? -25.75 -19.047 0.751 1 82.12 121 ALA B C 1
ATOM 2845 O O . ALA B 1 121 ? -26.75 -18.422 0.367 1 82.12 121 ALA B O 1
ATOM 2846 N N . ARG B 1 122 ? -24.656 -18.5 1.149 1 80.12 122 ARG B N 1
ATOM 2847 C CA . ARG B 1 122 ? -24.625 -17.062 1.379 1 80.12 122 ARG B CA 1
ATOM 2848 C C . ARG B 1 122 ? -23.922 -16.328 0.226 1 80.12 122 ARG B C 1
ATOM 2850 O O . ARG B 1 122 ? -23.828 -15.109 0.226 1 80.12 122 ARG B O 1
ATOM 2857 N N . SER B 1 123 ? -23.609 -17.078 -0.763 1 81.25 123 SER B N 1
ATOM 2858 C CA . SER B 1 123 ? -22.828 -16.484 -1.834 1 81.25 123 SER B CA 1
ATOM 2859 C C . SER B 1 123 ? -23.688 -16.125 -3.033 1 81.25 123 SER B C 1
ATOM 2861 O O . SER B 1 123 ? -24.859 -16.516 -3.1 1 81.25 123 SER B O 1
ATOM 2863 N N . SER B 1 124 ? -23.062 -15.367 -3.859 1 76.56 124 SER B N 1
ATOM 2864 C CA . SER B 1 124 ? -23.734 -14.961 -5.09 1 76.56 124 SER B CA 1
ATOM 2865 C C . SER B 1 124 ? -23.859 -16.141 -6.059 1 76.56 124 SER B C 1
ATOM 2867 O O . SER B 1 124 ? -24.641 -16.078 -7.016 1 76.56 124 SER B O 1
ATOM 2869 N N . VAL B 1 125 ? -23.172 -17.156 -5.766 1 82.25 125 VAL B N 1
ATOM 2870 C CA . VAL B 1 125 ? -23.219 -18.328 -6.641 1 82.25 125 VAL B CA 1
ATOM 2871 C C . VAL B 1 125 ? -24.594 -18.969 -6.574 1 82.25 125 VAL B C 1
ATOM 2873 O O . VAL B 1 125 ? -25.109 -19.453 -7.586 1 82.25 125 VAL B O 1
ATOM 2876 N N . THR B 1 126 ? -25.109 -18.969 -5.387 1 83.44 126 THR B N 1
ATOM 2877 C CA . THR B 1 126 ? -26.453 -19.531 -5.234 1 83.44 126 THR B CA 1
ATOM 2878 C C . THR B 1 126 ? -27.469 -18.766 -6.082 1 83.44 126 THR B C 1
ATOM 2880 O O . THR B 1 126 ? -28.344 -19.359 -6.699 1 83.44 126 THR B O 1
ATOM 2883 N N . THR B 1 127 ? -27.266 -17.469 -6.031 1 79.81 127 THR B N 1
ATOM 2884 C CA . THR B 1 127 ? -28.141 -16.641 -6.852 1 79.81 127 THR B CA 1
ATOM 2885 C C . THR B 1 127 ? -27.938 -16.938 -8.336 1 79.81 127 THR B C 1
ATOM 2887 O O . THR B 1 127 ? -28.891 -17 -9.102 1 79.81 127 THR B O 1
ATOM 2890 N N . GLN B 1 128 ? -26.781 -17.141 -8.68 1 80.75 128 GLN B N 1
ATOM 2891 C CA . GLN B 1 128 ? -26.484 -17.453 -10.07 1 80.75 128 GLN B CA 1
ATOM 2892 C C . GLN B 1 128 ? -27.031 -18.828 -10.453 1 80.75 128 GLN B C 1
ATOM 2894 O O . GLN B 1 128 ? -27.594 -19 -11.539 1 80.75 128 GLN B O 1
ATOM 2899 N N . ARG B 1 129 ? -26.828 -19.766 -9.578 1 86.31 129 ARG B N 1
ATOM 2900 C CA . ARG B 1 129 ? -27.375 -21.094 -9.82 1 86.31 129 ARG B CA 1
ATOM 2901 C C . ARG B 1 129 ? -28.891 -21.062 -9.961 1 86.31 129 ARG B C 1
ATOM 2903 O O . ARG B 1 129 ? -29.453 -21.766 -10.797 1 86.31 129 ARG B O 1
ATOM 2910 N N . ARG B 1 130 ? -29.453 -20.203 -9.148 1 85.69 130 ARG B N 1
ATOM 2911 C CA . ARG B 1 130 ? -30.891 -20.047 -9.211 1 85.69 130 ARG B CA 1
ATOM 2912 C C . ARG B 1 130 ? -31.312 -19.438 -10.547 1 85.69 130 ARG B C 1
ATOM 2914 O O . ARG B 1 130 ? -32.312 -19.875 -11.148 1 85.69 130 ARG B O 1
ATOM 2921 N N . MET B 1 131 ? -30.578 -18.484 -10.906 1 84.75 131 MET B N 1
ATOM 2922 C CA . MET B 1 131 ? -30.891 -17.812 -12.172 1 84.75 131 MET B CA 1
ATOM 2923 C C . MET B 1 131 ? -30.766 -18.797 -13.336 1 84.75 131 MET B C 1
ATOM 2925 O O . MET B 1 131 ? -31.594 -18.781 -14.25 1 84.75 131 MET B O 1
ATOM 2929 N N . VAL B 1 132 ? -29.766 -19.578 -13.328 1 83.06 132 VAL B N 1
ATOM 2930 C CA . VAL B 1 132 ? -29.531 -20.547 -14.383 1 83.06 132 VAL B CA 1
ATOM 2931 C C . VAL B 1 132 ? -30.625 -21.625 -14.344 1 83.06 132 VAL B C 1
ATOM 2933 O O . VAL B 1 132 ? -31.172 -22.016 -15.383 1 83.06 132 VAL B O 1
ATOM 2936 N N . ALA B 1 133 ? -30.969 -22.031 -13.148 1 86.75 133 ALA B N 1
ATOM 2937 C CA . ALA B 1 133 ? -32.031 -23.031 -12.984 1 86.75 133 ALA B CA 1
ATOM 2938 C C . ALA B 1 133 ? -33.375 -22.484 -13.461 1 86.75 133 ALA B C 1
ATOM 2940 O O . ALA B 1 133 ? -34.125 -23.188 -14.117 1 86.75 133 ALA B O 1
ATOM 2941 N N . ASP B 1 134 ? -33.594 -21.25 -13.094 1 87.81 134 ASP B N 1
ATOM 2942 C CA . ASP B 1 134 ? -34.844 -20.609 -13.523 1 87.81 134 ASP B CA 1
ATOM 2943 C C . ASP B 1 134 ? -34.906 -20.484 -15.039 1 87.81 134 ASP B C 1
ATOM 2945 O O . ASP B 1 134 ? -35.969 -20.688 -15.648 1 87.81 134 ASP B O 1
ATOM 2949 N N . ALA B 1 135 ? -33.781 -20.172 -15.578 1 87.25 135 ALA B N 1
ATOM 2950 C CA . ALA B 1 135 ? -33.719 -20.016 -17.031 1 87.25 135 ALA B CA 1
ATOM 2951 C C . ALA B 1 135 ? -33.938 -21.359 -17.734 1 87.25 135 ALA B C 1
ATOM 2953 O O . ALA B 1 135 ? -34.656 -21.422 -18.734 1 87.25 135 ALA B O 1
ATOM 2954 N N . ILE B 1 136 ? -33.344 -22.375 -17.25 1 86.88 136 ILE B N 1
ATOM 2955 C CA . ILE B 1 136 ? -33.5 -23.719 -17.812 1 86.88 136 ILE B CA 1
ATOM 2956 C C . ILE B 1 136 ? -34.969 -24.172 -17.672 1 86.88 136 ILE B C 1
ATOM 2958 O O . ILE B 1 136 ? -35.531 -24.734 -18.594 1 86.88 136 ILE B O 1
ATOM 2962 N N . ALA B 1 137 ? -35.531 -23.797 -16.5 1 88.69 137 ALA B N 1
ATOM 2963 C CA . ALA B 1 137 ? -36.938 -24.156 -16.234 1 88.69 137 ALA B CA 1
ATOM 2964 C C . ALA B 1 137 ? -37.875 -23.406 -17.172 1 88.69 137 ALA B C 1
ATOM 2966 O O . ALA B 1 137 ? -38.812 -24 -17.719 1 88.69 137 ALA B O 1
ATOM 2967 N N . LYS B 1 138 ? -37.625 -22.203 -17.281 1 89.25 138 LYS B N 1
ATOM 2968 C CA . LYS B 1 138 ? -38.438 -21.375 -18.156 1 89.25 138 LYS B CA 1
ATOM 2969 C C . LYS B 1 138 ? -38.406 -21.891 -19.594 1 89.25 138 LYS B C 1
ATOM 2971 O O . LYS B 1 138 ? -39.438 -21.938 -20.281 1 89.25 138 LYS B O 1
ATOM 2976 N N . GLU B 1 139 ? -37.25 -22.219 -20.047 1 89.25 139 GLU B N 1
ATOM 2977 C CA . GLU B 1 139 ? -37.062 -22.734 -21.406 1 89.25 139 GLU B CA 1
ATOM 2978 C C . GLU B 1 139 ? -37.75 -24.078 -21.578 1 89.25 139 GLU B C 1
ATOM 2980 O O . GLU B 1 139 ? -38.25 -24.391 -22.656 1 89.25 139 GLU B O 1
ATOM 2985 N N . ALA B 1 140 ? -37.75 -24.812 -20.562 1 90.12 140 ALA B N 1
ATOM 2986 C CA . ALA B 1 140 ? -38.375 -26.125 -20.609 1 90.12 140 ALA B CA 1
ATOM 2987 C C . ALA B 1 140 ? -39.875 -26.047 -20.281 1 90.12 140 ALA B C 1
ATOM 2989 O O . ALA B 1 140 ? -40.594 -27.047 -20.375 1 90.12 140 ALA B O 1
ATOM 2990 N N . GLY B 1 141 ? -40.406 -24.891 -19.922 1 87.88 141 GLY B N 1
ATOM 2991 C CA . GLY B 1 141 ? -41.812 -24.719 -19.578 1 87.88 141 GLY B CA 1
ATOM 2992 C C . GLY B 1 141 ? -42.188 -25.297 -18.219 1 87.88 141 GLY B C 1
ATOM 2993 O O . GLY B 1 141 ? -43.312 -25.75 -18.016 1 87.88 141 GLY B O 1
ATOM 2994 N N . LEU B 1 142 ? -41.25 -25.469 -17.422 1 87.5 142 LEU B N 1
ATOM 2995 C CA . LEU B 1 142 ? -41.438 -26.062 -16.109 1 87.5 142 LEU B CA 1
ATOM 2996 C C . LEU B 1 142 ? -41.406 -25 -15.023 1 87.5 142 LEU B C 1
ATOM 2998 O O . LEU B 1 142 ? -41.031 -23.859 -15.273 1 87.5 142 LEU B O 1
ATOM 3002 N N . GLU B 1 143 ? -41.938 -25.359 -13.852 1 86.31 143 GLU B N 1
ATOM 3003 C CA . GLU B 1 143 ? -41.844 -24.484 -12.688 1 86.31 143 GLU B CA 1
ATOM 3004 C C . GLU B 1 143 ? -40.406 -24.438 -12.164 1 86.31 143 GLU B C 1
ATOM 3006 O O . GLU B 1 143 ? -39.688 -25.453 -12.164 1 86.31 143 GLU B O 1
ATOM 3011 N N . PRO B 1 144 ? -39.906 -23.344 -11.727 1 81.12 144 PRO B N 1
ATOM 3012 C CA . PRO B 1 144 ? -38.531 -23.234 -11.172 1 81.12 144 PRO B CA 1
ATOM 3013 C C . PRO B 1 144 ? -38.344 -24.156 -9.969 1 81.12 144 PRO B C 1
ATOM 3015 O O . PRO B 1 144 ? -39.25 -24.375 -9.18 1 81.12 144 PRO B O 1
ATOM 3018 N N . PRO B 1 145 ? -37.125 -24.797 -10.055 1 79.75 145 PRO B N 1
ATOM 3019 C CA . PRO B 1 145 ? -36.875 -25.688 -8.922 1 79.75 145 PRO B CA 1
ATOM 3020 C C . PRO B 1 145 ? -36.906 -24.969 -7.578 1 79.75 145 PRO B C 1
ATOM 3022 O O . PRO B 1 145 ? -36.5 -23.812 -7.48 1 79.75 145 PRO B O 1
ATOM 3025 N N . GLU B 1 146 ? -37.562 -25.625 -6.605 1 77.44 146 GLU B N 1
ATOM 3026 C CA . GLU B 1 146 ? -37.719 -25.047 -5.273 1 77.44 146 GLU B CA 1
ATOM 3027 C C . GLU B 1 146 ? -36.375 -24.984 -4.551 1 77.44 146 GLU B C 1
ATOM 3029 O O . GLU B 1 146 ? -36.062 -24 -3.865 1 77.44 146 GLU B O 1
ATOM 3034 N N . THR B 1 147 ? -35.5 -26.109 -4.812 1 81.44 147 THR B N 1
ATOM 3035 C CA . THR B 1 147 ? -34.219 -26.156 -4.086 1 81.44 147 THR B CA 1
ATOM 3036 C C . THR B 1 147 ? -33.031 -26 -5.043 1 81.44 147 THR B C 1
ATOM 3038 O O . THR B 1 147 ? -33.125 -26.406 -6.203 1 81.44 147 THR B O 1
ATOM 3041 N N . ILE B 1 148 ? -32.125 -25.172 -4.707 1 80.62 148 ILE B N 1
ATOM 3042 C CA . ILE B 1 148 ? -30.906 -25 -5.477 1 80.62 148 ILE B CA 1
ATOM 3043 C C . ILE B 1 148 ? -29.781 -25.828 -4.867 1 80.62 148 ILE B C 1
ATOM 3045 O O . ILE B 1 148 ? -29.703 -25.984 -3.648 1 80.62 148 ILE B O 1
ATOM 3049 N N . ASP B 1 149 ? -29.062 -26.484 -5.754 1 80.81 149 ASP B N 1
ATOM 3050 C CA . ASP B 1 149 ? -27.953 -27.328 -5.297 1 80.81 149 ASP B CA 1
ATOM 3051 C C . ASP B 1 149 ? -26.891 -26.5 -4.57 1 80.81 149 ASP B C 1
ATOM 3053 O O . ASP B 1 149 ? -26.203 -25.688 -5.191 1 80.81 149 ASP B O 1
ATOM 3057 N N . ILE B 1 150 ? -26.812 -26.672 -3.26 1 79.31 150 ILE B N 1
ATOM 3058 C CA . ILE B 1 150 ? -25.797 -25.984 -2.473 1 79.31 150 ILE B CA 1
ATOM 3059 C C . ILE B 1 150 ? -24.812 -27 -1.905 1 79.31 150 ILE B C 1
ATOM 3061 O O . ILE B 1 150 ? -23.984 -26.656 -1.057 1 79.31 150 ILE B O 1
ATOM 3065 N N . THR B 1 151 ? -24.875 -28.234 -2.383 1 80.69 151 THR B N 1
ATOM 3066 C CA . THR B 1 151 ? -24.047 -29.297 -1.824 1 80.69 151 THR B CA 1
ATOM 3067 C C . THR B 1 151 ? -22.859 -29.594 -2.732 1 80.69 151 THR B C 1
ATOM 3069 O O . THR B 1 151 ? -21.844 -30.109 -2.275 1 80.69 151 THR B O 1
ATOM 3072 N N . SER B 1 152 ? -23.016 -29.266 -3.977 1 85.69 152 SER B N 1
ATOM 3073 C CA . SER B 1 152 ? -21.922 -29.5 -4.906 1 85.69 152 SER B CA 1
ATOM 3074 C C . SER B 1 152 ? -20.891 -28.375 -4.844 1 85.69 152 SER B C 1
ATOM 3076 O O . SER B 1 152 ? -21.266 -27.203 -4.688 1 85.69 152 SER B O 1
ATOM 3078 N N . PRO B 1 153 ? -19.703 -28.828 -4.898 1 88.94 153 PRO B N 1
ATOM 3079 C CA . PRO B 1 153 ? -18.656 -27.797 -4.883 1 88.94 153 PRO B CA 1
ATOM 3080 C C . PRO B 1 153 ? -18.734 -26.875 -6.094 1 88.94 153 PRO B C 1
ATOM 3082 O O . PRO B 1 153 ? -19.453 -27.156 -7.055 1 88.94 153 PRO B O 1
ATOM 3085 N N . LEU B 1 154 ? -18.031 -25.812 -5.969 1 90.88 154 LEU B N 1
ATOM 3086 C CA . LEU B 1 154 ? -17.969 -24.844 -7.051 1 90.88 154 LEU B CA 1
ATOM 3087 C C . LEU B 1 154 ? -17.453 -25.484 -8.328 1 90.88 154 LEU B C 1
ATOM 3089 O O . LEU B 1 154 ? -16.484 -26.25 -8.297 1 90.88 154 LEU B O 1
ATOM 3093 N N . THR B 1 155 ? -18.156 -25.219 -9.414 1 88.56 155 THR B N 1
ATOM 3094 C CA . THR B 1 155 ? -17.656 -25.609 -10.727 1 88.56 155 THR B CA 1
ATOM 3095 C C . THR B 1 155 ? -16.484 -24.719 -11.156 1 88.56 155 THR B C 1
ATOM 3097 O O . THR B 1 155 ? -16.297 -23.641 -10.602 1 88.56 155 THR B O 1
ATOM 3100 N N . PRO B 1 156 ? -15.688 -25.172 -12.109 1 87.94 156 PRO B N 1
ATOM 3101 C CA . PRO B 1 156 ? -14.586 -24.328 -12.594 1 87.94 156 PRO B CA 1
ATOM 3102 C C . PRO B 1 156 ? -15.062 -22.969 -13.102 1 87.94 156 PRO B C 1
ATOM 3104 O O . PRO B 1 156 ? -14.398 -21.953 -12.883 1 87.94 156 PRO B O 1
ATOM 3107 N N . ASP B 1 157 ? -16.203 -22.984 -13.742 1 86.69 157 ASP B N 1
ATOM 3108 C CA . ASP B 1 157 ? -16.734 -21.734 -14.25 1 86.69 157 ASP B CA 1
ATOM 3109 C C . ASP B 1 157 ? -17.141 -20.797 -13.109 1 86.69 157 ASP B C 1
ATOM 3111 O O . ASP B 1 157 ? -16.938 -19.594 -13.188 1 86.69 157 ASP B O 1
ATOM 3115 N N . GLU B 1 158 ? -17.75 -21.359 -12.109 1 89.44 158 GLU B N 1
ATOM 3116 C CA . GLU B 1 158 ? -18.172 -20.578 -10.953 1 89.44 158 GLU B CA 1
ATOM 3117 C C . GLU B 1 158 ? -16.969 -20.016 -10.203 1 89.44 158 GLU B C 1
ATOM 3119 O O . GLU B 1 158 ? -17.047 -18.906 -9.648 1 89.44 158 GLU B O 1
ATOM 3124 N N . ARG B 1 159 ? -15.914 -20.719 -10.172 1 90.69 159 ARG B N 1
ATOM 3125 C CA . ARG B 1 159 ? -14.68 -20.25 -9.539 1 90.69 159 ARG B CA 1
ATOM 3126 C C . ARG B 1 159 ? -14.117 -19.031 -10.266 1 90.69 159 ARG B C 1
ATOM 3128 O O . ARG B 1 159 ? -13.719 -18.047 -9.633 1 90.69 159 ARG B O 1
ATOM 3135 N N . ILE B 1 160 ? -14.156 -19.125 -11.578 1 88.44 160 ILE B N 1
ATOM 3136 C CA . ILE B 1 160 ? -13.664 -18.016 -12.383 1 88.44 160 ILE B CA 1
ATOM 3137 C C . ILE B 1 160 ? -14.547 -16.797 -12.188 1 88.44 160 ILE B C 1
ATOM 3139 O O . ILE B 1 160 ? -14.055 -15.664 -12.102 1 88.44 160 ILE B O 1
ATOM 3143 N N . GLN B 1 161 ? -15.812 -17.031 -12.109 1 87.81 161 GLN B N 1
ATOM 3144 C CA . GLN B 1 161 ? -16.734 -15.93 -11.875 1 87.81 161 GLN B CA 1
ATOM 3145 C C . GLN B 1 161 ? -16.484 -15.289 -10.508 1 87.81 161 GLN B C 1
ATOM 3147 O O . GLN B 1 161 ? -16.562 -14.07 -10.367 1 87.81 161 GLN B O 1
ATOM 3152 N N . GLY B 1 162 ? -16.266 -16.125 -9.531 1 90.25 162 GLY B N 1
ATOM 3153 C CA . GLY B 1 162 ? -15.922 -15.609 -8.219 1 90.25 162 GLY B CA 1
ATOM 3154 C C . GLY B 1 162 ? -14.68 -14.727 -8.234 1 90.25 162 GLY B C 1
ATOM 3155 O O . GLY B 1 162 ? -14.656 -13.672 -7.598 1 90.25 162 GLY B O 1
ATOM 3156 N N . LEU B 1 163 ? -13.711 -15.125 -8.984 1 92.56 163 LEU B N 1
ATOM 3157 C CA . LEU B 1 163 ? -12.477 -14.352 -9.102 1 92.56 163 LEU B CA 1
ATOM 3158 C C . LEU B 1 163 ? -12.734 -13.023 -9.797 1 92.56 163 LEU B C 1
ATOM 3160 O O . LEU B 1 163 ? -12.156 -12 -9.414 1 92.56 163 LEU B O 1
ATOM 3164 N N . ARG B 1 164 ? -13.594 -13.062 -10.734 1 90.75 164 ARG B N 1
ATOM 3165 C CA . ARG B 1 164 ? -13.922 -11.828 -11.438 1 90.75 164 ARG B CA 1
ATOM 3166 C C . ARG B 1 164 ? -14.664 -10.859 -10.531 1 90.75 164 ARG B C 1
ATOM 3168 O O . ARG B 1 164 ? -14.484 -9.641 -10.617 1 90.75 164 ARG B O 1
ATOM 3175 N N . VAL B 1 165 ? -15.516 -11.422 -9.719 1 91.12 165 VAL B N 1
ATOM 3176 C CA . VAL B 1 165 ? -16.234 -10.594 -8.75 1 91.12 165 VAL B CA 1
ATOM 3177 C C . VAL B 1 165 ? -15.258 -9.961 -7.77 1 91.12 165 VAL B C 1
ATOM 3179 O O . VAL B 1 165 ? -15.375 -8.781 -7.445 1 91.12 165 VAL B O 1
ATOM 3182 N N . ILE B 1 166 ? -14.281 -10.703 -7.332 1 94 166 ILE B N 1
ATOM 3183 C CA . ILE B 1 166 ? -13.25 -10.18 -6.449 1 94 166 ILE B CA 1
ATOM 3184 C C . ILE B 1 166 ? -12.492 -9.055 -7.152 1 94 166 ILE B C 1
ATOM 3186 O O . ILE B 1 166 ? -12.312 -7.973 -6.586 1 94 166 ILE B O 1
ATOM 3190 N N . ALA B 1 167 ? -12.148 -9.305 -8.383 1 93.44 167 ALA B N 1
ATOM 3191 C CA . ALA B 1 167 ? -11.398 -8.32 -9.156 1 93.44 167 ALA B CA 1
ATOM 3192 C C . ALA B 1 167 ? -12.203 -7.039 -9.336 1 93.44 167 ALA B C 1
ATOM 3194 O O . ALA B 1 167 ? -11.688 -5.938 -9.125 1 93.44 167 ALA B O 1
ATOM 3195 N N . ALA B 1 168 ? -13.422 -7.207 -9.742 1 93.25 168 ALA B N 1
ATOM 3196 C CA . ALA B 1 168 ? -14.297 -6.051 -9.922 1 93.25 168 ALA B CA 1
ATOM 3197 C C . ALA B 1 168 ? -14.477 -5.285 -8.617 1 93.25 168 ALA B C 1
ATOM 3199 O O . ALA B 1 168 ? -14.453 -4.051 -8.602 1 93.25 168 ALA B O 1
ATOM 3200 N N . SER B 1 169 ? -14.688 -5.996 -7.582 1 95.38 169 SER B N 1
ATOM 3201 C CA . SER B 1 169 ? -14.891 -5.367 -6.281 1 95.38 169 SER B CA 1
ATOM 3202 C C . SER B 1 169 ? -13.641 -4.617 -5.832 1 95.38 169 SER B C 1
ATOM 3204 O O . SER B 1 169 ? -13.734 -3.516 -5.289 1 95.38 169 SER B O 1
ATOM 3206 N N . ASN B 1 170 ? -12.477 -5.176 -6.008 1 96.44 170 ASN B N 1
ATOM 3207 C CA . ASN B 1 170 ? -11.227 -4.48 -5.703 1 96.44 170 ASN B CA 1
ATOM 3208 C C . ASN B 1 170 ? -11.117 -3.174 -6.48 1 96.44 170 ASN B C 1
ATOM 3210 O O . ASN B 1 170 ? -10.625 -2.174 -5.953 1 96.44 170 ASN B O 1
ATOM 3214 N N . THR B 1 171 ? -11.57 -3.188 -7.688 1 94.5 171 THR B N 1
ATOM 3215 C CA . THR B 1 171 ? -11.547 -1.984 -8.516 1 94.5 171 THR B CA 1
ATOM 3216 C C . THR B 1 171 ? -12.477 -0.917 -7.941 1 94.5 171 THR B C 1
ATOM 3218 O O . THR B 1 171 ? -12.109 0.26 -7.879 1 94.5 171 THR B O 1
ATOM 3221 N N . ILE B 1 172 ? -13.602 -1.365 -7.551 1 95.88 172 ILE B N 1
ATOM 3222 C CA . ILE B 1 172 ? -14.555 -0.438 -6.957 1 95.88 172 ILE B CA 1
ATOM 3223 C C . ILE B 1 172 ? -13.961 0.166 -5.684 1 95.88 172 ILE B C 1
ATOM 3225 O O . ILE B 1 172 ? -14.047 1.378 -5.469 1 95.88 172 ILE B O 1
ATOM 3229 N N . VAL B 1 173 ? -13.422 -0.654 -4.879 1 97.81 173 VAL B N 1
ATOM 3230 C CA . VAL B 1 173 ? -12.82 -0.184 -3.637 1 97.81 173 VAL B CA 1
ATOM 3231 C C . VAL B 1 173 ? -11.719 0.829 -3.945 1 97.81 173 VAL B C 1
ATOM 3233 O O . VAL B 1 173 ? -11.602 1.85 -3.264 1 97.81 173 VAL B O 1
ATOM 3236 N N . MET B 1 174 ? -10.938 0.613 -4.961 1 96.94 174 MET B N 1
ATOM 3237 C CA . MET B 1 174 ? -9.891 1.548 -5.363 1 96.94 174 MET B CA 1
ATOM 3238 C C . MET B 1 174 ? -10.484 2.896 -5.75 1 96.94 174 MET B C 1
ATOM 3240 O O . MET B 1 174 ? -9.945 3.945 -5.387 1 96.94 174 MET B O 1
ATOM 3244 N N . LEU B 1 175 ? -11.57 2.879 -6.422 1 96.75 175 LEU B N 1
ATOM 3245 C CA . LEU B 1 175 ? -12.219 4.113 -6.844 1 96.75 175 LEU B CA 1
ATOM 3246 C C . LEU B 1 175 ? -12.773 4.871 -5.641 1 96.75 175 LEU B C 1
ATOM 3248 O O . LEU B 1 175 ? -12.664 6.098 -5.566 1 96.75 175 LEU B O 1
ATOM 3252 N N . LEU B 1 176 ? -13.336 4.109 -4.754 1 98 176 LEU B N 1
ATOM 3253 C CA . LEU B 1 176 ? -13.875 4.723 -3.545 1 98 176 LEU B CA 1
ATOM 3254 C C . LEU B 1 176 ? -12.758 5.375 -2.729 1 98 176 LEU B C 1
ATOM 3256 O O . LEU B 1 176 ? -12.906 6.504 -2.256 1 98 176 LEU B O 1
ATOM 3260 N N . LEU B 1 177 ? -11.648 4.688 -2.584 1 97.94 177 LEU B N 1
ATOM 3261 C CA . LEU B 1 177 ? -10.531 5.234 -1.823 1 97.94 177 LEU B CA 1
ATOM 3262 C C . LEU B 1 177 ? -9.914 6.426 -2.547 1 97.94 177 LEU B C 1
ATOM 3264 O O . LEU B 1 177 ? -9.438 7.367 -1.909 1 97.94 177 LEU B O 1
ATOM 3268 N N . ALA B 1 178 ? -9.953 6.391 -3.9 1 96.69 178 ALA B N 1
ATOM 3269 C CA . ALA B 1 178 ? -9.531 7.562 -4.66 1 96.69 178 ALA B CA 1
ATOM 3270 C C . ALA B 1 178 ? -10.391 8.781 -4.328 1 96.69 178 ALA B C 1
ATOM 3272 O O . ALA B 1 178 ? -9.883 9.906 -4.266 1 96.69 178 ALA B O 1
ATOM 3273 N N . GLY B 1 179 ? -11.633 8.5 -4.168 1 97.25 179 GLY B N 1
ATOM 3274 C CA . GLY B 1 179 ? -12.516 9.562 -3.717 1 97.25 179 GLY B CA 1
ATOM 3275 C C . GLY B 1 179 ? -12.133 10.125 -2.361 1 97.25 179 GLY B C 1
ATOM 3276 O O . GLY B 1 179 ? -12.18 11.336 -2.15 1 97.25 179 GLY B O 1
ATOM 3277 N N . VAL B 1 180 ? -11.75 9.266 -1.438 1 96.62 180 VAL B N 1
ATOM 3278 C CA . VAL B 1 180 ? -11.297 9.703 -0.12 1 96.62 180 VAL B CA 1
ATOM 3279 C C . VAL B 1 180 ? -10.07 10.602 -0.264 1 96.62 180 VAL B C 1
ATOM 3281 O O . VAL B 1 180 ? -10.008 11.672 0.34 1 96.62 180 VAL B O 1
ATOM 3284 N N . VAL B 1 181 ? -9.133 10.219 -1.095 1 95.06 181 VAL B N 1
ATOM 3285 C CA . VAL B 1 181 ? -7.902 10.984 -1.299 1 95.06 181 VAL B CA 1
ATOM 3286 C C . VAL B 1 181 ? -8.234 12.352 -1.903 1 95.06 181 VAL B C 1
ATOM 3288 O O . VAL B 1 181 ? -7.691 13.375 -1.482 1 95.06 181 VAL B O 1
ATOM 3291 N N . LEU B 1 182 ? -9.125 12.312 -2.816 1 94.88 182 LEU B N 1
ATOM 3292 C CA . LEU B 1 182 ? -9.531 13.555 -3.465 1 94.88 182 LEU B CA 1
ATOM 3293 C C . LEU B 1 182 ? -10.172 14.508 -2.463 1 94.88 182 LEU B C 1
ATOM 3295 O O . LEU B 1 182 ? -9.859 15.703 -2.443 1 94.88 182 LEU B O 1
ATOM 3299 N N . MET B 1 183 ? -11.023 13.922 -1.661 1 94.19 183 MET B N 1
ATOM 3300 C CA . MET B 1 183 ? -11.68 14.75 -0.65 1 94.19 183 MET B CA 1
ATOM 3301 C C . MET B 1 183 ? -10.664 15.297 0.346 1 94.19 183 MET B C 1
ATOM 3303 O O . MET B 1 183 ? -10.711 16.484 0.691 1 94.19 183 MET B O 1
ATOM 3307 N N . GLN B 1 184 ? -9.797 14.492 0.775 1 90.94 184 GLN B N 1
ATOM 3308 C CA . GLN B 1 184 ? -8.797 14.914 1.747 1 90.94 184 GLN B CA 1
ATOM 3309 C C . GLN B 1 184 ? -7.84 15.938 1.143 1 90.94 184 GLN B C 1
ATOM 3311 O O . GLN B 1 184 ? -7.453 16.906 1.81 1 90.94 184 GLN B O 1
ATOM 3316 N N . ALA B 1 185 ? -7.473 15.781 -0.095 1 90.31 185 ALA B N 1
ATOM 3317 C CA . ALA B 1 185 ? -6.586 16.719 -0.773 1 90.31 185 ALA B CA 1
ATOM 3318 C C . ALA B 1 185 ? -7.262 18.078 -0.957 1 90.31 185 ALA B C 1
ATOM 3320 O O . ALA B 1 185 ? -6.621 19.125 -0.795 1 90.31 185 ALA B O 1
ATOM 3321 N N . THR B 1 186 ? -8.5 17.969 -1.311 1 90.62 186 THR B N 1
ATOM 3322 C CA . THR B 1 186 ? -9.25 19.203 -1.492 1 90.62 186 THR B CA 1
ATOM 3323 C C . THR B 1 186 ? -9.391 19.953 -0.17 1 90.62 186 THR B C 1
ATOM 3325 O O . THR B 1 186 ? -9.234 21.172 -0.126 1 90.62 186 THR B O 1
ATOM 3328 N N . GLU B 1 187 ? -9.711 19.234 0.854 1 87.81 187 GLU B N 1
ATOM 3329 C CA . GLU B 1 187 ? -9.805 19.844 2.176 1 87.81 187 GLU B CA 1
ATOM 3330 C C . GLU B 1 187 ? -8.484 20.516 2.564 1 87.81 187 GLU B C 1
ATOM 3332 O O . GLU B 1 187 ? -8.477 21.641 3.066 1 87.81 187 GLU B O 1
ATOM 3337 N N . TRP B 1 188 ? -7.508 19.828 2.354 1 84.19 188 TRP B N 1
ATOM 3338 C CA . TRP B 1 188 ? -6.188 20.375 2.662 1 84.19 188 TRP B CA 1
ATOM 3339 C C . TRP B 1 188 ? -5.891 21.609 1.815 1 84.19 188 TRP B C 1
ATOM 3341 O O . TRP B 1 188 ? -5.34 22.594 2.312 1 84.19 188 TRP B O 1
ATOM 3351 N N . TYR B 1 189 ? -6.195 21.547 0.611 1 85.88 189 TYR B N 1
ATOM 3352 C CA . TYR B 1 189 ? -5.98 22.672 -0.29 1 85.88 189 TYR B CA 1
ATOM 3353 C C . TYR B 1 189 ? -6.766 23.891 0.171 1 85.88 189 TYR B C 1
ATOM 3355 O O . TYR B 1 189 ? -6.238 25.016 0.188 1 85.88 189 TYR B O 1
ATOM 3363 N N . LEU B 1 190 ? -7.906 23.75 0.524 1 85.62 190 LEU B N 1
ATOM 3364 C CA . LEU B 1 190 ? -8.758 24.828 0.99 1 85.62 190 LEU B CA 1
ATOM 3365 C C . LEU B 1 190 ? -8.25 25.391 2.312 1 85.62 190 LEU B C 1
ATOM 3367 O O . LEU B 1 190 ? -8.281 26.609 2.533 1 85.62 190 LEU B O 1
ATOM 3371 N N . ALA B 1 191 ? -7.828 24.469 3.162 1 82.75 191 ALA B N 1
ATOM 3372 C CA . ALA B 1 191 ? -7.254 24.922 4.43 1 82.75 191 ALA B CA 1
ATOM 3373 C C . ALA B 1 191 ? -6.012 25.766 4.195 1 82.75 191 ALA B C 1
ATOM 3375 O O . ALA B 1 191 ? -5.785 26.75 4.906 1 82.75 191 ALA B O 1
ATOM 3376 N N . HIS B 1 192 ? -5.289 25.438 3.197 1 83.75 192 HIS B N 1
ATOM 3377 C CA . HIS B 1 192 ? -4.09 26.203 2.859 1 83.75 192 HIS B CA 1
ATOM 3378 C C . HIS B 1 192 ? -4.449 27.578 2.297 1 83.75 192 HIS B C 1
ATOM 3380 O O . HIS B 1 192 ? -3.787 28.562 2.605 1 83.75 192 HIS B O 1
ATOM 3386 N N . LEU B 1 193 ? -5.453 27.594 1.562 1 84.94 193 LEU B N 1
ATOM 3387 C CA . LEU B 1 193 ? -5.922 28.859 1.008 1 84.94 193 LEU B CA 1
ATOM 3388 C C . LEU B 1 193 ? -6.434 29.781 2.109 1 84.94 193 LEU B C 1
ATOM 3390 O O . LEU B 1 193 ? -6.156 30.984 2.1 1 84.94 193 LEU B O 1
ATOM 3394 N N . ASP B 1 194 ? -7.129 29.25 3.004 1 84.38 194 ASP B N 1
ATOM 3395 C CA . ASP B 1 194 ? -7.652 30.016 4.125 1 84.38 194 ASP B CA 1
ATOM 3396 C C . ASP B 1 194 ? -6.52 30.547 4.996 1 84.38 194 ASP B C 1
ATOM 3398 O O . ASP B 1 194 ? -6.566 31.703 5.457 1 84.38 194 ASP B O 1
ATOM 3402 N N . ALA B 1 195 ? -5.574 29.703 5.211 1 81.75 195 ALA B N 1
ATOM 3403 C CA . ALA B 1 195 ? -4.43 30.125 6.016 1 81.75 195 ALA B CA 1
ATOM 3404 C C . ALA B 1 195 ? -3.65 31.25 5.32 1 81.75 195 ALA B C 1
ATOM 3406 O O . ALA B 1 195 ? -3.211 32.188 5.965 1 81.75 195 ALA B O 1
ATOM 3407 N N . ALA B 1 196 ? -3.545 31.156 4.066 1 85.25 196 ALA B N 1
ATOM 3408 C CA . ALA B 1 196 ? -2.859 32.188 3.289 1 85.25 196 ALA B CA 1
ATOM 3409 C C . ALA B 1 196 ? -3.643 33.5 3.301 1 85.25 196 ALA B C 1
ATOM 3411 O O . ALA B 1 196 ? -3.057 34.562 3.412 1 85.25 196 ALA B O 1
ATOM 3412 N N . ALA B 1 197 ? -4.875 33.344 3.225 1 86.62 197 ALA B N 1
ATOM 3413 C CA . ALA B 1 197 ? -5.738 34.531 3.26 1 86.62 197 ALA B CA 1
ATOM 3414 C C . ALA B 1 197 ? -5.699 35.188 4.629 1 86.62 197 ALA B C 1
ATOM 3416 O O . ALA B 1 197 ? -5.656 36.406 4.727 1 86.62 197 ALA B O 1
ATOM 3417 N N . ALA B 1 198 ? -5.75 34.344 5.578 1 86.12 198 ALA B N 1
ATOM 3418 C CA . ALA B 1 198 ? -5.688 34.844 6.941 1 86.12 198 ALA B CA 1
ATOM 3419 C C . ALA B 1 198 ? -4.363 35.562 7.199 1 86.12 198 ALA B C 1
ATOM 3421 O O . ALA B 1 198 ? -4.324 36.594 7.863 1 86.12 198 ALA B O 1
ATOM 3422 N N . GLU B 1 199 ? -3.324 35 6.691 1 86.25 199 GLU B N 1
ATOM 3423 C CA . GLU B 1 199 ? -2.006 35.625 6.844 1 86.25 199 GLU B CA 1
ATOM 3424 C C . GLU B 1 199 ? -1.916 36.938 6.078 1 86.25 199 GLU B C 1
ATOM 3426 O O . GLU B 1 199 ? -1.316 37.906 6.559 1 86.25 199 GLU B O 1
ATOM 3431 N N . LYS B 1 200 ? -2.467 37.031 4.977 1 88.31 200 LYS B N 1
ATOM 3432 C CA . LYS B 1 200 ? -2.504 38.25 4.199 1 88.31 200 LYS B CA 1
ATOM 3433 C C . LYS B 1 200 ? -3.283 39.344 4.934 1 88.31 200 LYS B C 1
ATOM 3435 O O . LYS B 1 200 ? -2.867 40.5 4.957 1 88.31 200 LYS B O 1
ATOM 3440 N N . GLU B 1 201 ? -4.379 38.969 5.516 1 89.44 201 GLU B N 1
ATOM 3441 C CA . GLU B 1 201 ? -5.191 39.906 6.281 1 89.44 201 GLU B CA 1
ATOM 3442 C C . GLU B 1 201 ? -4.445 40.406 7.516 1 89.44 201 GLU B C 1
ATOM 3444 O O . GLU B 1 201 ? -4.492 41.594 7.84 1 89.44 201 GLU B O 1
ATOM 3449 N N . ARG B 1 202 ? -3.848 39.469 8.148 1 87.44 202 ARG B N 1
ATOM 3450 C CA . ARG B 1 202 ? -3.055 39.844 9.312 1 87.44 202 ARG B CA 1
ATOM 3451 C C . ARG B 1 202 ? -1.938 40.812 8.938 1 87.44 202 ARG B C 1
ATOM 3453 O O . ARG B 1 202 ? -1.696 41.812 9.641 1 87.44 202 ARG B O 1
ATOM 3460 N N . ARG B 1 203 ? -1.337 40.625 7.848 1 88 203 ARG B N 1
ATOM 3461 C CA . ARG B 1 203 ? -0.279 41.5 7.363 1 88 203 ARG B CA 1
ATOM 3462 C C . ARG B 1 203 ? -0.835 42.875 6.988 1 88 203 ARG B C 1
ATOM 3464 O O . ARG B 1 203 ? -0.198 43.906 7.242 1 88 203 ARG B O 1
ATOM 3471 N N . ARG B 1 204 ? -1.948 42.844 6.484 1 87.81 204 ARG B N 1
ATOM 3472 C CA . ARG B 1 204 ? -2.607 44.094 6.129 1 87.81 204 ARG B CA 1
ATOM 3473 C C . ARG B 1 204 ? -2.955 44.906 7.379 1 87.81 204 ARG B C 1
ATOM 3475 O O . ARG B 1 204 ? -2.709 46.125 7.43 1 87.81 204 ARG B O 1
ATOM 3482 N N . LEU B 1 205 ? -3.482 44.219 8.359 1 88.94 205 LEU B N 1
ATOM 3483 C CA . LEU B 1 205 ? -3.859 44.844 9.617 1 88.94 205 LEU B CA 1
ATOM 3484 C C . LEU B 1 205 ? -2.631 45.406 10.336 1 88.94 205 LEU B C 1
ATOM 3486 O O . LEU B 1 205 ? -2.668 46.5 10.883 1 88.94 205 LEU B O 1
ATOM 3490 N N . MET B 1 206 ? -1.616 44.656 10.234 1 88.94 206 MET B N 1
ATOM 3491 C CA . MET B 1 206 ? -0.38 45.094 10.875 1 88.94 206 MET B CA 1
ATOM 3492 C C . MET B 1 206 ? 0.189 46.312 10.164 1 88.94 206 MET B C 1
ATOM 3494 O O . MET B 1 206 ? 0.715 47.219 10.812 1 88.94 206 MET B O 1
ATOM 3498 N N . ARG B 1 207 ? 0.032 46.406 8.977 1 88.12 207 ARG B N 1
ATOM 3499 C CA . ARG B 1 207 ? 0.488 47.562 8.195 1 88.12 207 ARG B CA 1
ATOM 3500 C C . ARG B 1 207 ? -0.367 48.781 8.484 1 88.12 207 ARG B C 1
ATOM 3502 O O . ARG B 1 207 ? 0.152 49.906 8.586 1 88.12 207 ARG B O 1
ATOM 3509 N N . GLU B 1 208 ? -1.598 48.594 8.727 1 88.44 208 GLU B N 1
ATOM 3510 C CA . GLU B 1 208 ? -2.51 49.688 9.047 1 88.44 208 GLU B CA 1
ATOM 3511 C C . GLU B 1 208 ? -2.271 50.219 10.461 1 88.44 208 GLU B C 1
ATOM 3513 O O . GLU B 1 208 ? -2.301 51.438 10.688 1 88.44 208 GLU B O 1
ATOM 3518 N N . LEU B 1 209 ? -1.98 49.344 11.32 1 87.94 209 LEU B N 1
ATOM 3519 C CA . LEU B 1 209 ? -1.684 49.719 12.695 1 87.94 209 LEU B CA 1
ATOM 3520 C C . LEU B 1 209 ? -0.343 50.438 12.773 1 87.94 209 LEU B C 1
ATOM 3522 O O . LEU B 1 209 ? -0.209 51.438 13.5 1 87.94 209 LEU B O 1
ATOM 3526 N N . ALA B 1 210 ? 0.563 50.031 11.992 1 85.69 210 ALA B N 1
ATOM 3527 C CA . ALA B 1 210 ? 1.868 50.688 11.945 1 85.69 210 ALA B CA 1
ATOM 3528 C C . ALA B 1 210 ? 1.765 52.094 11.305 1 85.69 210 ALA B C 1
ATOM 3530 O O . ALA B 1 210 ? 2.406 53.031 11.766 1 85.69 210 ALA B O 1
ATOM 3531 N N . ALA B 1 211 ? 0.896 52.25 10.445 1 85.12 211 ALA B N 1
ATOM 3532 C CA . ALA B 1 211 ? 0.674 53.531 9.789 1 85.12 211 ALA B CA 1
ATOM 3533 C C . ALA B 1 211 ? -0.061 54.5 10.711 1 85.12 211 ALA B C 1
ATOM 3535 O O . ALA B 1 211 ? 0.223 55.719 10.719 1 85.12 211 ALA B O 1
ATOM 3536 N N . SER B 1 212 ? -0.892 54.094 11.547 1 81.38 212 SER B N 1
ATOM 3537 C CA . SER B 1 212 ? -1.647 54.906 12.484 1 81.38 212 SER B CA 1
ATOM 3538 C C . SER B 1 212 ? -0.801 55.281 13.688 1 81.38 212 SER B C 1
ATOM 3540 O O . SER B 1 212 ? -0.961 56.375 14.242 1 81.38 212 SER B O 1
ATOM 3542 N N . ALA B 1 213 ? 0.145 54.562 14.117 1 74.19 213 ALA B N 1
ATOM 3543 C CA . ALA B 1 213 ? 1.035 54.875 15.234 1 74.19 213 ALA B CA 1
ATOM 3544 C C . ALA B 1 213 ? 2.111 55.875 14.82 1 74.19 213 ALA B C 1
ATOM 3546 O O . ALA B 1 213 ? 2.572 56.688 15.641 1 74.19 213 ALA B O 1
ATOM 3547 N N . GLY B 1 214 ? 2.566 56 13.711 1 66.19 214 GLY B N 1
ATOM 3548 C CA . GLY B 1 214 ? 3.496 57 13.211 1 66.19 214 GLY B CA 1
ATOM 3549 C C . GLY B 1 214 ? 2.854 58.344 12.992 1 66.19 214 GLY B C 1
ATOM 3550 O O . GLY B 1 214 ? 3.551 59.344 12.859 1 66.19 214 GLY B O 1
ATOM 3551 N N . SER B 1 215 ? 1.62 58.562 12.961 1 60.81 215 SER B N 1
ATOM 3552 C CA . SER B 1 215 ? 0.959 59.844 12.82 1 60.81 215 SER B CA 1
ATOM 3553 C C . SER B 1 215 ? 0.616 60.438 14.188 1 60.81 215 SER B C 1
ATOM 3555 O O . SER B 1 215 ? -0.224 61.344 14.289 1 60.81 215 SER B O 1
ATOM 3557 N N . THR B 1 216 ? 1.283 60.156 15.297 1 54.31 216 THR B N 1
ATOM 3558 C CA . THR B 1 216 ? 1.119 61 16.484 1 54.31 216 THR B CA 1
ATOM 3559 C C . THR B 1 216 ? 1.516 62.438 16.203 1 54.31 216 THR B C 1
ATOM 3561 O O . THR B 1 216 ? 2.609 62.688 15.688 1 54.31 216 THR B O 1
ATOM 3564 N N . PRO B 1 217 ? 0.666 63.406 16.328 1 50.06 217 PRO B N 1
ATOM 3565 C CA . PRO B 1 217 ? 0.897 64.812 16.062 1 50.06 217 PRO B CA 1
ATOM 3566 C C . PRO B 1 217 ? 2.137 65.375 16.781 1 50.06 217 PRO B C 1
ATOM 3568 O O . PRO B 1 217 ? 2.377 65 17.938 1 50.06 217 PRO B O 1
ATOM 3571 N N . GLY B 1 218 ? 3.236 65.625 16.234 1 44.78 218 GLY B N 1
ATOM 3572 C CA . GLY B 1 218 ? 4.262 66.5 16.812 1 44.78 218 GLY B CA 1
ATOM 3573 C C . GLY B 1 218 ? 3.689 67.625 17.625 1 44.78 218 GL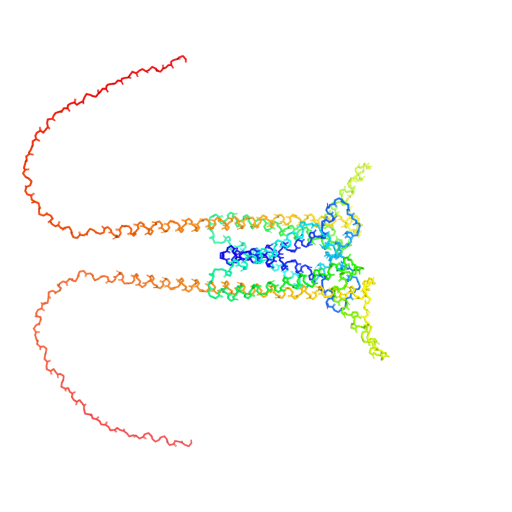Y B C 1
ATOM 3574 O O . GLY B 1 218 ? 2.498 67.938 17.531 1 44.78 218 GLY B O 1
ATOM 3575 N N . PRO B 1 219 ? 4.352 68.062 18.703 1 44.75 219 PRO B N 1
ATOM 3576 C CA . PRO B 1 219 ? 3.836 69.188 19.422 1 44.75 219 PRO B CA 1
ATOM 3577 C C . PRO B 1 219 ? 3.291 70.312 18.484 1 44.75 219 PRO B C 1
ATOM 3579 O O . PRO B 1 219 ? 3.797 70.438 17.375 1 44.75 219 PRO B O 1
ATOM 3582 N N . SER B 1 220 ? 2.074 70.438 18.469 1 40 220 SER B N 1
ATOM 3583 C CA . SER B 1 220 ? 1.455 71.562 17.781 1 40 220 SER B CA 1
ATOM 3584 C C . SER B 1 220 ? 2.242 72.875 18.016 1 40 220 SER B C 1
ATOM 3586 O O . SER B 1 220 ? 2.447 73.25 19.172 1 40 220 SER B O 1
ATOM 3588 N N . SER B 1 221 ? 3.385 73.062 17.391 1 37.84 221 SER B N 1
ATOM 3589 C CA . SER B 1 221 ? 3.961 74.375 17.391 1 37.84 221 SER B CA 1
ATOM 3590 C C . SER B 1 221 ? 2.873 75.438 17.359 1 37.84 221 SER B C 1
ATOM 3592 O O . SER B 1 221 ? 1.975 75.438 16.516 1 37.84 221 SER B O 1
ATOM 3594 N N . SER B 1 222 ? 2.525 76.062 18.547 1 38.25 222 SER B N 1
ATOM 3595 C CA . SER B 1 222 ? 1.72 77.25 18.75 1 38.25 222 SER B CA 1
ATOM 3596 C C . SER B 1 222 ? 1.948 78.312 17.656 1 38.25 222 SER B C 1
ATOM 3598 O O . SER B 1 222 ? 2.99 78.938 17.609 1 38.25 222 SER B O 1
ATOM 3600 N N . ARG B 1 223 ? 1.745 77.875 16.453 1 37.19 223 ARG B N 1
ATOM 3601 C CA . ARG B 1 223 ? 1.797 78.938 15.453 1 37.19 223 ARG B CA 1
ATOM 3602 C C . ARG B 1 223 ? 1.063 80.188 15.945 1 37.19 223 ARG B C 1
ATOM 3604 O O . ARG B 1 223 ? -0.083 80.125 16.391 1 37.19 223 ARG B O 1
ATOM 3611 N N . ALA B 1 224 ? 1.852 81.125 16.453 1 37.22 224 ALA B N 1
ATOM 3612 C CA . ALA B 1 224 ? 1.475 82.5 16.734 1 37.22 224 ALA B CA 1
ATOM 3613 C C . ALA B 1 224 ? 0.474 83.062 15.703 1 37.22 224 ALA B C 1
ATOM 3615 O O . ALA B 1 224 ? 0.708 82.938 14.5 1 37.22 224 ALA B O 1
ATOM 3616 N N . ILE B 1 225 ? -0.883 82.875 15.961 1 35.69 225 ILE B N 1
ATOM 3617 C CA . ILE B 1 225 ? -2.008 83.562 15.281 1 35.69 225 ILE B CA 1
ATOM 3618 C C . ILE B 1 225 ? -1.636 84.938 14.875 1 35.69 225 ILE B C 1
ATOM 3620 O O . ILE B 1 225 ? -1.491 85.812 15.734 1 35.69 225 ILE B O 1
ATOM 3624 N N . GLU B 1 226 ? -0.573 85.125 14.062 1 31.53 226 GLU B N 1
ATOM 3625 C CA . GLU B 1 226 ? -0.441 86.5 13.562 1 31.53 226 GLU B CA 1
ATOM 3626 C C . GLU B 1 226 ? -1.771 87 13.031 1 31.53 226 GLU B C 1
ATOM 3628 O O . GLU B 1 226 ? -2.572 86.25 12.484 1 31.53 226 GLU B O 1
ATOM 3633 N N . GLY B 1 227 ? -2.293 88.188 13.555 1 26.86 227 GLY B N 1
ATOM 3634 C CA . GLY B 1 227 ? -3.447 89.062 13.398 1 26.86 227 GLY B CA 1
ATOM 3635 C C . GLY B 1 227 ? -3.84 89.25 11.953 1 26.86 227 GLY B C 1
ATOM 3636 O O . GLY B 1 227 ? -3.082 89.875 11.18 1 26.86 227 GLY B O 1
ATOM 3637 N N . GLU B 1 228 ? -4.395 88.25 11.273 1 31.39 228 GLU B N 1
ATOM 3638 C CA . GLU B 1 228 ? -4.961 88.312 9.93 1 31.39 228 GLU B CA 1
ATOM 3639 C C . GLU B 1 228 ? -5.824 89.562 9.789 1 31.39 228 GLU B C 1
ATOM 3641 O O . GLU B 1 228 ? -6.676 89.875 10.641 1 31.39 228 GLU B O 1
ATOM 3646 N N . GLY B 1 229 ? -5.246 90.625 9.258 1 25.42 229 GLY B N 1
ATOM 3647 C CA . GLY B 1 229 ? -6.016 91.812 8.82 1 25.42 229 GLY B CA 1
ATOM 3648 C C . GLY B 1 229 ? -7.262 91.438 8.039 1 25.42 229 GLY B C 1
ATOM 3649 O O . GLY B 1 229 ? -7.312 90.375 7.41 1 25.42 229 GLY B O 1
ATOM 3650 N N . SER B 1 230 ? -8.461 91.812 8.516 1 26.45 230 SER B N 1
ATOM 3651 C CA . SER B 1 230 ? -9.898 91.75 8.273 1 26.45 230 SER B CA 1
ATOM 3652 C C . SER B 1 230 ? -10.227 91.938 6.793 1 26.45 230 SER B C 1
ATOM 3654 O O . SER B 1 230 ? -11.391 92.062 6.426 1 26.45 230 SER B O 1
ATOM 3656 N N . SER B 1 231 ? -9.219 91.875 5.836 1 24.14 231 SER B N 1
ATOM 3657 C CA . SER B 1 231 ? -9.883 92.562 4.727 1 24.14 231 SER B CA 1
ATOM 3658 C C . SER B 1 231 ? -11.031 91.75 4.176 1 24.14 231 SER B C 1
ATOM 3660 O O . SER B 1 231 ? -10.836 90.562 3.803 1 24.14 231 SER B O 1
ATOM 3662 N N . THR B 1 232 ? -12.273 91.875 4.637 1 26.5 232 THR B N 1
ATOM 3663 C CA . THR B 1 232 ? -13.641 91.438 4.383 1 26.5 232 THR B CA 1
ATOM 3664 C C . THR B 1 232 ? -13.969 91.5 2.893 1 26.5 232 THR B C 1
ATOM 3666 O O . THR B 1 232 ? -15.125 91.375 2.498 1 26.5 232 THR B O 1
ATOM 3669 N N . THR B 1 233 ? -12.961 91.625 1.934 1 23.88 233 THR B N 1
ATOM 3670 C CA . THR B 1 233 ? -13.68 92.125 0.771 1 23.88 233 THR B CA 1
ATOM 3671 C C . THR B 1 233 ? -14.781 91.188 0.345 1 23.88 233 THR B C 1
ATOM 3673 O O . THR B 1 233 ? -14.609 89.938 0.383 1 23.88 233 THR B O 1
ATOM 3676 N N . SER B 1 234 ? -15.992 91.688 0.099 1 23.17 234 SER B N 1
ATOM 3677 C CA . SER B 1 234 ? -17.406 91.438 -0.188 1 23.17 234 SER B CA 1
ATOM 3678 C C . SER B 1 234 ? -17.594 90.625 -1.468 1 23.17 234 SER B C 1
ATOM 3680 O O . SER B 1 234 ? -17.797 91.25 -2.545 1 23.17 234 SER B O 1
ATOM 3682 N N . ALA B 1 235 ? -16.578 89.688 -1.804 1 23.02 235 ALA B N 1
ATOM 3683 C CA . ALA B 1 235 ? -16.781 89.375 -3.211 1 23.02 235 ALA B CA 1
ATOM 3684 C C . ALA B 1 235 ? -18.172 88.812 -3.438 1 23.02 235 ALA B C 1
ATOM 3686 O O . ALA B 1 235 ? -18.609 87.938 -2.695 1 23.02 235 ALA B O 1
ATOM 3687 N N . LEU B 1 236 ? -18.984 89.5 -4.273 1 21.45 236 LEU B N 1
ATOM 3688 C CA . LEU B 1 236 ? -20.328 89.562 -4.812 1 21.45 236 LEU B CA 1
ATOM 3689 C C . LEU B 1 236 ? -20.75 88.188 -5.348 1 21.45 236 LEU B C 1
ATOM 3691 O O . LEU B 1 236 ? -19.906 87.375 -5.652 1 21.45 236 LEU B O 1
ATOM 3695 N N . ALA B 1 237 ? -21.953 88.062 -6.074 1 22.03 237 ALA B N 1
ATOM 3696 C CA . ALA B 1 237 ? -23.328 87.562 -6.188 1 22.03 237 ALA B CA 1
ATOM 3697 C C . ALA B 1 237 ? -23.422 86.5 -7.27 1 22.03 237 ALA B C 1
ATOM 3699 O O . ALA B 1 237 ? -24.438 85.812 -7.383 1 22.03 237 ALA B O 1
ATOM 3700 N N . SER B 1 238 ? -22.344 86.188 -8.07 1 21.89 238 SER B N 1
ATOM 3701 C CA . SER B 1 238 ? -22.906 85.938 -9.391 1 21.89 238 SER B CA 1
ATOM 3702 C C . SER B 1 238 ? -23.719 84.625 -9.406 1 21.89 238 SER B C 1
ATOM 3704 O O . SER B 1 238 ? -23.297 83.625 -8.852 1 21.89 238 SER B O 1
ATOM 3706 N N . SER B 1 239 ? -25.078 84.688 -9.641 1 22.92 239 SER B N 1
ATOM 3707 C CA . SER B 1 239 ? -26.344 83.938 -9.742 1 22.92 239 SER B CA 1
ATOM 3708 C C . SER B 1 239 ? -26.281 82.875 -10.805 1 22.92 239 SER B C 1
ATOM 3710 O O . SER B 1 239 ? -26.594 83.062 -11.969 1 22.92 239 SER B O 1
ATOM 3712 N N . THR B 1 240 ? -25.125 82.125 -10.992 1 23.3 240 THR B N 1
ATOM 3713 C CA . THR B 1 240 ? -25.172 81.438 -12.258 1 23.3 240 THR B CA 1
ATOM 3714 C C . THR B 1 240 ? -26.391 80.5 -12.305 1 23.3 240 THR B C 1
ATOM 3716 O O . THR B 1 240 ? -26.75 79.875 -11.305 1 23.3 240 THR B O 1
ATOM 3719 N N . ALA B 1 241 ? -27.203 80.5 -13.5 1 23.23 241 ALA B N 1
ATOM 3720 C CA . ALA B 1 241 ? -28.422 80.125 -14.211 1 23.23 241 ALA B CA 1
ATOM 3721 C C . ALA B 1 241 ? -28.531 78.625 -14.359 1 23.23 241 ALA B C 1
ATOM 3723 O O . ALA B 1 241 ? -27.562 77.938 -14.719 1 23.23 241 ALA B O 1
ATOM 3724 N N . VAL B 1 242 ? -29.406 77.938 -13.602 1 25.33 242 VAL B N 1
ATOM 3725 C CA . VAL B 1 242 ? -29.938 76.562 -13.477 1 25.33 242 VAL B CA 1
ATOM 3726 C C . VAL B 1 242 ? -30.516 76.125 -14.812 1 25.33 242 VAL B C 1
ATOM 3728 O O . VAL B 1 242 ? -31.531 76.688 -15.266 1 25.33 242 VAL B O 1
ATOM 3731 N N . SER B 1 243 ? -29.672 76.062 -15.922 1 21.08 243 SER B N 1
ATOM 3732 C CA . SER B 1 243 ? -30.312 75.688 -17.188 1 21.08 243 SER B CA 1
ATOM 3733 C C . SER B 1 243 ? -31.156 74.438 -17.031 1 21.08 243 SER B C 1
ATOM 3735 O O . SER B 1 243 ? -30.719 73.438 -16.438 1 21.08 243 SER B O 1
ATOM 3737 N N . THR B 1 244 ? -32.469 74.438 -17.391 1 22.17 244 THR B N 1
ATOM 3738 C CA . THR B 1 244 ? -33.781 73.812 -17.297 1 22.17 244 THR B CA 1
ATOM 3739 C C . THR B 1 244 ? -33.812 72.562 -18.156 1 22.17 244 THR B C 1
ATOM 3741 O O . THR B 1 244 ? -34.75 71.75 -18.031 1 22.17 244 THR B O 1
ATOM 3744 N N . GLY B 1 245 ? -32.875 72.188 -19.125 1 21.66 245 GLY B N 1
ATOM 3745 C CA . GLY B 1 245 ? -33.531 71.625 -20.312 1 21.66 245 GLY B CA 1
ATOM 3746 C C . GLY B 1 245 ? -34.281 70.375 -20.047 1 21.66 245 GLY B C 1
ATOM 3747 O O . GLY B 1 245 ? -33.688 69.438 -19.469 1 21.66 245 GLY B O 1
ATOM 3748 N N . ALA B 1 246 ? -35.656 70.188 -20.109 1 22.61 246 ALA B N 1
ATOM 3749 C CA . ALA B 1 246 ? -36.844 69.375 -19.875 1 22.61 246 ALA B CA 1
ATOM 3750 C C . ALA B 1 246 ? -36.844 68.125 -20.797 1 22.61 246 ALA B C 1
ATOM 3752 O O . ALA B 1 246 ? -37.438 67.125 -20.469 1 22.61 246 ALA B O 1
ATOM 3753 N N . ASP B 1 247 ? -36.469 68.125 -22.141 1 20.2 247 ASP B N 1
ATOM 3754 C CA . ASP B 1 247 ? -37.5 67.688 -23.047 1 20.2 247 ASP B CA 1
ATOM 3755 C C . ASP B 1 247 ? -37.688 66.188 -22.922 1 20.2 247 ASP B C 1
ATOM 3757 O O . ASP B 1 247 ? -36.812 65.438 -22.438 1 20.2 247 ASP B O 1
ATOM 3761 N N . LYS B 1 248 ? -38.406 65.5 -23.922 1 19.44 248 LYS B N 1
ATOM 3762 C CA . LYS B 1 248 ? -39.469 64.562 -24.234 1 19.44 248 LYS B CA 1
ATOM 3763 C C . LYS B 1 248 ? -38.938 63.156 -24.234 1 19.44 248 LYS B C 1
ATOM 3765 O O . LYS B 1 248 ? -39.531 62.281 -23.578 1 19.44 248 LYS B O 1
ATOM 3770 N N . LEU B 1 249 ? -38.75 62.531 -25.453 1 20.95 249 LEU B N 1
ATOM 3771 C CA . LEU B 1 249 ? -39.75 61.906 -26.281 1 20.95 249 LEU B CA 1
ATOM 3772 C C . LEU B 1 249 ? -39.656 60.375 -26.203 1 20.95 249 LEU B C 1
ATOM 3774 O O . LEU B 1 249 ? -38.625 59.812 -26.578 1 20.95 249 LEU B O 1
ATOM 3778 N N . LYS B 1 250 ? -40.344 59.781 -25.125 1 25.8 250 LYS B N 1
ATOM 3779 C CA . LYS B 1 250 ? -40.594 58.344 -25.141 1 25.8 250 LYS B CA 1
ATOM 3780 C C . LYS B 1 250 ? -41.062 57.906 -26.531 1 25.8 250 LYS B C 1
ATOM 3782 O O . LYS B 1 250 ? -42.094 58.344 -27.016 1 25.8 250 LYS B O 1
ATOM 3787 N N . LYS B 1 251 ? -40.188 57.594 -27.469 1 25.06 251 LYS B N 1
ATOM 3788 C CA . LYS B 1 251 ? -40.5 57.031 -28.781 1 25.06 251 LYS B CA 1
ATOM 3789 C C . LYS B 1 251 ? -41.469 55.875 -28.656 1 25.06 251 LYS B C 1
ATOM 3791 O O . LYS B 1 251 ? -41.219 54.875 -27.969 1 25.06 251 LYS B O 1
ATOM 3796 N N . ARG B 1 252 ? -42.906 56.125 -28.844 1 22.39 252 ARG B N 1
ATOM 3797 C CA . ARG B 1 252 ? -44.125 55.375 -29.141 1 22.39 252 ARG B CA 1
ATOM 3798 C C . ARG B 1 252 ? -43.906 54.344 -30.219 1 22.39 252 ARG B C 1
ATOM 3800 O O . ARG B 1 252 ? -44.562 53.312 -30.234 1 22.39 252 ARG B O 1
ATOM 3807 N N . SER B 1 253 ? -43.344 54.312 -31.359 1 23.28 253 SER B N 1
ATOM 3808 C CA . SER B 1 253 ? -43.844 53.25 -32.188 1 23.28 253 SER B CA 1
ATOM 3809 C C . SER B 1 253 ? -43.344 51.875 -31.719 1 23.28 253 SER B C 1
ATOM 3811 O O . SER B 1 253 ? -42.219 51.75 -31.266 1 23.28 253 SER B O 1
#

InterPro domains:
  IPR013248 Secretory component protein Psh3/Shr3 [PF08229] (3-200)
  IPR013248 Secretory component protein Psh3/Shr3 [PTHR28228] (1-216)
  IPR013248 Secretory component protein Psh3/Shr3 [SM00786] (1-226)

pLDDT: mean 78.61, std 22.83, range [19.39, 98.56]

Radius of gyration: 40.59 Å; Cα contacts (8 Å, |Δi|>4): 441; chains: 2; bounding box: 87×124×114 Å